Protein AF-0000000084645826 (afdb_homodimer)

Structure (mmCIF, N/CA/C/O backbone):
data_AF-0000000084645826-model_v1
#
loop_
_entity.id
_entity.type
_entity.pdbx_description
1 polymer 'Acyl-CoA dehydrogenase, C-terminal domain protein'
#
loop_
_atom_site.group_PDB
_atom_site.id
_atom_site.type_symbol
_atom_site.label_atom_id
_atom_site.label_alt_id
_atom_site.label_comp_id
_atom_site.label_asym_id
_atom_site.label_entity_id
_atom_site.label_seq_id
_atom_site.pdbx_PDB_ins_code
_atom_site.Cartn_x
_atom_site.Cartn_y
_atom_site.Cartn_z
_atom_site.occupancy
_atom_site.B_iso_or_equiv
_atom_site.auth_seq_id
_atom_site.auth_comp_id
_atom_site.auth_asym_id
_atom_site.auth_atom_id
_atom_site.pdbx_PDB_model_num
ATOM 1 N N . MET A 1 1 ? -0.323 -11.633 -28.141 1 40.31 1 MET A N 1
ATOM 2 C CA . MET A 1 1 ? -0.575 -10.922 -26.891 1 40.31 1 MET A CA 1
ATOM 3 C C . MET A 1 1 ? 0.558 -9.945 -26.578 1 40.31 1 MET A C 1
ATOM 5 O O . MET A 1 1 ? 1.729 -10.328 -26.594 1 40.31 1 MET A O 1
ATOM 9 N N . THR A 1 2 ? 0.313 -8.742 -26.812 1 49.84 2 THR A N 1
ATOM 10 C CA . THR A 1 2 ? 1.408 -7.785 -26.922 1 49.84 2 THR A CA 1
ATOM 11 C C . THR A 1 2 ? 2.02 -7.488 -25.562 1 49.84 2 THR A C 1
ATOM 13 O O . THR A 1 2 ? 1.325 -7.043 -24.641 1 49.84 2 THR A O 1
ATOM 16 N N . LEU A 1 3 ? 3.033 -8.289 -25.312 1 65.44 3 LEU A N 1
ATOM 17 C CA . LEU A 1 3 ? 3.893 -7.973 -24.172 1 65.44 3 LEU A CA 1
ATOM 18 C C . LEU A 1 3 ? 4.305 -6.504 -24.188 1 65.44 3 LEU A C 1
ATOM 20 O O . LEU A 1 3 ? 4.414 -5.898 -25.266 1 65.44 3 LEU A O 1
ATOM 24 N N . ASP A 1 4 ? 4.254 -6.02 -23.031 1 74.62 4 ASP A N 1
ATOM 25 C CA . ASP A 1 4 ? 4.809 -4.672 -22.984 1 74.62 4 ASP A CA 1
ATOM 26 C C . ASP A 1 4 ? 6.297 -4.676 -23.312 1 74.62 4 ASP A C 1
ATOM 28 O O . ASP A 1 4 ? 6.875 -5.73 -23.578 1 74.62 4 ASP A O 1
ATOM 32 N N . ARG A 1 5 ? 6.777 -3.541 -23.578 1 72.12 5 ARG A N 1
ATOM 33 C CA . ARG A 1 5 ? 8.148 -3.367 -24.047 1 72.12 5 ARG A CA 1
ATOM 34 C C . ARG A 1 5 ? 9.133 -4.09 -23.141 1 72.12 5 ARG A C 1
ATOM 36 O O . ARG A 1 5 ? 10.055 -4.762 -23.609 1 72.12 5 ARG A O 1
ATOM 43 N N . SER A 1 6 ? 8.883 -4.004 -21.844 1 80.12 6 SER A N 1
ATOM 44 C CA . SER A 1 6 ? 9.797 -4.629 -20.891 1 80.12 6 SER A CA 1
ATOM 45 C C . SER A 1 6 ? 9.758 -6.148 -21 1 80.12 6 SER A C 1
ATOM 47 O O . SER A 1 6 ? 10.797 -6.805 -20.906 1 80.12 6 SER A O 1
ATOM 49 N N . LEU A 1 7 ? 8.641 -6.695 -21.328 1 85.44 7 LEU A N 1
ATOM 50 C CA . LEU A 1 7 ? 8.516 -8.141 -21.453 1 85.44 7 LEU A CA 1
ATOM 51 C C . LEU A 1 7 ? 9.172 -8.625 -22.75 1 85.44 7 LEU A C 1
ATOM 53 O O . LEU A 1 7 ? 9.75 -9.711 -22.781 1 85.44 7 LEU A O 1
ATOM 57 N N . HIS A 1 8 ? 9.172 -7.734 -23.703 1 86.56 8 HIS A N 1
ATOM 58 C CA . HIS A 1 8 ? 9.859 -8.062 -24.938 1 86.56 8 HIS A CA 1
ATOM 59 C C . HIS A 1 8 ? 11.367 -8.164 -24.734 1 86.56 8 HIS A C 1
ATOM 61 O O . HIS A 1 8 ? 12.023 -9.039 -25.312 1 86.56 8 HIS A O 1
ATOM 67 N N . GLU A 1 9 ? 11.828 -7.266 -23.875 1 89.38 9 GLU A N 1
ATOM 68 C CA . GLU A 1 9 ? 13.258 -7.293 -23.578 1 89.38 9 GLU A CA 1
ATOM 69 C C . GLU A 1 9 ? 13.641 -8.586 -22.859 1 89.38 9 GLU A C 1
ATOM 71 O O . GLU A 1 9 ? 14.703 -9.156 -23.125 1 89.38 9 GLU A O 1
ATOM 76 N N . LEU A 1 10 ? 12.828 -9.078 -22.031 1 91.62 10 LEU A N 1
ATOM 77 C CA . LEU A 1 10 ? 13.07 -10.328 -21.312 1 91.62 10 LEU A CA 1
ATOM 78 C C . LEU A 1 10 ? 13.031 -11.516 -22.266 1 91.62 10 LEU A C 1
ATOM 80 O O . LEU A 1 10 ? 13.852 -12.43 -22.156 1 91.62 10 LEU A O 1
ATOM 84 N N . ALA A 1 11 ? 12.117 -11.453 -23.188 1 91.12 11 ALA A N 1
ATOM 85 C CA . ALA A 1 11 ? 11.984 -12.516 -24.172 1 91.12 11 ALA A CA 1
ATOM 86 C C . ALA A 1 11 ? 13.203 -12.5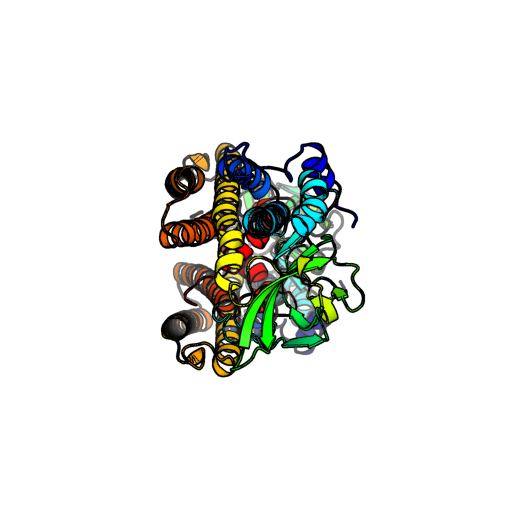7 -25.094 1 91.12 11 ALA A C 1
ATOM 88 O O . ALA A 1 11 ? 13.766 -13.648 -25.328 1 91.12 11 ALA A O 1
ATOM 89 N N . ASP A 1 12 ? 13.625 -11.383 -25.562 1 91.06 12 ASP A N 1
ATOM 90 C CA . ASP A 1 12 ? 14.766 -11.281 -26.469 1 91.06 12 ASP A CA 1
ATOM 91 C C . ASP A 1 12 ? 16.047 -11.781 -25.797 1 91.06 12 ASP A C 1
ATOM 93 O O . ASP A 1 12 ? 16.922 -12.344 -26.453 1 91.06 12 ASP A O 1
ATOM 97 N N . ALA A 1 13 ? 16.062 -11.633 -24.484 1 92.94 13 ALA A N 1
ATOM 98 C CA . ALA A 1 13 ? 17.234 -12.047 -23.734 1 92.94 13 ALA A CA 1
ATOM 99 C C . ALA A 1 13 ? 17.172 -13.531 -23.391 1 92.94 13 ALA A C 1
ATOM 101 O O . ALA A 1 13 ? 18.109 -14.07 -22.797 1 92.94 13 ALA A O 1
ATOM 102 N N . GLY A 1 14 ? 16.094 -14.219 -23.672 1 91.69 14 GLY A N 1
ATOM 103 C CA . GLY A 1 14 ? 15.953 -15.648 -23.469 1 91.69 14 GLY A CA 1
ATOM 104 C C . GLY A 1 14 ? 15.531 -16.016 -22.062 1 91.69 14 GLY A C 1
ATOM 105 O O . GLY A 1 14 ? 15.742 -17.156 -21.625 1 91.69 14 GLY A O 1
ATOM 106 N N . HIS A 1 15 ? 14.953 -15.133 -21.328 1 93.44 15 HIS A N 1
ATOM 107 C CA . HIS A 1 15 ? 14.719 -15.336 -19.906 1 93.44 15 HIS A CA 1
ATOM 108 C C . HIS A 1 15 ? 13.445 -16.125 -19.656 1 93.44 15 HIS A C 1
ATOM 110 O O . HIS A 1 15 ? 13.164 -16.531 -18.531 1 93.44 15 HIS A O 1
ATOM 116 N N . PHE A 1 16 ? 12.789 -16.484 -20.75 1 93.5 16 PHE A N 1
ATOM 117 C CA . PHE A 1 16 ? 11.602 -17.312 -20.594 1 93.5 16 PHE A CA 1
ATOM 118 C C . PHE A 1 16 ? 11.922 -18.766 -20.875 1 93.5 16 PHE A C 1
ATOM 120 O O . PHE A 1 16 ? 11.047 -19.641 -20.766 1 93.5 16 PHE A O 1
ATOM 127 N N . GLY A 1 17 ? 13.133 -19.125 -21.188 1 90.94 17 GLY A N 1
ATOM 128 C CA . GLY A 1 17 ? 13.461 -20.469 -21.641 1 90.94 17 GLY A CA 1
ATOM 129 C C . GLY A 1 17 ? 14.492 -21.156 -20.766 1 90.94 17 GLY A C 1
ATOM 130 O O . GLY A 1 17 ? 15.375 -21.859 -21.281 1 90.94 17 GLY A O 1
ATOM 131 N N . HIS A 1 18 ? 14.422 -20.938 -19.469 1 88.25 18 HIS A N 1
ATOM 132 C CA . HIS A 1 18 ? 15.398 -21.562 -18.578 1 88.25 18 HIS A CA 1
ATOM 133 C C . HIS A 1 18 ? 15.086 -23.031 -18.344 1 88.25 18 HIS A C 1
ATOM 135 O O . HIS A 1 18 ? 14.281 -23.375 -17.469 1 88.25 18 HIS A O 1
ATOM 141 N N . ILE A 1 19 ? 15.719 -23.891 -19.156 1 87.31 19 ILE A N 1
ATOM 142 C CA . ILE A 1 19 ? 15.555 -25.344 -19.078 1 87.31 19 ILE A CA 1
ATOM 143 C C . ILE A 1 19 ? 16.922 -26 -18.922 1 87.31 19 ILE A C 1
ATOM 145 O O . ILE A 1 19 ? 17.891 -25.578 -19.562 1 87.31 19 ILE A O 1
ATOM 149 N N . SER A 1 20 ? 17.109 -26.859 -17.906 1 77.25 20 SER A N 1
ATOM 150 C CA . SER A 1 20 ? 18.359 -27.578 -17.688 1 77.25 20 SER A CA 1
ATOM 151 C C . SER A 1 20 ? 18.547 -28.672 -18.734 1 77.25 20 SER A C 1
ATOM 153 O O . SER A 1 20 ? 17.578 -29.141 -19.328 1 77.25 20 SER A O 1
ATOM 155 N N . ALA A 1 21 ? 19.891 -28.828 -19.25 1 62.94 21 ALA A N 1
ATOM 156 C CA . ALA A 1 21 ? 20.281 -29.922 -20.141 1 62.94 21 ALA A CA 1
ATOM 157 C C . ALA A 1 21 ? 20.469 -31.219 -19.359 1 62.94 21 ALA A C 1
ATOM 159 O O . ALA A 1 21 ? 21.109 -31.234 -18.312 1 62.94 21 ALA A O 1
ATOM 160 N N . GLY A 1 22 ? 19.375 -31.953 -18.844 1 52.56 22 GLY A N 1
ATOM 161 C CA . GLY A 1 22 ? 19.797 -33.188 -18.203 1 52.56 22 GLY A CA 1
ATOM 162 C C . GLY A 1 22 ? 19.5 -34.406 -19.016 1 52.56 22 GLY A C 1
ATOM 163 O O . GLY A 1 22 ? 18.891 -34.344 -20.078 1 52.56 22 GLY A O 1
ATOM 164 N N . ALA A 1 23 ? 20.156 -35.625 -18.484 1 44.69 23 ALA A N 1
ATOM 165 C CA . ALA A 1 23 ? 20.125 -36.938 -19.109 1 44.69 23 ALA A CA 1
ATOM 166 C C . ALA A 1 23 ? 18.703 -37.344 -19.484 1 44.69 23 ALA A C 1
ATOM 168 O O . ALA A 1 23 ? 18.453 -37.875 -20.578 1 44.69 23 ALA A O 1
ATOM 169 N N . ASP A 1 24 ? 17.797 -37.438 -18.422 1 47.62 24 ASP A N 1
ATOM 170 C CA . ASP A 1 24 ? 16.5 -38.094 -18.547 1 47.62 24 ASP A CA 1
ATOM 171 C C . ASP A 1 24 ? 15.391 -37.094 -18.844 1 47.62 24 ASP A C 1
ATOM 173 O O . ASP A 1 24 ? 14.211 -37.375 -18.672 1 47.62 24 ASP A O 1
ATOM 177 N N . GLY A 1 25 ? 15.688 -35.938 -19.328 1 57.97 25 GLY A N 1
ATOM 178 C CA . GLY A 1 25 ? 14.664 -35.031 -19.812 1 57.97 25 GLY A CA 1
ATOM 179 C C . GLY A 1 25 ? 14.789 -33.625 -19.219 1 57.97 25 GLY A C 1
ATOM 180 O O . GLY A 1 25 ? 15.578 -33.406 -18.312 1 57.97 25 GLY A O 1
ATOM 181 N N . SER A 1 26 ? 14.297 -32.594 -19.875 1 77.94 26 SER A N 1
ATOM 182 C CA . SER A 1 26 ? 14.5 -31.172 -19.609 1 77.94 26 SER A CA 1
ATOM 183 C C . SER A 1 26 ? 13.594 -30.672 -18.484 1 77.94 26 SER A C 1
ATOM 185 O O . SER A 1 26 ? 12.523 -31.25 -18.25 1 77.94 26 SER A O 1
ATOM 187 N N . ALA A 1 27 ? 14.078 -30.25 -17.391 1 88.38 27 ALA A N 1
ATOM 188 C CA . ALA A 1 27 ? 13.328 -29.531 -16.375 1 88.38 27 ALA A CA 1
ATOM 189 C C . ALA A 1 27 ? 13.719 -28.047 -16.359 1 88.38 27 ALA A C 1
ATOM 191 O O . ALA A 1 27 ? 14.695 -27.656 -17 1 88.38 27 ALA A O 1
ATOM 192 N N . VAL A 1 28 ? 12.875 -27.375 -15.742 1 93.38 28 VAL A N 1
ATOM 193 C CA . VAL A 1 28 ? 13.203 -25.953 -15.586 1 93.38 28 VAL A CA 1
ATOM 194 C C . VAL A 1 28 ? 14.461 -25.812 -14.734 1 93.38 28 VAL A C 1
ATOM 196 O O . VAL A 1 28 ? 14.641 -26.516 -13.742 1 93.38 28 VAL A O 1
ATOM 199 N N . ASP A 1 29 ? 15.398 -25.047 -15.172 1 92.56 29 ASP A N 1
ATOM 200 C CA . ASP A 1 29 ? 16.578 -24.703 -14.383 1 92.56 29 ASP A CA 1
ATOM 201 C C . ASP A 1 29 ? 16.25 -23.672 -13.312 1 92.56 29 ASP A C 1
ATOM 203 O O . ASP A 1 29 ? 16.312 -22.469 -13.57 1 92.56 29 ASP A O 1
ATOM 207 N N . LEU A 1 30 ? 15.969 -24.156 -12.156 1 93.38 30 LEU A N 1
ATOM 208 C CA . LEU A 1 30 ? 15.461 -23.297 -11.078 1 93.38 30 LEU A CA 1
ATOM 209 C C . LEU A 1 30 ? 16.531 -22.297 -10.633 1 93.38 30 LEU A C 1
ATOM 211 O O . LEU A 1 30 ? 16.219 -21.172 -10.273 1 93.38 30 LEU A O 1
ATOM 215 N N . ALA A 1 31 ? 17.797 -22.703 -10.609 1 93.19 31 ALA A N 1
ATOM 216 C CA . ALA A 1 31 ? 18.875 -21.812 -10.188 1 93.19 31 ALA A CA 1
ATOM 217 C C . ALA A 1 31 ? 18.969 -20.594 -11.109 1 93.19 31 ALA A C 1
ATOM 219 O O . ALA A 1 31 ? 19.016 -19.453 -10.648 1 93.19 31 ALA A O 1
ATOM 220 N N . GLU A 1 32 ? 18.969 -20.859 -12.406 1 93.75 32 GLU A N 1
ATOM 221 C CA . GLU A 1 32 ? 19.047 -19.781 -13.375 1 93.75 32 GLU A CA 1
ATOM 222 C C . GLU A 1 32 ? 17.797 -18.906 -13.328 1 93.75 32 GLU A C 1
ATOM 224 O O . GLU A 1 32 ? 17.875 -17.688 -13.398 1 93.75 32 GLU A O 1
ATOM 229 N N . LEU A 1 33 ? 16.688 -19.578 -13.227 1 96.12 33 LEU A N 1
ATOM 230 C CA . LEU A 1 33 ? 15.43 -18.844 -13.148 1 96.12 33 LEU A CA 1
ATOM 231 C C . LEU A 1 33 ? 15.406 -17.938 -11.922 1 96.12 33 LEU A C 1
ATOM 233 O O . LEU A 1 33 ? 15.023 -16.766 -12.008 1 96.12 33 LEU A O 1
ATOM 237 N N . SER A 1 34 ? 15.805 -18.484 -10.789 1 96.38 34 SER A N 1
ATOM 238 C CA . SER A 1 34 ? 15.773 -17.734 -9.547 1 96.38 34 SER A CA 1
ATOM 239 C C . SER A 1 34 ? 16.641 -16.484 -9.641 1 96.38 34 SER A C 1
ATOM 241 O O . SER A 1 34 ? 16.266 -15.43 -9.109 1 96.38 34 SER A O 1
ATOM 243 N N . ALA A 1 35 ? 17.75 -16.594 -10.297 1 96.56 35 ALA A N 1
ATOM 244 C CA . ALA A 1 35 ? 18.641 -15.438 -10.445 1 96.56 35 ALA A CA 1
ATOM 245 C C . ALA A 1 35 ? 17.969 -14.328 -11.258 1 96.56 35 ALA A C 1
ATOM 247 O O . ALA A 1 35 ? 18.031 -13.156 -10.891 1 96.56 35 ALA A O 1
ATOM 248 N N . ILE A 1 36 ? 17.312 -14.711 -12.32 1 97.06 36 ILE A N 1
ATOM 249 C CA . ILE A 1 36 ? 16.672 -13.719 -13.18 1 97.06 36 ILE A CA 1
ATOM 250 C C . ILE A 1 36 ? 15.445 -13.148 -12.477 1 97.06 36 ILE A C 1
ATOM 252 O O . ILE A 1 36 ? 15.18 -11.945 -12.555 1 97.06 36 ILE A O 1
ATOM 256 N N . VAL A 1 37 ? 14.703 -13.953 -11.781 1 98 37 VAL A N 1
ATOM 257 C CA . VAL A 1 37 ? 13.508 -13.516 -11.07 1 98 37 VAL A CA 1
ATOM 258 C C . VAL A 1 37 ? 13.898 -12.539 -9.961 1 98 37 VAL A C 1
ATOM 260 O O . VAL A 1 37 ? 13.203 -11.547 -9.719 1 98 37 VAL A O 1
ATOM 263 N N . GLU A 1 38 ? 14.992 -12.836 -9.281 1 98.25 38 GLU A N 1
ATOM 264 C CA . GLU A 1 38 ? 15.508 -11.93 -8.258 1 98.25 38 GLU A CA 1
ATOM 265 C C . GLU A 1 38 ? 15.797 -10.547 -8.844 1 98.25 38 GLU A C 1
ATOM 267 O O . GLU A 1 38 ? 15.344 -9.531 -8.305 1 98.25 38 GLU A O 1
ATOM 272 N N . ARG A 1 39 ? 16.469 -10.531 -9.984 1 97.19 39 ARG A N 1
ATOM 273 C CA . ARG A 1 39 ? 16.844 -9.281 -10.633 1 97.19 39 ARG A CA 1
ATOM 274 C C . ARG A 1 39 ? 15.602 -8.523 -11.102 1 97.19 39 ARG A C 1
ATOM 276 O O . ARG A 1 39 ? 15.461 -7.324 -10.844 1 97.19 39 ARG A O 1
ATOM 283 N N . VAL A 1 40 ? 14.711 -9.195 -11.703 1 97.06 40 VAL A N 1
ATOM 284 C CA . VAL A 1 40 ? 13.508 -8.586 -12.273 1 97.06 40 VAL A CA 1
ATOM 285 C C . VAL A 1 40 ? 12.562 -8.156 -11.148 1 97.06 40 VAL A C 1
ATOM 287 O O . VAL A 1 40 ? 11.938 -7.094 -11.234 1 97.06 40 VAL A O 1
ATOM 290 N N . GLY A 1 41 ? 12.484 -8.969 -10.07 1 97.25 41 GLY A N 1
ATOM 291 C CA . GLY A 1 41 ? 11.625 -8.656 -8.945 1 97.25 41 GLY A CA 1
ATOM 292 C C . GLY A 1 41 ? 11.969 -7.34 -8.266 1 97.25 41 GLY A C 1
ATOM 293 O O . GLY A 1 41 ? 11.078 -6.617 -7.816 1 97.25 41 GLY A O 1
ATOM 294 N N . GLY A 1 42 ? 13.266 -7.039 -8.211 1 97.06 42 GLY A N 1
ATOM 295 C CA . GLY A 1 42 ? 13.703 -5.781 -7.629 1 97.06 42 GLY A CA 1
ATOM 296 C C . GLY A 1 42 ? 13.297 -4.57 -8.445 1 97.06 42 GLY A C 1
ATOM 297 O O . GLY A 1 42 ? 13.367 -3.438 -7.965 1 97.06 42 GLY A O 1
ATOM 298 N N . ILE A 1 43 ? 12.828 -4.836 -9.688 1 94.5 43 ILE A N 1
ATOM 299 C CA . ILE A 1 43 ? 12.43 -3.768 -10.602 1 94.5 43 ILE A CA 1
ATOM 300 C C . ILE A 1 43 ? 10.914 -3.785 -10.789 1 94.5 43 ILE A C 1
ATOM 302 O O . ILE A 1 43 ? 10.266 -2.742 -10.711 1 94.5 43 ILE A O 1
ATOM 306 N N . ASP A 1 44 ? 10.352 -4.941 -10.961 1 95.12 44 ASP A N 1
ATOM 307 C CA . ASP A 1 44 ? 8.93 -5.121 -11.234 1 95.12 44 ASP A CA 1
ATOM 308 C C . ASP A 1 44 ? 8.461 -6.508 -10.789 1 95.12 44 ASP A C 1
ATOM 310 O O . ASP A 1 44 ? 8.711 -7.5 -11.484 1 95.12 44 ASP A O 1
ATOM 314 N N . VAL A 1 45 ? 7.672 -6.586 -9.773 1 96.62 45 VAL A N 1
ATOM 315 C CA . VAL A 1 45 ? 7.234 -7.844 -9.18 1 96.62 45 VAL A CA 1
ATOM 316 C C . VAL A 1 45 ? 6.254 -8.547 -10.117 1 96.62 45 VAL A C 1
ATOM 318 O O . VAL A 1 45 ? 6.191 -9.773 -10.156 1 96.62 45 VAL A O 1
ATOM 321 N N . GLY A 1 46 ? 5.488 -7.789 -10.93 1 95.12 46 GLY A N 1
ATOM 322 C CA . GLY A 1 46 ? 4.562 -8.359 -11.891 1 95.12 46 GLY A CA 1
ATOM 323 C C . GLY A 1 46 ? 5.254 -9.156 -12.984 1 95.12 46 GLY A C 1
ATOM 324 O O . GLY A 1 46 ? 4.852 -10.281 -13.281 1 95.12 46 GLY A O 1
ATOM 325 N N . HIS A 1 47 ? 6.312 -8.578 -13.539 1 95.69 47 HIS A N 1
ATOM 326 C CA . HIS A 1 47 ? 7.082 -9.281 -14.555 1 95.69 47 HIS A CA 1
ATOM 327 C C . HIS A 1 47 ? 7.738 -10.539 -13.984 1 95.69 47 HIS A C 1
ATOM 329 O O . HIS A 1 47 ? 7.801 -11.57 -14.656 1 95.69 47 HIS A O 1
ATOM 335 N N . ALA A 1 48 ? 8.219 -10.438 -12.758 1 96.94 48 ALA A N 1
ATOM 336 C CA . ALA A 1 48 ? 8.781 -11.609 -12.094 1 96.94 48 ALA A CA 1
ATOM 337 C C . ALA A 1 48 ? 7.727 -12.695 -11.906 1 96.94 48 ALA A C 1
ATOM 339 O O . ALA A 1 48 ? 8.016 -13.883 -12.078 1 96.94 48 ALA A O 1
ATOM 340 N N . ALA A 1 49 ? 6.516 -12.289 -11.578 1 96.44 49 ALA A N 1
ATOM 341 C CA . ALA A 1 49 ? 5.422 -13.242 -11.406 1 96.44 49 ALA A CA 1
ATOM 342 C C . ALA A 1 49 ? 5.098 -13.953 -12.719 1 96.44 49 ALA A C 1
ATOM 344 O O . ALA A 1 49 ? 4.816 -15.148 -12.727 1 96.44 49 ALA A O 1
ATOM 345 N N . LEU A 1 50 ? 5.18 -13.227 -13.789 1 96.56 50 LEU A N 1
ATOM 346 C CA . LEU A 1 50 ? 4.91 -13.82 -15.094 1 96.56 50 LEU A CA 1
ATOM 347 C C . LEU A 1 50 ? 5.973 -14.859 -15.445 1 96.56 50 LEU A C 1
ATOM 349 O O . LEU A 1 50 ? 5.652 -15.938 -15.961 1 96.56 50 LEU A O 1
ATOM 353 N N . LEU A 1 51 ? 7.219 -14.516 -15.156 1 97.12 51 LEU A N 1
ATOM 354 C CA . LEU A 1 51 ? 8.289 -15.484 -15.352 1 97.12 51 LEU A CA 1
ATOM 355 C C . LEU A 1 51 ? 8.023 -16.766 -14.555 1 97.12 51 LEU A C 1
ATOM 357 O O . LEU A 1 51 ? 8.219 -17.875 -15.07 1 97.12 51 LEU A O 1
ATOM 361 N N . ALA A 1 52 ? 7.574 -16.562 -13.367 1 96.75 52 ALA A N 1
ATOM 362 C CA . ALA A 1 52 ? 7.344 -17.688 -12.469 1 96.75 52 ALA A CA 1
ATOM 363 C C . ALA A 1 52 ? 6.215 -18.578 -12.977 1 96.75 52 ALA A C 1
ATOM 365 O O . ALA A 1 52 ? 6.375 -19.797 -13.086 1 96.75 52 ALA A O 1
ATOM 366 N N . VAL A 1 53 ? 5.094 -18.016 -13.352 1 96.75 53 VAL A N 1
ATOM 367 C CA . VAL A 1 53 ? 3.939 -18.812 -13.742 1 96.75 53 VAL A CA 1
ATOM 368 C C . VAL A 1 53 ? 4.203 -19.469 -15.086 1 96.75 53 VAL A C 1
ATOM 370 O O . VAL A 1 53 ? 3.785 -20.609 -15.32 1 96.75 53 VAL A O 1
ATOM 373 N N . HIS A 1 54 ? 4.891 -18.797 -15.945 1 97.44 54 HIS A N 1
ATOM 374 C CA . HIS A 1 54 ? 5.277 -19.375 -17.234 1 97.44 54 HIS A CA 1
ATOM 375 C C . HIS A 1 54 ? 6.145 -20.609 -17.031 1 97.44 54 HIS A C 1
ATOM 377 O O . HIS A 1 54 ? 5.855 -21.672 -17.609 1 97.44 54 HIS A O 1
ATOM 383 N N . HIS A 1 55 ? 7.133 -20.453 -16.25 1 97.31 55 HIS A N 1
ATOM 384 C CA . HIS A 1 55 ? 8.039 -21.578 -16.047 1 97.31 55 HIS A CA 1
ATOM 385 C C . HIS A 1 55 ? 7.363 -22.688 -15.242 1 97.31 55 HIS A C 1
ATOM 387 O O . HIS A 1 55 ? 7.703 -23.875 -15.398 1 97.31 55 HIS A O 1
ATOM 393 N N . GLY A 1 56 ? 6.422 -22.297 -14.359 1 96.62 56 GLY A N 1
ATOM 394 C CA . GLY A 1 56 ? 5.613 -23.297 -13.703 1 96.62 56 GLY A CA 1
ATOM 395 C C . GLY A 1 56 ? 4.805 -24.141 -14.672 1 96.62 56 GLY A C 1
ATOM 396 O O . GLY A 1 56 ? 4.809 -25.375 -14.586 1 96.62 56 GLY A O 1
ATOM 397 N N . ALA A 1 57 ? 4.191 -23.484 -15.57 1 97.81 57 ALA A N 1
ATOM 398 C CA . ALA A 1 57 ? 3.434 -24.188 -16.594 1 97.81 57 ALA A CA 1
ATOM 399 C C . ALA A 1 57 ? 4.352 -25.047 -17.469 1 97.81 57 ALA A C 1
ATOM 401 O O . ALA A 1 57 ? 4.043 -26.203 -17.734 1 97.81 57 ALA A O 1
ATOM 402 N N . MET A 1 58 ? 5.457 -24.5 -17.828 1 96.88 58 MET A N 1
ATOM 403 C CA . MET A 1 58 ? 6.422 -25.203 -18.656 1 96.88 58 MET A CA 1
ATOM 404 C C . MET A 1 58 ? 6.918 -26.469 -17.953 1 96.88 58 MET A C 1
ATOM 406 O O . MET A 1 58 ? 7.043 -27.516 -18.578 1 96.88 58 MET A O 1
ATOM 410 N N . GLN A 1 59 ? 7.172 -26.359 -16.672 1 95.88 59 GLN A N 1
ATOM 411 C CA . GLN A 1 59 ? 7.641 -27.484 -15.875 1 95.88 59 GLN A CA 1
ATOM 412 C C . GLN A 1 59 ? 6.645 -28.641 -15.914 1 95.88 59 GLN A C 1
ATOM 414 O O . GLN A 1 59 ? 7.039 -29.812 -16.047 1 95.88 59 GLN A O 1
ATOM 419 N N . THR A 1 60 ? 5.371 -28.375 -15.828 1 96.81 60 THR A N 1
ATOM 420 C CA . THR A 1 60 ? 4.352 -29.422 -15.812 1 96.81 60 THR A CA 1
ATOM 421 C C . THR A 1 60 ? 4.293 -30.141 -17.156 1 96.81 60 THR A C 1
ATOM 423 O O . THR A 1 60 ? 4.148 -31.359 -17.203 1 96.81 60 THR A O 1
ATOM 426 N N . VAL A 1 61 ? 4.453 -29.422 -18.219 1 96.56 61 VAL A N 1
ATOM 427 C CA . VAL A 1 61 ? 4.422 -30.016 -19.562 1 96.56 61 VAL A CA 1
ATOM 428 C C . VAL A 1 61 ? 5.688 -30.828 -19.797 1 96.56 61 VAL A C 1
ATOM 430 O O . VAL A 1 61 ? 5.629 -31.938 -20.344 1 96.56 61 VAL A O 1
ATOM 433 N N . LEU A 1 62 ? 6.809 -30.281 -19.359 1 95.19 62 LEU A N 1
ATOM 434 C CA . LEU A 1 62 ? 8.086 -30.969 -19.531 1 95.19 62 LEU A CA 1
ATOM 435 C C . LEU A 1 62 ? 8.062 -32.344 -18.844 1 95.19 62 LEU A C 1
ATOM 437 O O . LEU A 1 62 ? 8.484 -33.344 -19.438 1 95.19 62 LEU A O 1
ATOM 441 N N . LEU A 1 63 ? 7.48 -32.406 -17.688 1 93.88 63 LEU A N 1
ATOM 442 C CA . LEU A 1 63 ? 7.617 -33.594 -16.859 1 93.88 63 LEU A CA 1
ATOM 443 C C . LEU A 1 63 ? 6.461 -34.562 -17.109 1 93.88 63 LEU A C 1
ATOM 445 O O . LEU A 1 63 ? 6.629 -35.781 -16.984 1 93.88 63 LEU A O 1
ATOM 449 N N . HIS A 1 64 ? 5.32 -34 -17.484 1 96.69 64 HIS A N 1
ATOM 450 C CA . HIS A 1 64 ? 4.145 -34.875 -17.469 1 96.69 64 HIS A CA 1
ATOM 451 C C . HIS A 1 64 ? 3.404 -34.812 -18.812 1 96.69 64 HIS A C 1
ATOM 453 O O . HIS A 1 64 ? 2.391 -35.5 -18.984 1 96.69 64 HIS A O 1
ATOM 459 N N . GLY A 1 65 ? 3.879 -34.062 -19.719 1 96.69 65 GLY A N 1
ATOM 460 C CA . GLY A 1 65 ? 3.232 -33.969 -21.031 1 96.69 65 GLY A CA 1
ATOM 461 C C . GLY A 1 65 ? 3.482 -35.188 -21.906 1 96.69 65 GLY A C 1
ATOM 462 O O . GLY A 1 65 ? 4.551 -35.781 -21.828 1 96.69 65 GLY A O 1
ATOM 463 N N . SER A 1 66 ? 2.51 -35.5 -22.688 1 95.88 66 SER A N 1
ATOM 464 C CA . SER A 1 66 ? 2.721 -36.469 -23.75 1 95.88 66 SER A CA 1
ATOM 465 C C . SER A 1 66 ? 3.732 -35.969 -24.781 1 95.88 66 SER A C 1
ATOM 467 O O . SER A 1 66 ? 4.105 -34.812 -24.766 1 95.88 66 SER A O 1
ATOM 469 N N . SER A 1 67 ? 4.164 -36.938 -25.625 1 95.19 67 SER A N 1
ATOM 470 C CA . SER A 1 67 ? 5.066 -36.562 -26.703 1 95.19 67 SER A CA 1
ATOM 471 C C . SER A 1 67 ? 4.449 -35.469 -27.578 1 95.19 67 SER A C 1
ATOM 473 O O . SER A 1 67 ? 5.129 -34.5 -27.969 1 95.19 67 SER A O 1
ATOM 475 N N . GLN A 1 68 ? 3.209 -35.562 -27.797 1 96.38 68 GLN A N 1
ATOM 476 C CA . GLN A 1 68 ? 2.51 -34.594 -28.609 1 96.38 68 GLN A CA 1
ATOM 477 C C . GLN A 1 68 ? 2.416 -33.25 -27.906 1 96.38 68 GLN A C 1
ATOM 479 O O . GLN A 1 68 ? 2.641 -32.188 -28.516 1 96.38 68 GLN A O 1
ATOM 484 N N . ALA A 1 69 ? 2.072 -33.25 -26.672 1 96.94 69 ALA A N 1
ATOM 485 C CA . ALA A 1 69 ? 1.982 -32 -25.891 1 96.94 69 ALA A CA 1
ATOM 486 C C . ALA A 1 69 ? 3.332 -31.281 -25.844 1 96.94 69 ALA A C 1
ATOM 488 O O . ALA A 1 69 ? 3.406 -30.078 -26.031 1 96.94 69 ALA A O 1
ATOM 489 N N . ARG A 1 70 ? 4.387 -32 -25.609 1 95.19 70 ARG A N 1
ATOM 490 C CA . ARG A 1 70 ? 5.723 -31.438 -25.531 1 95.19 70 ARG A CA 1
ATOM 491 C C . ARG A 1 70 ? 6.121 -30.812 -26.859 1 95.19 70 ARG A C 1
ATOM 493 O O . ARG A 1 70 ? 6.676 -29.703 -26.891 1 95.19 70 ARG A O 1
ATOM 500 N N . GLN A 1 71 ? 5.867 -31.516 -27.906 1 93.44 71 GLN A N 1
ATOM 501 C CA . GLN A 1 71 ? 6.195 -31.016 -29.234 1 93.44 71 GLN A CA 1
ATOM 502 C C . GLN A 1 71 ? 5.438 -29.734 -29.547 1 93.44 71 GLN A C 1
ATOM 504 O O . GLN A 1 71 ? 5.988 -28.812 -30.141 1 93.44 71 GLN A O 1
ATOM 509 N N . ARG A 1 72 ? 4.281 -29.656 -29.094 1 95 72 ARG A N 1
ATOM 510 C CA . ARG A 1 72 ? 3.418 -28.516 -29.406 1 95 72 ARG A CA 1
ATOM 511 C C . ARG A 1 72 ? 3.773 -27.312 -28.562 1 95 72 ARG A C 1
ATOM 513 O O . ARG A 1 72 ? 3.723 -26.172 -29.031 1 95 72 ARG A O 1
ATOM 520 N N . PHE A 1 73 ? 4.105 -27.5 -27.312 1 96.31 73 PHE A N 1
ATOM 521 C CA . PHE A 1 73 ? 4.117 -26.375 -26.391 1 96.31 73 PHE A CA 1
ATOM 522 C C . PHE A 1 73 ? 5.547 -25.984 -26.047 1 96.31 73 PHE A C 1
ATOM 524 O O . PHE A 1 73 ? 5.852 -24.797 -25.891 1 96.31 73 PHE A O 1
ATOM 531 N N . ILE A 1 74 ? 6.484 -26.891 -25.906 1 94.94 74 ILE A N 1
ATOM 532 C CA . ILE A 1 74 ? 7.766 -26.594 -25.266 1 94.94 74 ILE A CA 1
ATOM 533 C C . ILE A 1 74 ? 8.578 -25.656 -26.156 1 94.94 74 ILE A C 1
ATOM 535 O O . ILE A 1 74 ? 9.156 -24.688 -25.672 1 94.94 74 ILE A O 1
ATOM 539 N N . GLY A 1 75 ? 8.695 -25.984 -27.438 1 92.12 75 GLY A N 1
ATOM 540 C CA . GLY A 1 75 ? 9.422 -25.125 -28.344 1 92.12 75 GLY A CA 1
ATOM 541 C C . GLY A 1 75 ? 8.977 -23.672 -28.281 1 92.12 75 GLY A C 1
ATOM 542 O O . GLY A 1 75 ? 9.758 -22.797 -27.922 1 92.12 75 GLY A O 1
ATOM 543 N N . PRO A 1 76 ? 7.73 -23.438 -28.547 1 94.5 76 PRO A N 1
ATOM 544 C CA . PRO A 1 76 ? 7.207 -22.078 -28.484 1 94.5 76 PRO A CA 1
ATOM 545 C C . PRO A 1 76 ? 7.359 -21.438 -27.109 1 94.5 76 PRO A C 1
ATOM 547 O O . PRO A 1 76 ? 7.621 -20.25 -27 1 94.5 76 PRO A O 1
ATOM 550 N N . MET A 1 77 ? 7.223 -22.188 -26.016 1 95.38 77 MET A N 1
ATOM 551 C CA . MET A 1 77 ? 7.355 -21.656 -24.656 1 95.38 77 MET A CA 1
ATOM 552 C C . MET A 1 77 ? 8.797 -21.234 -24.375 1 95.38 77 MET A C 1
ATOM 554 O O . MET A 1 77 ? 9.039 -20.203 -23.766 1 95.38 77 MET A O 1
ATOM 558 N N . ARG A 1 78 ? 9.719 -21.984 -24.875 1 92.31 78 ARG A N 1
ATOM 559 C CA . ARG A 1 78 ? 11.133 -21.719 -24.625 1 92.31 78 ARG A CA 1
ATOM 560 C C . ARG A 1 78 ? 11.562 -20.406 -25.266 1 92.31 78 ARG A C 1
ATOM 562 O O . ARG A 1 78 ? 12.43 -19.703 -24.734 1 92.31 78 ARG A O 1
ATOM 569 N N . THR A 1 79 ? 10.922 -20.078 -26.344 1 91.5 79 THR A N 1
ATOM 570 C CA . THR A 1 79 ? 11.32 -18.891 -27.078 1 91.5 79 THR A CA 1
ATOM 571 C C . THR A 1 79 ? 10.344 -17.734 -26.812 1 91.5 79 THR A C 1
ATOM 573 O O . THR A 1 79 ? 10.367 -16.719 -27.516 1 91.5 79 THR A O 1
ATOM 576 N N . ALA A 1 80 ? 9.477 -17.906 -25.906 1 93.25 80 ALA A N 1
ATOM 577 C CA . ALA A 1 80 ? 8.516 -16.891 -25.469 1 93.25 80 ALA A CA 1
ATOM 578 C C . ALA A 1 80 ? 7.516 -16.562 -26.562 1 93.25 80 ALA A C 1
ATOM 580 O O . ALA A 1 80 ? 6.828 -15.547 -26.516 1 93.25 80 ALA A O 1
ATOM 581 N N . ARG A 1 81 ? 7.418 -17.391 -27.641 1 92.81 81 ARG A N 1
ATOM 582 C CA . ARG A 1 81 ? 6.367 -17.234 -28.641 1 92.81 81 ARG A CA 1
ATOM 583 C C . ARG A 1 81 ? 5.008 -17.625 -28.062 1 92.81 81 ARG A C 1
ATOM 585 O O . ARG A 1 81 ? 3.971 -17.203 -28.578 1 92.81 81 ARG A O 1
ATOM 592 N N . LEU A 1 82 ? 5.105 -18.422 -27.078 1 94.75 82 LEU A N 1
ATOM 593 C CA . LEU A 1 82 ? 3.945 -18.844 -26.297 1 94.75 82 LEU A CA 1
ATOM 594 C C . LEU A 1 82 ? 4.254 -18.797 -24.797 1 94.75 82 LEU A C 1
ATOM 596 O O . LEU A 1 82 ? 5.258 -19.359 -24.359 1 94.75 82 LEU A O 1
ATOM 600 N N . LEU A 1 83 ? 3.43 -18.078 -24.109 1 96.75 83 LEU A N 1
ATOM 601 C CA . LEU A 1 83 ? 3.578 -18.062 -22.656 1 96.75 83 LEU A CA 1
ATOM 602 C C . LEU A 1 83 ? 2.471 -18.875 -22 1 96.75 83 LEU A C 1
ATOM 604 O O . LEU A 1 83 ? 1.405 -19.078 -22.578 1 96.75 83 LEU A O 1
ATOM 608 N N . GLY A 1 84 ? 2.799 -19.359 -20.781 1 97.81 84 GLY A N 1
ATOM 609 C CA . GLY A 1 84 ? 1.83 -20.188 -20.078 1 97.81 84 GLY A CA 1
ATOM 610 C C . GLY A 1 84 ? 1.441 -19.625 -18.734 1 97.81 84 GLY A C 1
ATOM 611 O O . GLY A 1 84 ? 2.207 -18.875 -18.109 1 97.81 84 GLY A O 1
ATOM 612 N N . SER A 1 85 ? 0.24 -19.969 -18.312 1 97.62 85 SER A N 1
ATOM 613 C CA . SER A 1 85 ? -0.266 -19.641 -16.969 1 97.62 85 SER A CA 1
ATOM 614 C C . SER A 1 85 ? -0.751 -20.906 -16.25 1 97.62 85 SER A C 1
ATOM 616 O O . SER A 1 85 ? -1.081 -21.906 -16.891 1 97.62 85 SER A O 1
ATOM 618 N N . LEU A 1 86 ? -0.688 -20.875 -14.961 1 96.81 86 LEU A N 1
ATOM 619 C CA . LEU A 1 86 ? -1.354 -21.859 -14.125 1 96.81 86 LEU A CA 1
ATOM 620 C C . LEU A 1 86 ? -2.746 -21.391 -13.719 1 96.81 86 LEU A C 1
ATOM 622 O O . LEU A 1 86 ? -2.883 -20.422 -12.969 1 96.81 86 LEU A O 1
ATOM 626 N N . ALA A 1 87 ? -3.762 -22.016 -14.211 1 96.25 87 ALA A N 1
ATOM 627 C CA . ALA A 1 87 ? -5.145 -21.609 -13.977 1 96.25 87 ALA A CA 1
ATOM 628 C C . ALA A 1 87 ? -5.875 -22.609 -13.086 1 96.25 87 ALA A C 1
ATOM 630 O O . ALA A 1 87 ? -6.699 -23.391 -13.57 1 96.25 87 ALA A O 1
ATOM 631 N N . ILE A 1 88 ? -5.691 -22.453 -11.805 1 92.88 88 ILE A N 1
ATOM 632 C CA . ILE A 1 88 ? -6.125 -23.5 -10.891 1 92.88 88 ILE A CA 1
ATOM 633 C C . ILE A 1 88 ? -7.309 -23.016 -10.062 1 92.88 88 ILE A C 1
ATOM 635 O O . ILE A 1 88 ? -8.344 -23.688 -9.992 1 92.88 88 ILE A O 1
ATOM 639 N N . ILE A 1 89 ? -7.227 -21.828 -9.555 1 88.94 89 ILE A N 1
ATOM 640 C CA . ILE A 1 89 ? -8.141 -21.328 -8.523 1 88.94 89 ILE A CA 1
ATOM 641 C C . ILE A 1 89 ? -9.492 -21 -9.148 1 88.94 89 ILE A C 1
ATOM 643 O O . ILE A 1 89 ? -9.562 -20.484 -10.266 1 88.94 89 ILE A O 1
ATOM 647 N N . GLU A 1 90 ? -10.484 -21.406 -8.43 1 91.12 90 GLU A N 1
ATOM 648 C CA . GLU A 1 90 ? -11.852 -21.062 -8.836 1 91.12 90 GLU A CA 1
ATOM 649 C C . GLU A 1 90 ? -12.477 -20.047 -7.875 1 91.12 90 GLU A C 1
ATOM 651 O O . GLU A 1 90 ? -12.047 -19.938 -6.727 1 91.12 90 GLU A O 1
ATOM 656 N N . PRO A 1 91 ? -13.422 -19.234 -8.336 1 83.31 91 PRO A N 1
ATOM 657 C CA . PRO A 1 91 ? -13.992 -18.172 -7.52 1 83.31 91 PRO A CA 1
ATOM 658 C C . PRO A 1 91 ? -14.523 -18.656 -6.18 1 83.31 91 PRO A C 1
ATOM 660 O O . PRO A 1 91 ? -14.383 -17.984 -5.164 1 83.31 91 PRO A O 1
ATOM 663 N N . SER A 1 92 ? -15.141 -19.781 -6.113 1 75.25 92 SER A N 1
ATOM 664 C CA . SER A 1 92 ? -15.836 -20.25 -4.918 1 75.25 92 SER A CA 1
ATOM 665 C C . SER A 1 92 ? -14.93 -21.125 -4.059 1 75.25 92 SER A C 1
ATOM 667 O O . SER A 1 92 ? -15.336 -21.578 -2.992 1 75.25 92 SER A O 1
ATOM 669 N N . VAL A 1 93 ? -13.742 -21.375 -4.508 1 67.94 93 VAL A N 1
ATOM 670 C CA . VAL A 1 93 ? -12.898 -22.344 -3.811 1 67.94 93 VAL A CA 1
ATOM 671 C C . VAL A 1 93 ? -11.578 -21.688 -3.416 1 67.94 93 VAL A C 1
ATOM 673 O O . VAL A 1 93 ? -10.953 -21 -4.23 1 67.94 93 VAL A O 1
ATOM 676 N N . SER A 1 94 ? -11.406 -21.875 -2.199 1 61.81 94 SER A N 1
ATOM 677 C CA . SER A 1 94 ? -10.133 -21.359 -1.723 1 61.81 94 SER A CA 1
ATOM 678 C C . SER A 1 94 ? -8.961 -22.156 -2.285 1 61.81 94 SER A C 1
ATOM 680 O O . SER A 1 94 ? -9.094 -23.344 -2.594 1 61.81 94 SER A O 1
ATOM 682 N N . GLY A 1 95 ? -7.855 -21.562 -2.551 1 57.41 95 GLY A N 1
ATOM 683 C CA . GLY A 1 95 ? -6.645 -22.188 -3.061 1 57.41 95 GLY A CA 1
ATOM 684 C C . GLY A 1 95 ? -6.137 -23.312 -2.178 1 57.41 95 GLY A C 1
ATOM 685 O O . GLY A 1 95 ? -5.363 -24.156 -2.627 1 57.41 95 GLY A O 1
ATOM 686 N N . SER A 1 96 ? -6.668 -23.297 -1.036 1 58.47 96 SER A N 1
ATOM 687 C CA . SER A 1 96 ? -6.156 -24.297 -0.099 1 58.47 96 SER A CA 1
ATOM 688 C C . SER A 1 96 ? -7 -25.562 -0.123 1 58.47 96 SER A C 1
ATOM 690 O O . SER A 1 96 ? -6.641 -26.562 0.504 1 58.47 96 SER A O 1
ATOM 692 N N . ASN A 1 97 ? -8.031 -25.531 -0.827 1 69.5 97 ASN A N 1
ATOM 693 C CA . ASN A 1 97 ? -8.891 -26.703 -0.871 1 69.5 97 ASN A CA 1
ATOM 694 C C . ASN A 1 97 ? -9.195 -27.125 -2.307 1 69.5 97 ASN A C 1
ATOM 696 O O . ASN A 1 97 ? -10.352 -27.125 -2.732 1 69.5 97 ASN A O 1
ATOM 700 N N . LEU A 1 98 ? -8.219 -27.656 -2.947 1 71.75 98 LEU A N 1
ATOM 701 C CA . LEU A 1 98 ? -8.344 -27.984 -4.363 1 71.75 98 LEU A CA 1
ATOM 702 C C . LEU A 1 98 ? -9.32 -29.141 -4.57 1 71.75 98 LEU A C 1
ATOM 704 O O . LEU A 1 98 ? -9.859 -29.312 -5.664 1 71.75 98 LEU A O 1
ATOM 708 N N . ARG A 1 99 ? -9.594 -29.828 -3.51 1 75.38 99 ARG A N 1
ATOM 709 C CA . ARG A 1 99 ? -10.508 -30.969 -3.623 1 75.38 99 ARG A CA 1
ATOM 710 C C . ARG A 1 99 ? -11.953 -30.5 -3.738 1 75.38 99 ARG A C 1
ATOM 712 O O . ARG A 1 99 ? -12.836 -31.281 -4.086 1 75.38 99 ARG A O 1
ATOM 719 N N . GLU A 1 100 ? -12.094 -29.188 -3.574 1 80.69 100 GLU A N 1
ATOM 720 C CA . GLU A 1 100 ? -13.461 -28.672 -3.59 1 80.69 100 GLU A CA 1
ATOM 721 C C . GLU A 1 100 ? -13.75 -27.922 -4.887 1 80.69 100 GLU A C 1
ATOM 723 O O . GLU A 1 100 ? -14.727 -27.172 -4.969 1 80.69 100 GLU A O 1
ATOM 728 N N . LEU A 1 101 ? -12.883 -28.188 -5.871 1 87.94 101 LEU A N 1
ATOM 729 C CA . LEU A 1 101 ? -13.133 -27.562 -7.168 1 87.94 101 LEU A CA 1
ATOM 730 C C . LEU A 1 101 ? -14.477 -28 -7.73 1 87.94 101 LEU A C 1
ATOM 732 O O . LEU A 1 101 ? -14.859 -29.172 -7.602 1 87.94 101 LEU A O 1
ATOM 736 N N . VAL A 1 102 ? -15.203 -27.094 -8.383 1 89.94 102 VAL A N 1
ATOM 737 C CA . VAL A 1 102 ? -16.578 -27.375 -8.789 1 89.94 102 VAL A CA 1
ATOM 738 C C . VAL A 1 102 ? -16.641 -27.516 -10.312 1 89.94 102 VAL A C 1
ATOM 740 O O . VAL A 1 102 ? -17.672 -27.906 -10.859 1 89.94 102 VAL A O 1
ATOM 743 N N . SER A 1 103 ? -15.57 -27.281 -11.039 1 95.56 103 SER A N 1
ATOM 744 C CA . SER A 1 103 ? -15.516 -27.484 -12.484 1 95.56 103 SER A CA 1
ATOM 745 C C . SER A 1 103 ? -15.781 -28.953 -12.836 1 95.56 103 SER A C 1
ATOM 747 O O . SER A 1 103 ? -15.789 -29.812 -11.961 1 95.56 103 SER A O 1
ATOM 749 N N . THR A 1 104 ? -16.125 -29.125 -14.148 1 96.62 104 THR A N 1
ATOM 750 C CA . THR A 1 104 ? -16.484 -30.469 -14.562 1 96.62 104 THR A CA 1
ATOM 751 C C . THR A 1 104 ? -15.812 -30.828 -15.883 1 96.62 104 THR A C 1
ATOM 753 O O . THR A 1 104 ? -15.586 -29.953 -16.734 1 96.62 104 THR A O 1
ATOM 756 N N . ALA A 1 105 ? -15.453 -32.062 -16 1 98.38 105 ALA A N 1
ATOM 757 C CA . ALA A 1 105 ? -15.047 -32.688 -17.266 1 98.38 105 ALA A CA 1
ATOM 758 C C . ALA A 1 105 ? -15.805 -34 -17.5 1 98.38 105 ALA A C 1
ATOM 760 O O . ALA A 1 105 ? -15.688 -34.938 -16.719 1 98.38 105 ALA A O 1
ATOM 761 N N . ILE A 1 106 ? -16.594 -34.062 -18.562 1 98 106 ILE A N 1
ATOM 762 C CA . ILE A 1 106 ? -17.406 -35.219 -18.891 1 98 106 ILE A CA 1
ATOM 763 C C . ILE A 1 106 ? -16.859 -35.906 -20.125 1 98 106 ILE A C 1
ATOM 765 O O . ILE A 1 106 ? -16.422 -35.25 -21.078 1 98 106 ILE A O 1
ATOM 769 N N . PRO A 1 107 ? -16.875 -37.219 -20.125 1 97.06 107 PRO A N 1
ATOM 770 C CA . PRO A 1 107 ? -16.344 -37.938 -21.297 1 97.06 107 PRO A CA 1
ATOM 771 C C . PRO A 1 107 ? -17.219 -37.75 -22.547 1 97.06 107 PRO A C 1
ATOM 773 O O . PRO A 1 107 ? -18.438 -37.688 -22.438 1 97.06 107 PRO A O 1
ATOM 776 N N . ASP A 1 108 ? -16.609 -37.594 -23.609 1 97.31 108 ASP A N 1
ATOM 777 C CA . ASP A 1 108 ? -17.234 -37.531 -24.938 1 97.31 108 ASP A CA 1
ATOM 778 C C . ASP A 1 108 ? -16.391 -38.281 -25.969 1 97.31 108 ASP A C 1
ATOM 780 O O . ASP A 1 108 ? -15.633 -37.656 -26.719 1 97.31 108 ASP A O 1
ATOM 784 N N . GLY A 1 109 ? -16.688 -39.594 -26.094 1 96.38 109 GLY A N 1
ATOM 785 C CA . GLY A 1 109 ? -15.805 -40.438 -26.875 1 96.38 109 GLY A CA 1
ATOM 786 C C . GLY A 1 109 ? -14.43 -40.625 -26.25 1 96.38 109 GLY A C 1
ATOM 787 O O . GLY A 1 109 ? -14.32 -41 -25.078 1 96.38 109 GLY A O 1
ATOM 788 N N . SER A 1 110 ? -13.477 -40.25 -27.047 1 95.94 110 SER A N 1
ATOM 789 C CA . SER A 1 110 ? -12.117 -40.312 -26.516 1 95.94 110 SER A CA 1
ATOM 790 C C . SER A 1 110 ? -11.719 -39 -25.859 1 95.94 110 SER A C 1
ATOM 792 O O . SER A 1 110 ? -10.695 -38.938 -25.172 1 95.94 110 SER A O 1
ATOM 794 N N . ASP A 1 111 ? -12.555 -38.031 -26.094 1 98.12 111 ASP A N 1
ATOM 795 C CA . ASP A 1 111 ? -12.25 -36.688 -25.594 1 98.12 111 ASP A CA 1
ATOM 796 C C . ASP A 1 111 ? -13.039 -36.406 -24.328 1 98.12 111 ASP A C 1
ATOM 798 O O . ASP A 1 111 ? -13.734 -37.281 -23.797 1 98.12 111 ASP A O 1
ATOM 802 N N . TRP A 1 112 ? -12.812 -35.25 -23.797 1 98.5 112 TRP A N 1
ATOM 803 C CA . TRP A 1 112 ? -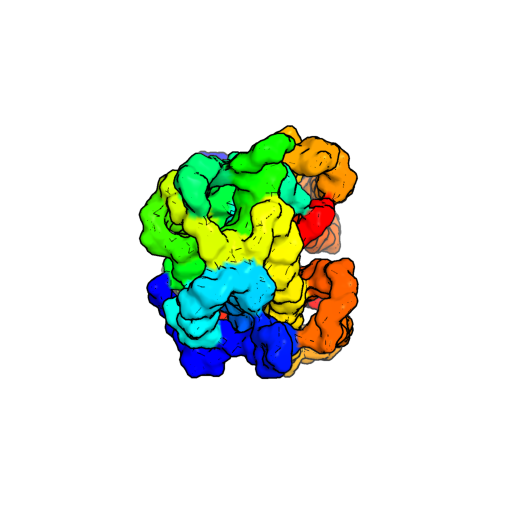13.531 -34.719 -22.641 1 98.5 112 TRP A CA 1
ATOM 804 C C . TRP A 1 112 ? -14.055 -33.312 -22.938 1 98.5 112 TRP A C 1
ATOM 806 O O . TRP A 1 112 ? -13.484 -32.594 -23.75 1 98.5 112 TRP A O 1
ATOM 816 N N . VAL A 1 113 ? -15.117 -32.969 -22.297 1 98.81 113 VAL A N 1
ATOM 817 C CA . VAL A 1 113 ? -15.68 -31.641 -22.391 1 98.81 113 VAL A CA 1
ATOM 818 C C . VAL A 1 113 ? -15.633 -30.953 -21.031 1 98.81 113 VAL A C 1
ATOM 820 O O . VAL A 1 113 ? -16.219 -31.438 -20.062 1 98.81 113 VAL A O 1
ATOM 823 N N . ILE A 1 114 ? -14.984 -29.797 -21.016 1 98.62 114 ILE A N 1
ATOM 824 C CA . ILE A 1 114 ? -14.703 -29.141 -19.75 1 98.62 114 ILE A CA 1
ATOM 825 C C . ILE A 1 114 ? -15.555 -27.875 -19.609 1 98.62 114 ILE A C 1
ATOM 827 O O . ILE A 1 114 ? -15.664 -27.094 -20.562 1 98.62 114 ILE A O 1
ATOM 831 N N . SER A 1 115 ? -16.188 -27.734 -18.469 1 98.5 115 SER A N 1
ATOM 832 C CA . SER A 1 115 ? -16.828 -26.5 -18 1 98.5 115 SER A CA 1
ATOM 833 C C . SER A 1 115 ? -16.219 -26.031 -16.688 1 98.5 115 SER A C 1
ATOM 835 O O . SER A 1 115 ? -16.312 -26.719 -15.672 1 98.5 115 SER A O 1
ATOM 837 N N . ALA A 1 116 ? -15.633 -24.844 -16.766 1 97.44 116 ALA A N 1
ATOM 838 C CA . ALA A 1 116 ? -14.922 -24.359 -15.586 1 97.44 116 ALA A CA 1
ATOM 839 C C . ALA A 1 116 ? -14.852 -22.844 -15.57 1 97.44 116 ALA A C 1
ATOM 841 O O . ALA A 1 116 ? -14.906 -22.203 -16.625 1 97.44 116 ALA A O 1
ATOM 842 N N . ALA A 1 117 ? -14.844 -22.25 -14.391 1 96.75 117 ALA A N 1
ATOM 843 C CA . ALA A 1 117 ? -14.508 -20.844 -14.164 1 96.75 117 ALA A CA 1
ATOM 844 C C . ALA A 1 117 ? -13.297 -20.719 -13.234 1 96.75 117 ALA A C 1
ATOM 846 O O . ALA A 1 117 ? -13.305 -21.234 -12.117 1 96.75 117 ALA A O 1
ATOM 847 N N . LYS A 1 118 ? -12.273 -20.188 -13.812 1 95.38 118 LYS A N 1
ATOM 848 C CA . LYS A 1 118 ? -11.07 -19.938 -13.023 1 95.38 118 LYS A CA 1
ATOM 849 C C . LYS A 1 118 ? -10.938 -18.453 -12.688 1 95.38 118 LYS A C 1
ATOM 851 O O . LYS A 1 118 ? -11.492 -17.594 -13.391 1 95.38 118 LYS A O 1
ATOM 856 N N . SER A 1 119 ? -10.242 -18.172 -11.562 1 93.12 119 SER A N 1
ATOM 857 C CA . SER A 1 119 ? -10.18 -16.797 -11.078 1 93.12 119 SER A CA 1
ATOM 858 C C . SER A 1 119 ? -8.758 -16.422 -10.664 1 93.12 119 SER A C 1
ATOM 860 O O . SER A 1 119 ? -8 -17.266 -10.188 1 93.12 119 SER A O 1
ATOM 862 N N . CYS A 1 120 ? -8.398 -15.164 -10.883 1 91.94 120 CYS A N 1
ATOM 863 C CA . CYS A 1 120 ? -7.137 -14.586 -10.422 1 91.94 120 CYS A CA 1
ATOM 864 C C . CYS A 1 120 ? -5.949 -15.273 -11.086 1 91.94 120 CYS A C 1
ATOM 866 O O . CYS A 1 120 ? -5.027 -15.719 -10.398 1 91.94 120 CYS A O 1
ATOM 868 N N . ILE A 1 121 ? -6.039 -15.336 -12.328 1 95.31 121 ILE A N 1
ATOM 869 C CA . ILE A 1 121 ? -4.973 -16.031 -13.047 1 95.31 121 ILE A CA 1
ATOM 870 C C . ILE A 1 121 ? -3.973 -15.008 -13.594 1 95.31 121 ILE A C 1
ATOM 872 O O . ILE A 1 121 ? -4.309 -14.195 -14.461 1 95.31 121 ILE A O 1
ATOM 876 N N . THR A 1 122 ? -2.775 -15.078 -13.078 1 94.56 122 THR A N 1
ATOM 877 C CA . THR A 1 122 ? -1.696 -14.203 -13.523 1 94.56 122 THR A CA 1
ATOM 878 C C . THR A 1 122 ? -1.338 -14.484 -14.977 1 94.56 122 THR A C 1
ATOM 880 O O . THR A 1 122 ? -1.132 -15.641 -15.359 1 94.56 122 THR A O 1
ATOM 883 N N . GLY A 1 123 ? -1.331 -13.492 -15.82 1 95.31 123 GLY A N 1
ATOM 884 C CA . GLY A 1 123 ? -0.903 -13.617 -17.203 1 95.31 123 GLY A CA 1
ATOM 885 C C . GLY A 1 123 ? -2.053 -13.867 -18.156 1 95.31 123 GLY A C 1
ATOM 886 O O . GLY A 1 123 ? -1.893 -13.734 -19.375 1 95.31 123 GLY A O 1
ATOM 887 N N . ALA A 1 124 ? -3.217 -14.281 -17.531 1 95.88 124 ALA A N 1
ATOM 888 C CA . ALA A 1 124 ? -4.367 -14.484 -18.422 1 95.88 124 ALA A CA 1
ATOM 889 C C . ALA A 1 124 ? -4.691 -13.219 -19.203 1 95.88 124 ALA A C 1
ATOM 891 O O . ALA A 1 124 ? -4.941 -12.164 -18.609 1 95.88 124 ALA A O 1
ATOM 892 N N . GLY A 1 125 ? -4.641 -13.266 -20.453 1 92.81 125 GLY A N 1
ATOM 893 C CA . GLY A 1 125 ? -4.773 -12.125 -21.359 1 92.81 125 GLY A CA 1
ATOM 894 C C . GLY A 1 125 ? -3.566 -11.93 -22.25 1 92.81 125 GLY A C 1
ATOM 895 O O . GLY A 1 125 ? -3.666 -11.289 -23.297 1 92.81 125 GLY A O 1
ATOM 896 N N . CYS A 1 126 ? -2.416 -12.484 -21.75 1 93.06 126 CYS A N 1
ATOM 897 C CA . CYS A 1 126 ? -1.229 -12.375 -22.594 1 93.06 126 CYS A CA 1
ATOM 898 C C . CYS A 1 126 ? -0.537 -13.727 -22.734 1 93.06 126 CYS A C 1
ATOM 900 O O . CYS A 1 126 ? 0.514 -13.82 -23.375 1 93.06 126 CYS A O 1
ATOM 902 N N . THR A 1 127 ? -1.106 -14.805 -22.125 1 96.19 127 THR A N 1
ATOM 903 C CA . THR A 1 127 ? -0.556 -16.141 -22.266 1 96.19 127 THR A CA 1
ATOM 904 C C . THR A 1 127 ? -1.386 -16.969 -23.25 1 96.19 127 THR A C 1
ATOM 906 O O . THR A 1 127 ? -2.576 -16.703 -23.438 1 96.19 127 THR A O 1
ATOM 909 N N . GLY A 1 128 ? -0.747 -17.938 -23.844 1 97 128 GLY A N 1
ATOM 910 C CA . GLY A 1 128 ? -1.389 -18.656 -24.938 1 97 128 GLY A CA 1
ATOM 911 C C . GLY A 1 128 ? -1.752 -20.078 -24.547 1 97 128 GLY A C 1
ATOM 912 O O . GLY A 1 128 ? -2.375 -20.797 -25.344 1 97 128 GLY A O 1
ATOM 913 N N . VAL A 1 129 ? -1.336 -20.562 -23.344 1 98.38 129 VAL A N 1
ATOM 914 C CA . VAL A 1 129 ? -1.703 -21.891 -22.875 1 98.38 129 VAL A CA 1
ATOM 915 C C . VAL A 1 129 ? -1.975 -21.859 -21.375 1 98.38 129 VAL A C 1
ATOM 917 O O . VAL A 1 129 ? -1.272 -21.172 -20.625 1 98.38 129 VAL A O 1
ATOM 920 N N . PHE A 1 130 ? -3.037 -22.531 -20.953 1 98.69 130 PHE A N 1
ATOM 921 C CA . PHE A 1 130 ? -3.426 -22.625 -19.547 1 98.69 130 PHE A CA 1
ATOM 922 C C . PHE A 1 130 ? -3.26 -24.062 -19.062 1 98.69 130 PHE A C 1
ATOM 924 O O . PHE A 1 130 ? -3.863 -24.984 -19.594 1 98.69 130 PHE A O 1
ATOM 931 N N . VAL A 1 131 ? -2.406 -24.234 -18.062 1 98.56 131 VAL A N 1
ATOM 932 C CA . VAL A 1 131 ? -2.418 -25.484 -17.328 1 98.56 131 VAL A CA 1
ATOM 933 C C . VAL A 1 131 ? -3.438 -25.406 -16.188 1 98.56 131 VAL A C 1
ATOM 935 O O . VAL A 1 131 ? -3.344 -24.531 -15.32 1 98.56 131 VAL A O 1
ATOM 938 N N . THR A 1 132 ? -4.398 -26.281 -16.219 1 97.69 132 THR A N 1
ATOM 939 C CA . THR A 1 132 ? -5.484 -26.172 -15.258 1 97.69 132 THR A CA 1
ATOM 940 C C . THR A 1 132 ? -5.766 -27.531 -14.617 1 97.69 132 THR A C 1
ATOM 942 O O . THR A 1 132 ? -5.23 -28.547 -15.055 1 97.69 132 THR A O 1
ATOM 945 N N . LEU A 1 133 ? -6.453 -27.5 -13.508 1 96.75 133 LEU A N 1
ATOM 946 C CA . LEU A 1 133 ? -6.883 -28.656 -12.734 1 96.75 133 LEU A CA 1
ATOM 947 C C . LEU A 1 133 ? -8.406 -28.766 -12.727 1 96.75 133 LEU A C 1
ATOM 949 O O . LEU A 1 133 ? -9.102 -27.812 -12.367 1 96.75 133 LEU A O 1
ATOM 953 N N . VAL A 1 134 ? -8.898 -29.922 -13.148 1 97 134 VAL A N 1
ATOM 954 C CA . VAL A 1 134 ? -10.344 -30.094 -13.266 1 97 134 VAL A CA 1
ATOM 955 C C . VAL A 1 134 ? -10.734 -31.484 -12.758 1 97 134 VAL A C 1
ATOM 957 O O . VAL A 1 134 ? -10.023 -32.469 -12.992 1 97 134 VAL A O 1
ATOM 960 N N . PRO A 1 135 ? -11.844 -31.578 -12.023 1 96.62 135 PRO A N 1
ATOM 961 C CA . PRO A 1 135 ? -12.398 -32.906 -11.688 1 96.62 135 PRO A CA 1
ATOM 962 C C . PRO A 1 135 ? -13.016 -33.594 -12.891 1 96.62 135 PRO A C 1
ATOM 964 O O . PRO A 1 135 ? -14.016 -33.125 -13.438 1 96.62 135 PRO A O 1
ATOM 967 N N . PHE A 1 136 ? -12.414 -34.719 -13.273 1 97.69 136 PHE A N 1
ATOM 968 C CA . PHE A 1 136 ? -12.93 -35.562 -14.352 1 97.69 136 PHE A CA 1
ATOM 969 C C . PHE A 1 136 ? -13.945 -36.562 -13.828 1 97.69 136 PHE A C 1
ATOM 971 O O . PHE A 1 136 ? -13.695 -37.25 -12.82 1 97.69 136 PHE A O 1
ATOM 978 N N . ALA A 1 137 ? -15.094 -36.625 -14.477 1 96.75 137 ALA A N 1
ATOM 979 C CA . ALA A 1 137 ? -16.078 -37.656 -14.125 1 96.75 137 ALA A CA 1
ATOM 980 C C . ALA A 1 137 ? -15.633 -39.031 -14.617 1 96.75 137 ALA A C 1
ATOM 982 O O . ALA A 1 137 ? -15.555 -39.281 -15.828 1 96.75 137 ALA A O 1
ATOM 983 N N . VAL A 1 138 ? -15.234 -39.844 -13.695 1 95.81 138 VAL A N 1
ATOM 984 C CA . VAL A 1 138 ? -14.828 -41.188 -14.047 1 95.81 138 VAL A CA 1
ATOM 985 C C . VAL A 1 138 ? -15.719 -42.219 -13.328 1 95.81 138 VAL A C 1
ATOM 987 O O . VAL A 1 138 ? -16.594 -41.812 -12.547 1 95.81 138 VAL A O 1
ATOM 990 N N . ASP A 1 139 ? -15.547 -43.469 -13.719 1 90.44 139 ASP A N 1
ATOM 991 C CA . ASP A 1 139 ? -16.328 -44.531 -13.047 1 90.44 139 ASP A CA 1
ATOM 992 C C . ASP A 1 139 ? -16.031 -44.562 -11.547 1 90.44 139 ASP A C 1
ATOM 994 O O . ASP A 1 139 ? -14.883 -44.719 -11.141 1 90.44 139 ASP A O 1
ATOM 998 N N . GLY A 1 140 ? -16.938 -44.312 -10.727 1 89.56 140 GLY A N 1
ATOM 999 C CA . GLY A 1 140 ? -16.766 -44.406 -9.281 1 89.56 140 GLY A CA 1
ATOM 1000 C C . GLY A 1 140 ? -16.562 -43.062 -8.617 1 89.56 140 GLY A C 1
ATOM 1001 O O . GLY A 1 140 ? -16.266 -43 -7.426 1 89.56 140 GLY A O 1
ATOM 1002 N N . GLY A 1 141 ? -16.609 -42 -9.492 1 93.31 141 GLY A N 1
ATOM 1003 C CA . GLY A 1 141 ? -16.531 -40.688 -8.844 1 93.31 141 GLY A CA 1
ATOM 1004 C C . GLY A 1 141 ? -15.812 -39.656 -9.68 1 93.31 141 GLY A C 1
ATOM 1005 O O . GLY A 1 141 ? -16.094 -39.5 -10.867 1 93.31 141 GLY A O 1
ATOM 1006 N N . ILE A 1 142 ? -14.93 -38.875 -8.961 1 93.88 142 ILE A N 1
ATOM 1007 C CA . ILE A 1 142 ? -14.211 -37.781 -9.633 1 93.88 142 ILE A CA 1
ATOM 1008 C C . ILE A 1 142 ? -12.703 -38.031 -9.523 1 93.88 142 ILE A C 1
ATOM 1010 O O . ILE A 1 142 ? -12.227 -38.594 -8.531 1 93.88 142 ILE A O 1
ATOM 1014 N N . ALA A 1 143 ? -11.984 -37.688 -10.531 1 96.38 143 ALA A N 1
ATOM 1015 C CA . ALA A 1 143 ? -10.523 -37.719 -10.57 1 96.38 143 ALA A CA 1
ATOM 1016 C C . ALA A 1 143 ? -9.938 -36.375 -10.945 1 96.38 143 ALA A C 1
ATOM 1018 O O . ALA A 1 143 ? -10.102 -35.906 -12.07 1 96.38 143 ALA A O 1
ATOM 1019 N N . LEU A 1 144 ? -9.258 -35.75 -9.977 1 96.5 144 LEU A N 1
ATOM 1020 C CA . LEU A 1 144 ? -8.617 -34.469 -10.289 1 96.5 144 LEU A CA 1
ATOM 1021 C C . LEU A 1 144 ? -7.52 -34.656 -11.328 1 96.5 144 LEU A C 1
ATOM 1023 O O . LEU A 1 144 ? -6.594 -35.438 -11.133 1 96.5 144 LEU A O 1
ATOM 1027 N N . THR A 1 145 ? -7.617 -33.969 -12.422 1 98.12 145 THR A N 1
ATOM 1028 C CA . THR A 1 145 ? -6.754 -34.188 -13.578 1 98.12 145 THR A CA 1
ATOM 1029 C C . THR A 1 145 ? -6.238 -32.844 -14.133 1 98.12 145 THR A C 1
ATOM 1031 O O . THR A 1 145 ? -6.988 -31.875 -14.211 1 98.12 145 THR A O 1
ATOM 1034 N N . ALA A 1 146 ? -4.977 -32.812 -14.445 1 98.5 146 ALA A N 1
ATOM 1035 C CA . ALA A 1 146 ? -4.363 -31.609 -15.016 1 98.5 146 ALA A CA 1
ATOM 1036 C C . ALA A 1 146 ? -4.383 -31.656 -16.547 1 98.5 146 ALA A C 1
ATOM 1038 O O . ALA A 1 146 ? -4.148 -32.719 -17.141 1 98.5 146 ALA A O 1
ATOM 1039 N N . VAL A 1 147 ? -4.711 -30.531 -17.172 1 98.69 147 VAL A N 1
ATOM 1040 C CA . VAL A 1 147 ? -4.809 -30.453 -18.625 1 98.69 147 VAL A CA 1
ATOM 1041 C C . VAL A 1 147 ? -4.16 -29.156 -19.109 1 98.69 147 VAL A C 1
ATOM 1043 O O . VAL A 1 147 ? -4.188 -28.141 -18.406 1 98.69 147 VAL A O 1
ATOM 1046 N N . ALA A 1 148 ? -3.508 -29.188 -20.234 1 98.75 148 ALA A N 1
ATOM 1047 C CA . ALA A 1 148 ? -3.025 -28 -20.938 1 98.75 148 ALA A CA 1
ATOM 1048 C C . ALA A 1 148 ? -3.988 -27.594 -22.047 1 98.75 148 ALA A C 1
ATOM 1050 O O . ALA A 1 148 ? -4.242 -28.359 -22.969 1 98.75 148 ALA A O 1
ATOM 1051 N N . ILE A 1 149 ? -4.523 -26.406 -21.969 1 98.69 149 ILE A N 1
ATOM 1052 C CA . ILE A 1 149 ? -5.535 -25.938 -22.906 1 98.69 149 ILE A CA 1
ATOM 1053 C C . ILE A 1 149 ? -5.035 -24.688 -23.625 1 98.69 149 ILE A C 1
ATOM 1055 O O . ILE A 1 149 ? -4.758 -23.672 -22.984 1 98.69 149 ILE A O 1
ATOM 1059 N N . PRO A 1 150 ? -4.922 -24.719 -24.953 1 98.44 150 PRO A N 1
ATOM 1060 C CA . PRO A 1 150 ? -4.602 -23.484 -25.672 1 98.44 150 PRO A CA 1
ATOM 1061 C C . PRO A 1 150 ? -5.633 -22.375 -25.438 1 98.44 150 PRO A C 1
ATOM 1063 O O . PRO A 1 150 ? -6.832 -22.656 -25.375 1 98.44 150 PRO A O 1
ATOM 1066 N N . ALA A 1 151 ? -5.164 -21.172 -25.328 1 97.69 151 ALA A N 1
ATOM 1067 C CA . ALA A 1 151 ? -6.02 -20.031 -24.984 1 97.69 151 ALA A CA 1
ATOM 1068 C C . ALA A 1 151 ? -7.008 -19.734 -26.109 1 97.69 151 ALA A C 1
ATOM 1070 O O . ALA A 1 151 ? -8.055 -19.141 -25.875 1 97.69 151 ALA A O 1
ATOM 1071 N N . ASP A 1 152 ? -6.711 -20.156 -27.328 1 97 152 ASP A N 1
ATOM 1072 C CA . ASP A 1 152 ? -7.566 -19.859 -28.469 1 97 152 ASP A CA 1
ATOM 1073 C C . ASP A 1 152 ? -8.516 -21.016 -28.766 1 97 152 ASP A C 1
ATOM 1075 O O . ASP A 1 152 ? -9.203 -21.016 -29.797 1 97 152 ASP A O 1
ATOM 1079 N N . SER A 1 153 ? -8.555 -22.016 -27.906 1 98.06 153 SER A N 1
ATOM 1080 C CA . SER A 1 153 ? -9.484 -23.125 -28.078 1 98.06 153 SER A CA 1
ATOM 1081 C C . SER A 1 153 ? -10.93 -22.641 -28.062 1 98.06 153 SER A C 1
ATOM 1083 O O . SER A 1 153 ? -11.281 -21.75 -27.297 1 98.06 153 SER A O 1
ATOM 1085 N N . PRO A 1 154 ? -11.789 -23.234 -28.922 1 98.38 154 PRO A N 1
ATOM 1086 C CA . PRO A 1 154 ? -13.211 -22.891 -28.844 1 98.38 154 PRO A CA 1
ATOM 1087 C C . PRO A 1 154 ? -13.789 -23.094 -27.438 1 98.38 154 PRO A C 1
ATOM 1089 O O . PRO A 1 154 ? -13.531 -24.125 -26.812 1 98.38 154 PRO A O 1
ATOM 1092 N N . GLY A 1 155 ? -14.477 -22.047 -26.953 1 98.62 155 GLY A N 1
ATOM 1093 C CA . GLY A 1 155 ? -15.117 -22.141 -25.656 1 98.62 155 GLY A CA 1
ATOM 1094 C C . GLY A 1 155 ? -14.312 -21.469 -24.547 1 98.62 155 GLY A C 1
ATOM 1095 O O . GLY A 1 155 ? -14.805 -21.312 -23.438 1 98.62 155 GLY A O 1
ATOM 1096 N N . VAL A 1 156 ? -13.07 -21.078 -24.906 1 98.69 156 VAL A N 1
ATOM 1097 C CA . VAL A 1 156 ? -12.242 -20.406 -23.922 1 98.69 156 VAL A CA 1
ATOM 1098 C C . VAL A 1 156 ? -12.445 -18.891 -24.031 1 98.69 156 VAL A C 1
ATOM 1100 O O . VAL A 1 156 ? -12.422 -18.328 -25.125 1 98.69 156 VAL A O 1
ATOM 1103 N N . SER A 1 157 ? -12.695 -18.25 -22.922 1 98.38 157 SER A N 1
ATOM 1104 C CA . SER A 1 157 ? -12.758 -16.797 -22.859 1 98.38 157 SER A CA 1
ATOM 1105 C C . SER A 1 157 ? -12.016 -16.25 -21.656 1 98.38 157 SER A C 1
ATOM 1107 O O . SER A 1 157 ? -12.133 -16.797 -20.547 1 98.38 157 SER A O 1
ATOM 1109 N N . VAL A 1 158 ? -11.227 -15.234 -21.859 1 97.94 158 VAL A N 1
ATOM 1110 C CA . VAL A 1 158 ? -10.523 -14.539 -20.797 1 97.94 158 VAL A CA 1
ATOM 1111 C C . VAL A 1 158 ? -11.312 -13.289 -20.391 1 97.94 158 VAL A C 1
ATOM 1113 O O . VAL A 1 158 ? -11.688 -12.484 -21.234 1 97.94 158 VAL A O 1
ATOM 1116 N N . LEU A 1 159 ? -11.586 -13.172 -19.141 1 96.88 159 LEU A N 1
ATOM 1117 C CA . LEU A 1 159 ? -12.328 -12.023 -18.609 1 96.88 159 LEU A CA 1
ATOM 1118 C C . LEU A 1 159 ? -11.445 -10.773 -18.594 1 96.88 159 LEU A C 1
ATOM 1120 O O . LEU A 1 159 ? -10.227 -10.875 -18.719 1 96.88 159 LEU A O 1
ATOM 1124 N N . PRO A 1 160 ? -12.07 -9.594 -18.562 1 94.94 160 PRO A N 1
ATOM 1125 C CA . PRO A 1 160 ? -11.266 -8.375 -18.438 1 94.94 160 PRO A CA 1
ATOM 1126 C C . PRO A 1 160 ? -10.336 -8.406 -17.219 1 94.94 160 PRO A C 1
ATOM 1128 O O . PRO A 1 160 ? -10.688 -8.969 -16.188 1 94.94 160 PRO A O 1
ATOM 1131 N N . PRO A 1 161 ? -9.172 -7.879 -17.359 1 94.31 161 PRO A N 1
ATOM 1132 C CA . PRO A 1 161 ? -8.234 -7.859 -16.234 1 94.31 161 PRO A CA 1
ATOM 1133 C C . PRO A 1 161 ? -8.82 -7.176 -15 1 94.31 161 PRO A C 1
ATOM 1135 O O . PRO A 1 161 ? -9.531 -6.172 -15.125 1 94.31 161 PRO A O 1
ATOM 1138 N N . GLU A 1 162 ? -8.531 -7.754 -13.898 1 91.94 162 GLU A N 1
ATOM 1139 C CA . GLU A 1 162 ? -8.969 -7.168 -12.633 1 91.94 162 GLU A CA 1
ATOM 1140 C C . GLU A 1 162 ? -8.125 -5.949 -12.266 1 91.94 162 GLU A C 1
ATOM 1142 O O . GLU A 1 162 ? -6.93 -5.906 -12.562 1 91.94 162 GLU A O 1
ATOM 1147 N N . ARG A 1 163 ? -8.711 -4.938 -11.633 1 92.06 163 ARG A N 1
ATOM 1148 C CA . ARG A 1 163 ? -7.977 -3.795 -11.094 1 92.06 163 ARG A CA 1
ATOM 1149 C C . ARG A 1 163 ? -7.41 -4.109 -9.711 1 92.06 163 ARG A C 1
ATOM 1151 O O . ARG A 1 163 ? -8.133 -4.074 -8.719 1 92.06 163 ARG A O 1
ATOM 1158 N N . THR A 1 164 ? -6.156 -4.336 -9.688 1 92.56 164 THR A N 1
ATOM 1159 C CA . THR A 1 164 ? -5.539 -4.828 -8.461 1 92.56 164 THR A CA 1
ATOM 1160 C C . THR A 1 164 ? -4.852 -3.693 -7.707 1 92.56 164 THR A C 1
ATOM 1162 O O . THR A 1 164 ? -4.625 -2.619 -8.266 1 92.56 164 THR A O 1
ATOM 1165 N N . PHE A 1 165 ? -4.555 -3.896 -6.387 1 92.5 165 PHE A N 1
ATOM 1166 C CA . PHE A 1 165 ? -3.766 -3.02 -5.527 1 92.5 165 PHE A CA 1
ATOM 1167 C C . PHE A 1 165 ? -2.393 -2.76 -6.133 1 92.5 165 PHE A C 1
ATOM 1169 O O . PHE A 1 165 ? -1.941 -1.614 -6.195 1 92.5 165 PHE A O 1
ATOM 1176 N N . GLY A 1 166 ? -1.803 -3.738 -6.59 1 92.56 166 GLY A N 1
ATOM 1177 C CA . GLY A 1 166 ? -0.509 -3.779 -7.254 1 92.56 166 GLY A CA 1
ATOM 1178 C C . GLY A 1 166 ? -0.46 -4.766 -8.406 1 92.56 166 GLY A C 1
ATOM 1179 O O . GLY A 1 166 ? -1.498 -5.129 -8.961 1 92.56 166 GLY A O 1
ATOM 1180 N N . LEU A 1 167 ? 0.793 -5.035 -8.867 1 92.19 167 LEU A N 1
ATOM 1181 C CA . LEU A 1 167 ? 0.985 -5.977 -9.961 1 92.19 167 LEU A CA 1
ATOM 1182 C C . LEU A 1 167 ? 0.29 -5.488 -11.227 1 92.19 167 LEU A C 1
ATOM 1184 O O . LEU A 1 167 ? -0.444 -6.242 -11.867 1 92.19 167 LEU A O 1
ATOM 1188 N N . ARG A 1 168 ? 0.492 -4.34 -11.531 1 89.88 168 ARG A N 1
ATOM 1189 C CA . ARG A 1 168 ? -0.266 -3.719 -12.617 1 89.88 168 ARG A CA 1
ATOM 1190 C C . ARG A 1 168 ? 0.446 -3.889 -13.953 1 89.88 168 ARG A C 1
ATOM 1192 O O . ARG A 1 168 ? -0.107 -3.555 -15 1 89.88 168 ARG A O 1
ATOM 1199 N N . SER A 1 169 ? 1.614 -4.43 -13.906 1 92.25 169 SER A N 1
ATOM 1200 C CA . SER A 1 169 ? 2.408 -4.582 -15.125 1 92.25 169 SER A CA 1
ATOM 1201 C C . SER A 1 169 ? 2.006 -5.832 -15.891 1 92.25 169 SER A C 1
ATOM 1203 O O . SER A 1 169 ? 2.426 -6.023 -17.031 1 92.25 169 SER A O 1
ATOM 1205 N N . VAL A 1 170 ? 1.221 -6.699 -15.273 1 93.12 170 VAL A N 1
ATOM 1206 C CA . VAL A 1 170 ? 0.751 -7.926 -15.914 1 93.12 170 VAL A CA 1
ATOM 1207 C C . VAL A 1 170 ? -0.749 -8.094 -15.672 1 93.12 170 VAL A C 1
ATOM 1209 O O . VAL A 1 170 ? -1.252 -7.766 -14.594 1 93.12 170 VAL A O 1
ATOM 1212 N N . PRO A 1 171 ? -1.427 -8.578 -16.703 1 94.75 171 PRO A N 1
ATOM 1213 C CA . PRO A 1 171 ? -2.859 -8.789 -16.484 1 94.75 171 PRO A CA 1
ATOM 1214 C C . PRO A 1 171 ? -3.143 -9.969 -15.547 1 94.75 171 PRO A C 1
ATOM 1216 O O . PRO A 1 171 ? -2.441 -10.984 -15.594 1 94.75 171 PRO A O 1
ATOM 1219 N N . VAL A 1 172 ? -4.012 -9.82 -14.688 1 94.44 172 VAL A N 1
ATOM 1220 C CA . VAL A 1 172 ? -4.605 -10.883 -13.883 1 94.44 172 VAL A CA 1
ATOM 1221 C C . VAL A 1 172 ? -6.109 -10.961 -14.156 1 94.44 172 VAL A C 1
ATOM 1223 O O . VAL A 1 172 ? -6.832 -9.977 -13.961 1 94.44 172 VAL A O 1
ATOM 1226 N N . SER A 1 173 ? -6.531 -12.102 -14.656 1 96.25 173 SER A N 1
ATOM 1227 C CA . SER A 1 173 ? -7.906 -12.203 -15.133 1 96.25 173 SER A CA 1
ATOM 1228 C C . SER A 1 173 ? -8.508 -13.562 -14.805 1 96.25 173 SER A C 1
ATOM 1230 O O . SER A 1 173 ? -7.781 -14.508 -14.492 1 96.25 173 SER A O 1
ATOM 1232 N N . GLY A 1 174 ? -9.844 -13.602 -14.805 1 96 174 GLY A N 1
ATOM 1233 C CA . GLY A 1 174 ? -10.539 -14.883 -14.812 1 96 174 GLY A CA 1
ATOM 1234 C C . GLY A 1 174 ? -10.586 -15.523 -16.188 1 96 174 GLY A C 1
ATOM 1235 O O . GLY A 1 174 ? -10.344 -14.859 -17.203 1 96 174 GLY A O 1
ATOM 1236 N N . ILE A 1 175 ? -10.797 -16.844 -16.156 1 98 175 ILE A N 1
ATOM 1237 C CA . ILE A 1 175 ? -10.945 -17.609 -17.391 1 98 175 ILE A CA 1
ATOM 1238 C C . ILE A 1 175 ? -12.219 -18.438 -17.328 1 98 175 ILE A C 1
ATOM 1240 O O . ILE A 1 175 ? -12.523 -19.062 -16.297 1 98 175 ILE A O 1
ATOM 1244 N N . ARG A 1 176 ? -12.914 -18.453 -18.391 1 98.44 176 ARG A N 1
ATOM 1245 C CA . ARG A 1 176 ? -14.086 -19.312 -18.516 1 98.44 176 ARG A CA 1
ATOM 1246 C C . ARG A 1 176 ? -13.867 -20.375 -19.578 1 98.44 176 ARG A C 1
ATOM 1248 O O . ARG A 1 176 ? -13.469 -20.062 -20.703 1 98.44 176 ARG A O 1
ATOM 1255 N N . PHE A 1 177 ? -14.023 -21.594 -19.172 1 98.62 177 PHE A N 1
ATOM 1256 C CA . PHE A 1 177 ? -14.109 -22.719 -20.094 1 98.62 177 PHE A CA 1
ATOM 1257 C C . PHE A 1 177 ? -15.555 -23.156 -20.266 1 98.62 177 PHE A C 1
ATOM 1259 O O . PHE A 1 177 ? -16.172 -23.703 -19.359 1 98.62 177 PHE A O 1
ATOM 1266 N N . ASP A 1 178 ? -16.047 -22.922 -21.422 1 98.62 178 ASP A N 1
ATOM 1267 C CA . ASP A 1 178 ? -17.438 -23.234 -21.719 1 98.62 178 ASP A CA 1
ATOM 1268 C C . ASP A 1 178 ? -17.531 -24.375 -22.734 1 98.62 178 ASP A C 1
ATOM 1270 O O . ASP A 1 178 ? -17.641 -24.125 -23.938 1 98.62 178 ASP A O 1
ATOM 1274 N N . GLY A 1 179 ? -17.609 -25.578 -22.25 1 98.5 179 GLY A N 1
ATOM 1275 C CA . GLY A 1 179 ? -17.688 -26.734 -23.109 1 98.5 179 GLY A CA 1
ATOM 1276 C C . GLY A 1 179 ? -16.469 -26.922 -23.984 1 98.5 179 GLY A C 1
ATOM 1277 O O . GLY A 1 179 ? -16.578 -27.109 -25.188 1 98.5 179 GLY A O 1
ATOM 1278 N N . VAL A 1 180 ? -15.312 -26.844 -23.391 1 98.81 180 VAL A N 1
ATOM 1279 C CA . VAL A 1 180 ? -14.055 -26.938 -24.125 1 98.81 180 VAL A CA 1
ATOM 1280 C C . VAL A 1 180 ? -13.695 -28.422 -24.328 1 98.81 180 VAL A C 1
ATOM 1282 O O . VAL A 1 180 ? -13.625 -29.188 -23.359 1 98.81 180 VAL A O 1
ATOM 1285 N N . ARG A 1 181 ? -13.492 -28.75 -25.531 1 98.62 181 ARG A N 1
ATOM 1286 C CA . ARG A 1 181 ? -13.117 -30.125 -25.844 1 98.62 181 ARG A CA 1
ATOM 1287 C C . ARG A 1 181 ? -11.625 -30.344 -25.656 1 98.62 181 ARG A C 1
ATOM 1289 O O . ARG A 1 181 ? -10.805 -29.547 -26.141 1 98.62 181 ARG A O 1
ATOM 1296 N N . VAL A 1 182 ? -11.328 -31.344 -24.953 1 98.19 182 VAL A N 1
ATOM 1297 C CA . VAL A 1 182 ? -9.938 -31.688 -24.641 1 98.19 182 VAL A CA 1
ATOM 1298 C C . VAL A 1 182 ? -9.641 -33.094 -25.125 1 98.19 182 VAL A C 1
ATOM 1300 O O . VAL A 1 182 ? -10.336 -34.062 -24.75 1 98.19 182 VAL A O 1
ATOM 1303 N N . ALA A 1 183 ? -8.625 -33.25 -25.891 1 98.25 183 ALA A N 1
ATOM 1304 C CA . ALA A 1 183 ? -8.172 -34.562 -26.375 1 98.25 183 ALA A CA 1
ATOM 1305 C C . ALA A 1 183 ? -7.215 -35.188 -25.375 1 98.25 183 ALA A C 1
ATOM 1307 O O . ALA A 1 183 ? -6.684 -34.531 -24.484 1 98.25 183 ALA A O 1
ATOM 1308 N N . PRO A 1 184 ? -6.965 -36.469 -25.484 1 97.88 184 PRO A N 1
ATOM 1309 C CA . PRO A 1 184 ? -6.098 -37.188 -24.547 1 97.88 184 PRO A CA 1
ATOM 1310 C C . PRO A 1 184 ? -4.688 -36.625 -24.484 1 97.88 184 PRO A C 1
ATOM 1312 O O . PRO A 1 184 ? -4.07 -36.594 -23.406 1 97.88 184 PRO A O 1
ATOM 1315 N N . TRP A 1 185 ? -4.191 -36.062 -25.547 1 97.75 185 TRP A N 1
ATOM 1316 C CA . TRP A 1 185 ? -2.816 -35.594 -25.578 1 97.75 185 TRP A CA 1
ATOM 1317 C C . TRP A 1 185 ? -2.664 -34.344 -24.719 1 97.75 185 TRP A C 1
ATOM 1319 O O . TRP A 1 185 ? -1.546 -33.938 -24.375 1 97.75 185 TRP A O 1
ATOM 1329 N N . GLN A 1 186 ? -3.754 -33.688 -24.344 1 98.56 186 GLN A N 1
ATOM 1330 C CA . GLN A 1 186 ? -3.725 -32.469 -23.547 1 98.56 186 GLN A CA 1
ATOM 1331 C C . GLN A 1 186 ? -3.676 -32.781 -22.047 1 98.56 186 GLN A C 1
ATOM 1333 O O . GLN A 1 186 ? -3.412 -31.891 -21.234 1 98.56 186 GLN A O 1
ATOM 1338 N N . ILE A 1 187 ? -3.982 -34 -21.719 1 98.62 187 ILE A N 1
ATOM 1339 C CA . ILE A 1 187 ? -3.93 -34.438 -20.328 1 98.62 187 ILE A CA 1
ATOM 1340 C C . ILE A 1 187 ? -2.475 -34.562 -19.875 1 98.62 187 ILE A C 1
ATOM 1342 O O . ILE A 1 187 ? -1.659 -35.188 -20.562 1 98.62 187 ILE A O 1
ATOM 1346 N N . LEU A 1 188 ? -2.125 -33.938 -18.875 1 98.56 188 LEU A N 1
ATOM 1347 C CA . LEU A 1 188 ? -0.789 -34 -18.281 1 98.56 188 LEU A CA 1
ATOM 1348 C C . LEU A 1 188 ? -0.721 -35.094 -17.219 1 98.56 188 LEU A C 1
ATOM 1350 O O . LEU A 1 188 ? -1.409 -35 -16.188 1 98.56 188 LEU A O 1
ATOM 1354 N N . GLY A 1 189 ? 0.169 -36.031 -17.422 1 97.56 189 GLY A N 1
ATOM 1355 C CA . GLY A 1 189 ? 0.114 -37.219 -16.594 1 97.56 189 GLY A CA 1
ATOM 1356 C C . GLY A 1 189 ? -1.055 -38.125 -16.922 1 97.56 189 GLY A C 1
ATOM 1357 O O . GLY A 1 189 ? -1.395 -38.312 -18.094 1 97.56 189 GLY A O 1
ATOM 1358 N N . GLY A 1 190 ? -1.542 -38.812 -15.891 1 97.44 190 GLY A N 1
ATOM 1359 C CA . GLY A 1 190 ? -2.729 -39.625 -16.062 1 97.44 190 GLY A CA 1
ATOM 1360 C C . GLY A 1 190 ? -3.969 -39.031 -15.422 1 97.44 190 GLY A C 1
ATOM 1361 O O . GLY A 1 190 ? -3.879 -38.031 -14.695 1 97.44 190 GLY A O 1
ATOM 1362 N N . ILE A 1 191 ? -5.109 -39.562 -15.859 1 97.62 191 ILE A N 1
ATOM 1363 C CA . ILE A 1 191 ? -6.352 -39.188 -15.188 1 97.62 191 ILE A CA 1
ATOM 1364 C C . ILE A 1 191 ? -6.242 -39.469 -13.695 1 97.62 191 ILE A C 1
ATOM 1366 O O . ILE A 1 191 ? -5.891 -40.594 -13.297 1 97.62 191 ILE A O 1
ATOM 1370 N N . GLY A 1 192 ? -6.41 -38.438 -12.859 1 96.69 192 GLY A N 1
ATOM 1371 C CA . GLY A 1 192 ? -6.316 -38.594 -11.414 1 96.69 192 GLY A CA 1
ATOM 1372 C C . GLY A 1 192 ? -4.98 -38.156 -10.852 1 96.69 192 GLY A C 1
ATOM 1373 O O . GLY A 1 192 ? -4.828 -38.031 -9.633 1 96.69 192 GLY A O 1
ATOM 1374 N N . ASP A 1 193 ? -4.027 -37.781 -11.742 1 97.25 193 ASP A N 1
ATOM 1375 C CA . ASP A 1 193 ? -2.691 -37.406 -11.312 1 97.25 193 ASP A CA 1
ATOM 1376 C C . ASP A 1 193 ? -2.607 -35.875 -11.117 1 97.25 193 ASP A C 1
ATOM 1378 O O . ASP A 1 193 ? -1.515 -35.344 -10.984 1 97.25 193 ASP A O 1
ATOM 1382 N N . GLY A 1 194 ? -3.697 -35.25 -11.109 1 96.62 194 GLY A N 1
ATOM 1383 C CA . GLY A 1 194 ? -3.754 -33.812 -11.195 1 96.62 194 GLY A CA 1
ATOM 1384 C C . GLY A 1 194 ? -2.961 -33.125 -10.109 1 96.62 194 GLY A C 1
ATOM 1385 O O . GLY A 1 194 ? -2.211 -32.188 -10.383 1 96.62 194 GLY A O 1
ATOM 1386 N N . LEU A 1 195 ? -3.094 -33.531 -8.867 1 93.5 195 LEU A N 1
ATOM 1387 C CA . LEU A 1 195 ? -2.439 -32.875 -7.738 1 93.5 195 LEU A CA 1
ATOM 1388 C C . LEU A 1 195 ? -0.923 -33 -7.832 1 93.5 195 LEU A C 1
ATOM 1390 O O . LEU A 1 195 ? -0.187 -32.062 -7.555 1 93.5 195 LEU A O 1
ATOM 1394 N N . GLU A 1 196 ? -0.458 -34.125 -8.219 1 94 196 GLU A N 1
ATOM 1395 C CA . GLU A 1 196 ? 0.974 -34.344 -8.398 1 94 196 GLU A CA 1
ATOM 1396 C C . GLU A 1 196 ? 1.538 -33.469 -9.508 1 94 196 GLU A C 1
ATOM 1398 O O . GLU A 1 196 ? 2.625 -32.906 -9.367 1 94 196 GLU A O 1
ATOM 1403 N N . VAL A 1 197 ? 0.806 -33.344 -10.562 1 95.88 197 VAL A N 1
ATOM 1404 C CA . VAL A 1 197 ? 1.232 -32.562 -11.711 1 95.88 197 VAL A CA 1
ATOM 1405 C C . VAL A 1 197 ? 1.329 -31.094 -11.312 1 95.88 197 VAL A C 1
ATOM 1407 O O . VAL A 1 197 ? 2.348 -30.438 -11.562 1 95.88 197 VAL A O 1
ATOM 1410 N N . ILE A 1 198 ? 0.305 -30.578 -10.672 1 93.56 198 ILE A N 1
ATOM 1411 C CA . ILE A 1 198 ? 0.252 -29.172 -10.312 1 93.56 198 ILE A CA 1
ATOM 1412 C C . ILE A 1 198 ? 1.342 -28.859 -9.289 1 93.56 198 ILE A C 1
ATOM 1414 O O . ILE A 1 198 ? 1.926 -27.766 -9.312 1 93.56 198 ILE A O 1
ATOM 1418 N N . ASP A 1 199 ? 1.645 -29.797 -8.461 1 90.56 199 ASP A N 1
ATOM 1419 C CA . ASP A 1 199 ? 2.703 -29.594 -7.473 1 90.56 199 ASP A CA 1
ATOM 1420 C C . ASP A 1 199 ? 4.035 -29.281 -8.148 1 90.56 199 ASP A C 1
ATOM 1422 O O . ASP A 1 199 ? 4.848 -28.531 -7.609 1 90.56 199 ASP A O 1
ATOM 1426 N N . GLN A 1 200 ? 4.262 -29.859 -9.328 1 91.81 200 GLN A N 1
ATOM 1427 C CA . GLN A 1 200 ? 5.496 -29.578 -10.055 1 91.81 200 GLN A CA 1
ATOM 1428 C C . GLN A 1 200 ? 5.566 -28.109 -10.469 1 91.81 200 GLN A C 1
ATOM 1430 O O . GLN A 1 200 ? 6.645 -27.516 -10.484 1 91.81 200 GLN A O 1
ATOM 1435 N N . GLY A 1 201 ? 4.461 -27.562 -10.867 1 92.81 201 GLY A N 1
ATOM 1436 C CA . GLY A 1 201 ? 4.41 -26.141 -11.164 1 92.81 201 GLY A CA 1
ATOM 1437 C C . GLY A 1 201 ? 4.648 -25.266 -9.945 1 92.81 201 GLY A C 1
ATOM 1438 O O . GLY A 1 201 ? 5.367 -24.266 -10.023 1 92.81 201 GLY A O 1
ATOM 1439 N N . LEU A 1 202 ? 4.07 -25.672 -8.828 1 89.69 202 LEU A N 1
ATOM 1440 C CA . LEU A 1 202 ? 4.191 -24.891 -7.598 1 89.69 202 LEU A CA 1
ATOM 1441 C C . LEU A 1 202 ? 5.617 -24.938 -7.062 1 89.69 202 LEU A C 1
ATOM 1443 O O . LEU A 1 202 ? 6.07 -24 -6.406 1 89.69 202 LEU A O 1
ATOM 1447 N N . ARG A 1 203 ? 6.301 -26.016 -7.402 1 90.62 203 ARG A N 1
ATOM 1448 C CA . ARG A 1 203 ? 7.699 -26.141 -7.012 1 90.62 203 ARG A CA 1
ATOM 1449 C C . ARG A 1 203 ? 8.57 -25.141 -7.754 1 90.62 203 ARG A C 1
ATOM 1451 O O . ARG A 1 203 ? 9.719 -24.891 -7.359 1 90.62 203 ARG A O 1
ATOM 1458 N N . ILE A 1 204 ? 8.07 -24.625 -8.789 1 93.5 204 ILE A N 1
ATOM 1459 C CA . ILE A 1 204 ? 8.742 -23.531 -9.492 1 93.5 204 ILE A CA 1
ATOM 1460 C C . ILE A 1 204 ? 8.266 -22.188 -8.961 1 93.5 204 ILE A C 1
ATOM 1462 O O . ILE A 1 204 ? 9.07 -21.297 -8.68 1 93.5 204 ILE A O 1
ATOM 1466 N N . GLY A 1 205 ? 6.996 -22.062 -8.797 1 93.88 205 GLY A N 1
ATOM 1467 C CA . GLY A 1 205 ? 6.379 -20.797 -8.414 1 93.88 205 GLY A CA 1
ATOM 1468 C C . GLY A 1 205 ? 6.801 -20.312 -7.039 1 93.88 205 GLY A C 1
ATOM 1469 O O . GLY A 1 205 ? 7.109 -19.141 -6.859 1 93.88 205 GLY A O 1
ATOM 1470 N N . ARG A 1 206 ? 6.836 -21.203 -6.074 1 92.62 206 ARG A N 1
ATOM 1471 C CA . ARG A 1 206 ? 7.074 -20.828 -4.684 1 92.62 206 ARG A CA 1
ATOM 1472 C C . ARG A 1 206 ? 8.492 -20.312 -4.488 1 92.62 206 ARG A C 1
ATOM 1474 O O . ARG A 1 206 ? 8.695 -19.219 -3.961 1 92.62 206 ARG A O 1
ATOM 1481 N N . PRO A 1 207 ? 9.5 -21.031 -5 1 94.75 207 PRO A N 1
ATOM 1482 C CA . PRO A 1 207 ? 10.844 -20.469 -4.887 1 94.75 207 PRO A CA 1
ATOM 1483 C C . PRO A 1 207 ? 11.008 -19.172 -5.691 1 94.75 207 PRO A C 1
ATOM 1485 O O . PRO A 1 207 ? 11.773 -18.297 -5.297 1 94.75 207 PRO A O 1
ATOM 1488 N N . SER A 1 208 ? 10.328 -19.094 -6.789 1 96.44 208 SER A N 1
ATOM 1489 C CA . SER A 1 208 ? 10.398 -17.875 -7.586 1 96.44 208 SER A CA 1
ATOM 1490 C C . SER A 1 208 ? 9.805 -16.688 -6.828 1 96.44 208 SER A C 1
ATOM 1492 O O . SER A 1 208 ? 10.312 -15.57 -6.93 1 96.44 208 SER A O 1
ATOM 1494 N N . ALA A 1 209 ? 8.742 -16.938 -6.102 1 96.19 209 ALA A N 1
ATOM 1495 C CA . ALA A 1 209 ? 8.195 -15.891 -5.238 1 96.19 209 ALA A CA 1
ATOM 1496 C C . ALA A 1 209 ? 9.227 -15.445 -4.203 1 96.19 209 ALA A C 1
ATOM 1498 O O . ALA A 1 209 ? 9.367 -14.25 -3.934 1 96.19 209 ALA A O 1
ATOM 1499 N N . GLY A 1 210 ? 9.922 -16.438 -3.666 1 96.94 210 GLY A N 1
ATOM 1500 C CA . GLY A 1 210 ? 11 -16.125 -2.734 1 96.94 210 GLY A CA 1
ATOM 1501 C C . GLY A 1 210 ? 12.102 -15.281 -3.357 1 96.94 210 GLY A C 1
ATOM 1502 O O . GLY A 1 210 ? 12.562 -14.312 -2.756 1 96.94 210 GLY A O 1
ATOM 1503 N N . ALA A 1 211 ? 12.477 -15.656 -4.539 1 98.06 211 ALA A N 1
ATOM 1504 C CA . ALA A 1 211 ? 13.516 -14.93 -5.266 1 98.06 211 ALA A CA 1
ATOM 1505 C C . ALA A 1 211 ? 13.078 -13.5 -5.566 1 98.06 211 ALA A C 1
ATOM 1507 O O . ALA A 1 211 ? 13.875 -12.562 -5.445 1 98.06 211 ALA A O 1
ATOM 1508 N N . SER A 1 212 ? 11.852 -13.367 -5.969 1 98.25 212 SER A N 1
ATOM 1509 C CA . SER A 1 212 ? 11.297 -12.039 -6.215 1 98.25 212 SER A CA 1
ATOM 1510 C C . SER A 1 212 ? 11.367 -11.172 -4.965 1 98.25 212 SER A C 1
ATOM 1512 O O . SER A 1 212 ? 11.781 -10.008 -5.031 1 98.25 212 SER A O 1
ATOM 1514 N N . GLY A 1 213 ? 10.961 -11.75 -3.84 1 98.31 213 GLY A N 1
ATOM 1515 C CA . GLY A 1 213 ? 11.062 -11.031 -2.576 1 98.31 213 GLY A CA 1
ATOM 1516 C C . GLY A 1 213 ? 12.484 -10.602 -2.246 1 98.31 213 GLY A C 1
ATOM 1517 O O . GLY A 1 213 ? 12.703 -9.484 -1.786 1 98.31 213 GLY A O 1
ATOM 1518 N N . LEU A 1 214 ? 13.422 -11.523 -2.498 1 98.56 214 LEU A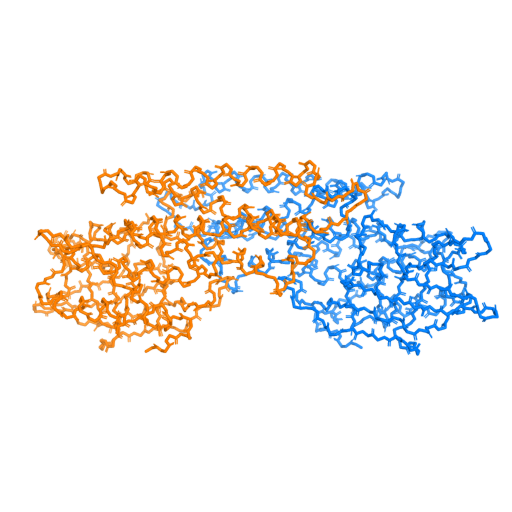 N 1
ATOM 1519 C CA . LEU A 1 214 ? 14.828 -11.219 -2.271 1 98.56 214 LEU A CA 1
ATOM 1520 C C . LEU A 1 214 ? 15.258 -10.016 -3.096 1 98.56 214 LEU A C 1
ATOM 1522 O O . LEU A 1 214 ? 15.961 -9.133 -2.59 1 98.56 214 LEU A O 1
ATOM 1526 N N . GLY A 1 215 ? 14.867 -10 -4.352 1 98.62 215 GLY A N 1
ATOM 1527 C CA . GLY A 1 215 ? 15.164 -8.859 -5.203 1 98.62 215 GLY A CA 1
ATOM 1528 C C . GLY A 1 215 ? 14.625 -7.551 -4.664 1 98.62 215 GLY A C 1
ATOM 1529 O O . GLY A 1 215 ? 15.32 -6.531 -4.68 1 98.62 215 GLY A O 1
ATOM 1530 N N . VAL A 1 216 ? 13.414 -7.57 -4.176 1 98.56 216 VAL A N 1
ATOM 1531 C CA . VAL A 1 216 ? 12.773 -6.387 -3.613 1 98.56 216 VAL A CA 1
ATOM 1532 C C . VAL A 1 216 ? 13.555 -5.914 -2.387 1 98.56 216 VAL A C 1
ATOM 1534 O O . VAL A 1 216 ? 13.805 -4.719 -2.227 1 98.56 216 VAL A O 1
ATOM 1537 N N . MET A 1 217 ? 13.922 -6.887 -1.497 1 98.62 217 MET A N 1
ATOM 1538 C CA . MET A 1 217 ? 14.656 -6.543 -0.283 1 98.62 217 MET A CA 1
ATOM 1539 C C . MET A 1 217 ? 15.977 -5.852 -0.623 1 98.62 217 MET A C 1
ATOM 1541 O O . MET A 1 217 ? 16.312 -4.836 -0.018 1 98.62 217 MET A O 1
ATOM 1545 N N . LYS A 1 218 ? 16.672 -6.391 -1.562 1 98.56 218 LYS A N 1
ATOM 1546 C CA . LYS A 1 218 ? 17.953 -5.809 -1.964 1 98.56 218 LYS A CA 1
ATOM 1547 C C . LYS A 1 218 ? 17.766 -4.406 -2.541 1 98.56 218 LYS A C 1
ATOM 1549 O O . LYS A 1 218 ? 18.547 -3.5 -2.246 1 98.56 218 LYS A O 1
ATOM 1554 N N . ARG A 1 219 ? 16.734 -4.277 -3.373 1 98.06 219 ARG A N 1
ATOM 1555 C CA . ARG A 1 219 ? 16.453 -2.959 -3.932 1 98.06 219 ARG A CA 1
ATOM 1556 C C . ARG A 1 219 ? 16.125 -1.955 -2.83 1 98.06 219 ARG A C 1
ATOM 1558 O O . ARG A 1 219 ? 16.609 -0.818 -2.863 1 98.06 219 ARG A O 1
ATOM 1565 N N . CYS A 1 220 ? 15.336 -2.322 -1.882 1 97.81 220 CYS A N 1
ATOM 1566 C CA . CYS A 1 220 ? 14.977 -1.447 -0.771 1 97.81 220 CYS A CA 1
ATOM 1567 C C . CYS A 1 220 ? 16.203 -1.05 0.031 1 97.81 220 CYS A C 1
ATOM 1569 O O . CYS A 1 220 ? 16.359 0.115 0.405 1 97.81 220 CYS A O 1
ATOM 1571 N N . ALA A 1 221 ? 17.078 -2.055 0.304 1 97.62 221 ALA A N 1
ATOM 1572 C CA . ALA A 1 221 ? 18.312 -1.763 1.018 1 97.62 221 ALA A CA 1
ATOM 1573 C C . ALA A 1 221 ? 19.141 -0.723 0.271 1 97.62 221 ALA A C 1
ATOM 1575 O O . ALA A 1 221 ? 19.703 0.196 0.882 1 97.62 221 ALA A O 1
ATOM 1576 N N . GLN A 1 222 ? 19.234 -0.85 -1.021 1 96.81 222 GLN A N 1
ATOM 1577 C CA . GLN A 1 222 ? 19.969 0.087 -1.857 1 96.81 222 GLN A CA 1
ATOM 1578 C C . GLN A 1 222 ? 19.375 1.488 -1.781 1 96.81 222 GLN A C 1
ATOM 1580 O O . GLN A 1 222 ? 20.109 2.475 -1.656 1 96.81 222 GLN A O 1
ATOM 1585 N N . LEU A 1 223 ? 18.078 1.593 -1.86 1 95.5 223 LEU A N 1
ATOM 1586 C CA . LEU A 1 223 ? 17.391 2.877 -1.833 1 95.5 223 LEU A CA 1
ATOM 1587 C C . LEU A 1 223 ? 17.578 3.564 -0.484 1 95.5 223 LEU A C 1
ATOM 1589 O O . LEU A 1 223 ? 17.828 4.77 -0.425 1 95.5 223 LEU A O 1
ATOM 1593 N N . ILE A 1 224 ? 17.438 2.785 0.617 1 96 224 ILE A N 1
ATOM 1594 C CA . ILE A 1 224 ? 17.641 3.328 1.957 1 96 224 ILE A CA 1
ATOM 1595 C C . ILE A 1 224 ? 19.062 3.863 2.09 1 96 224 ILE A C 1
ATOM 1597 O O . ILE A 1 224 ? 19.266 4.984 2.555 1 96 224 ILE A O 1
ATOM 1601 N N . TYR A 1 225 ? 20 3.055 1.64 1 95.06 225 TYR A N 1
ATOM 1602 C CA . TYR A 1 225 ? 21.406 3.422 1.757 1 95.06 225 TYR A CA 1
ATOM 1603 C C . TYR A 1 225 ? 21.703 4.699 0.979 1 95.06 225 TYR A C 1
ATOM 1605 O O . TYR A 1 225 ? 22.328 5.625 1.508 1 95.06 225 TYR A O 1
ATOM 1613 N N . ARG A 1 226 ? 21.281 4.758 -0.279 1 94.31 226 ARG A N 1
ATOM 1614 C CA . ARG A 1 226 ? 21.547 5.914 -1.131 1 94.31 226 ARG A CA 1
ATOM 1615 C C . ARG A 1 226 ? 20.938 7.18 -0.53 1 94.31 226 ARG A C 1
ATOM 1617 O O . ARG A 1 226 ? 21.594 8.227 -0.481 1 94.31 226 ARG A O 1
ATOM 1624 N N . PHE A 1 227 ? 19.766 7.117 -0.037 1 92.56 227 PHE A N 1
ATOM 1625 C CA . PHE A 1 227 ? 19.078 8.273 0.528 1 92.56 227 PHE A CA 1
ATOM 1626 C C . PHE A 1 227 ? 19.719 8.695 1.845 1 92.56 227 PHE A C 1
ATOM 1628 O O . PHE A 1 227 ? 20.031 9.867 2.045 1 92.56 227 PHE A O 1
ATOM 1635 N N . ALA A 1 228 ? 19.938 7.75 2.713 1 91.88 228 ALA A N 1
ATOM 1636 C CA . ALA A 1 228 ? 20.438 8.031 4.055 1 91.88 228 ALA A CA 1
ATOM 1637 C C . ALA A 1 228 ? 21.875 8.555 4.004 1 91.88 228 ALA A C 1
ATOM 1639 O O . ALA A 1 228 ? 22.297 9.289 4.895 1 91.88 228 ALA A O 1
ATOM 1640 N N . SER A 1 229 ? 22.625 8.164 2.969 1 92.56 229 SER A N 1
ATOM 1641 C CA . SER A 1 229 ? 24.016 8.586 2.832 1 92.56 229 SER A CA 1
ATOM 1642 C C . SER A 1 229 ? 24.109 10.039 2.385 1 92.56 229 SER A C 1
ATOM 1644 O O . SER A 1 229 ? 25.172 10.656 2.475 1 92.56 229 SER A O 1
ATOM 1646 N N . GLN A 1 230 ? 22.984 10.625 1.935 1 88.81 230 GLN A N 1
ATOM 1647 C CA . GLN A 1 230 ? 23 11.977 1.39 1 88.81 230 GLN A CA 1
ATOM 1648 C C . GLN A 1 230 ? 22.188 12.93 2.254 1 88.81 230 GLN A C 1
ATOM 1650 O O . GLN A 1 230 ? 22.484 14.125 2.324 1 88.81 230 GLN A O 1
ATOM 1655 N N . ARG A 1 231 ? 21.266 12.406 2.963 1 82.69 231 ARG A N 1
ATOM 1656 C CA . ARG A 1 231 ? 20.328 13.25 3.707 1 82.69 231 ARG A CA 1
ATOM 1657 C C . ARG A 1 231 ? 20.922 13.648 5.059 1 82.69 231 ARG A C 1
ATOM 1659 O O . ARG A 1 231 ? 21.422 12.805 5.801 1 82.69 231 ARG A O 1
ATOM 1666 N N . GLU A 1 232 ? 20.797 14.953 5.32 1 79.19 232 GLU A N 1
ATOM 1667 C CA . GLU A 1 232 ? 21.219 15.477 6.617 1 79.19 232 GLU A CA 1
ATOM 1668 C C . GLU A 1 232 ? 20.016 15.828 7.484 1 79.19 232 GLU A C 1
ATOM 1670 O O . GLU A 1 232 ? 19.031 16.391 6.996 1 79.19 232 GLU A O 1
ATOM 1675 N N . VAL A 1 233 ? 20.109 15.367 8.734 1 74.5 233 VAL A N 1
ATOM 1676 C CA . VAL A 1 233 ? 19.109 15.742 9.727 1 74.5 233 VAL A CA 1
ATOM 1677 C C . VAL A 1 233 ? 19.781 16.422 10.914 1 74.5 233 VAL A C 1
ATOM 1679 O O . VAL A 1 233 ? 20.969 16.719 10.867 1 74.5 233 VAL A O 1
ATOM 1682 N N . SER A 1 234 ? 18.969 16.828 11.906 1 69.75 234 SER A N 1
ATOM 1683 C CA . SER A 1 234 ? 19.469 17.609 13.031 1 69.75 234 SER A CA 1
ATOM 1684 C C . SER A 1 234 ? 20.641 16.906 13.711 1 69.75 234 SER A C 1
ATOM 1686 O O . SER A 1 234 ? 21.562 17.578 14.219 1 69.75 234 SER A O 1
ATOM 1688 N N . THR A 1 235 ? 20.703 15.602 13.594 1 73.62 235 THR A N 1
ATOM 1689 C CA . THR A 1 235 ? 21.703 14.828 14.312 1 73.62 235 THR A CA 1
ATOM 1690 C C . THR A 1 235 ? 22.859 14.453 13.383 1 73.62 235 THR A C 1
ATOM 1692 O O . THR A 1 235 ? 23.828 13.805 13.812 1 73.62 235 THR A O 1
ATOM 1695 N N . GLY A 1 236 ? 22.844 14.891 12.164 1 78.56 236 GLY A N 1
ATOM 1696 C CA . GLY A 1 236 ? 23.859 14.523 11.195 1 78.56 236 GLY A CA 1
ATOM 1697 C C . GLY A 1 236 ? 23.312 13.773 9.992 1 78.56 236 GLY A C 1
ATOM 1698 O O . GLY A 1 236 ? 22.141 13.93 9.648 1 78.56 236 GLY A O 1
ATOM 1699 N N . LEU A 1 237 ? 24.25 13.055 9.43 1 86.19 237 LEU A N 1
ATOM 1700 C CA . LEU A 1 237 ? 23.812 12.266 8.281 1 86.19 237 LEU A CA 1
ATOM 1701 C C . LEU A 1 237 ? 22.828 11.18 8.719 1 86.19 237 LEU A C 1
ATOM 1703 O O . LEU A 1 237 ? 23.062 10.508 9.734 1 86.19 237 LEU A O 1
ATOM 1707 N N . LEU A 1 238 ? 21.859 11.008 7.977 1 87.19 238 LEU A N 1
ATOM 1708 C CA . LEU A 1 238 ? 20.812 10.039 8.305 1 87.19 238 LEU A CA 1
ATOM 1709 C C . LEU A 1 238 ? 21.391 8.633 8.414 1 87.19 238 LEU A C 1
ATOM 1711 O O . LEU A 1 238 ? 20.906 7.824 9.211 1 87.19 238 LEU A O 1
ATOM 1715 N N . ILE A 1 239 ? 22.5 8.359 7.695 1 91.75 239 ILE A N 1
ATOM 1716 C CA . ILE A 1 239 ? 23.094 7.027 7.66 1 91.75 239 ILE A CA 1
ATOM 1717 C C . ILE A 1 239 ? 23.703 6.703 9.016 1 91.75 239 ILE A C 1
ATOM 1719 O O . ILE A 1 239 ? 23.953 5.535 9.328 1 91.75 239 ILE A O 1
ATOM 1723 N N . THR A 1 240 ? 23.953 7.781 9.852 1 91.38 240 THR A N 1
ATOM 1724 C CA . THR A 1 240 ? 24.562 7.566 11.164 1 91.38 240 THR A CA 1
ATOM 1725 C C . THR A 1 240 ? 23.484 7.484 12.25 1 91.38 240 THR A C 1
ATOM 1727 O O . THR A 1 240 ? 23.797 7.207 13.406 1 91.38 240 THR A O 1
ATOM 1730 N N . ASP A 1 241 ? 22.25 7.699 11.898 1 90.25 241 ASP A N 1
ATOM 1731 C CA . ASP A 1 241 ? 21.141 7.594 12.836 1 90.25 241 ASP A CA 1
ATOM 1732 C C . ASP A 1 241 ? 20.953 6.148 13.297 1 90.25 241 ASP A C 1
ATOM 1734 O O . ASP A 1 241 ? 20.828 5.242 12.469 1 90.25 241 ASP A O 1
ATOM 1738 N N . PRO A 1 242 ? 20.859 5.93 14.617 1 90.75 242 PRO A N 1
ATOM 1739 C CA . PRO A 1 242 ? 20.766 4.562 15.133 1 90.75 242 PRO A CA 1
ATOM 1740 C C . PRO A 1 242 ? 19.516 3.832 14.641 1 90.75 242 PRO A C 1
ATOM 1742 O O . PRO A 1 242 ? 19.531 2.615 14.453 1 90.75 242 PRO A O 1
ATOM 1745 N N . VAL A 1 243 ? 18.422 4.484 14.461 1 89.69 243 VAL A N 1
ATOM 1746 C CA . VAL A 1 243 ? 17.172 3.869 13.992 1 89.69 243 VAL A CA 1
ATOM 1747 C C . VAL A 1 243 ? 17.359 3.363 12.562 1 89.69 243 VAL A C 1
ATOM 1749 O O . VAL A 1 243 ? 16.969 2.236 12.242 1 89.69 243 VAL A O 1
ATOM 1752 N N . VAL A 1 244 ? 17.969 4.203 11.742 1 92.81 244 VAL A N 1
ATOM 1753 C CA . VAL A 1 244 ? 18.203 3.836 10.352 1 92.81 244 VAL A CA 1
ATOM 1754 C C . VAL A 1 244 ? 19.219 2.689 10.281 1 92.81 244 VAL A C 1
ATOM 1756 O O . VAL A 1 244 ? 19.047 1.754 9.5 1 92.81 244 VAL A O 1
ATOM 1759 N N . GLN A 1 245 ? 20.219 2.746 11.141 1 93.38 245 GLN A N 1
ATOM 1760 C CA . GLN A 1 245 ? 21.219 1.68 11.195 1 93.38 245 GLN A CA 1
ATOM 1761 C C . GLN A 1 245 ? 20.578 0.35 11.586 1 93.38 245 GLN A C 1
ATOM 1763 O O . GLN A 1 245 ? 20.875 -0.688 10.992 1 93.38 245 GLN A O 1
ATOM 1768 N N . ARG A 1 246 ? 19.703 0.347 12.523 1 93.94 246 ARG A N 1
ATOM 1769 C CA . ARG A 1 246 ? 19.016 -0.868 12.961 1 93.94 246 ARG A CA 1
ATOM 1770 C C . ARG A 1 246 ? 18.125 -1.425 11.852 1 93.94 246 ARG A C 1
ATOM 1772 O O . ARG A 1 246 ? 18.094 -2.637 11.633 1 93.94 246 ARG A O 1
ATOM 1779 N N . ARG A 1 247 ? 17.406 -0.532 11.18 1 93.69 247 ARG A N 1
ATOM 1780 C CA . ARG A 1 247 ? 16.547 -0.947 10.07 1 93.69 247 ARG A CA 1
ATOM 1781 C C . ARG A 1 247 ? 17.359 -1.607 8.969 1 93.69 247 ARG A C 1
ATOM 1783 O O . ARG A 1 247 ? 17 -2.682 8.477 1 93.69 247 ARG A O 1
ATOM 1790 N N . THR A 1 248 ? 18.469 -1.004 8.617 1 94.94 248 THR A N 1
ATOM 1791 C CA . THR A 1 248 ? 19.312 -1.502 7.527 1 94.94 248 THR A CA 1
ATOM 1792 C C . THR A 1 248 ? 19.969 -2.822 7.91 1 94.94 248 THR A C 1
ATOM 1794 O O . THR A 1 248 ? 20.047 -3.742 7.094 1 94.94 248 THR A O 1
ATOM 1797 N N . ALA A 1 249 ? 20.391 -2.91 9.156 1 95.94 249 ALA A N 1
ATOM 1798 C CA . ALA A 1 249 ? 21.016 -4.145 9.641 1 95.94 249 ALA A CA 1
ATOM 1799 C C . ALA A 1 249 ? 20.031 -5.301 9.609 1 95.94 249 ALA A C 1
ATOM 1801 O O . ALA A 1 249 ? 20.375 -6.422 9.234 1 95.94 249 ALA A O 1
ATOM 1802 N N . ARG A 1 250 ? 18.844 -5.047 10.016 1 96 250 ARG A N 1
ATOM 1803 C CA . ARG A 1 250 ? 17.812 -6.074 10 1 96 250 ARG A CA 1
ATOM 1804 C C . ARG A 1 250 ? 17.531 -6.555 8.578 1 96 250 ARG A C 1
ATOM 1806 O O . ARG A 1 250 ? 17.469 -7.762 8.32 1 96 250 ARG A O 1
ATOM 1813 N N . ILE A 1 251 ? 17.391 -5.629 7.648 1 97.94 251 ILE A N 1
ATOM 1814 C CA . ILE A 1 251 ? 17.125 -5.98 6.258 1 97.94 251 ILE A CA 1
ATOM 1815 C C . ILE A 1 251 ? 18.281 -6.801 5.703 1 97.94 251 ILE A C 1
ATOM 1817 O O . ILE A 1 251 ? 18.078 -7.797 5.008 1 97.94 251 ILE A O 1
ATOM 1821 N N . ALA A 1 252 ? 19.5 -6.43 6.066 1 97.38 252 ALA A N 1
ATOM 1822 C CA . ALA A 1 252 ? 20.688 -7.156 5.613 1 97.38 252 ALA A CA 1
ATOM 1823 C C . ALA A 1 252 ? 20.672 -8.594 6.129 1 97.38 252 ALA A C 1
ATOM 1825 O O . ALA A 1 252 ? 20.984 -9.523 5.383 1 97.38 252 ALA A O 1
ATOM 1826 N N . ALA A 1 253 ? 20.312 -8.727 7.418 1 97.81 253 ALA A N 1
ATOM 1827 C CA . ALA A 1 253 ? 20.234 -10.07 8 1 97.81 253 ALA A CA 1
ATOM 1828 C C . ALA A 1 253 ? 19.156 -10.906 7.32 1 97.81 253 ALA A C 1
ATOM 1830 O O . ALA A 1 253 ? 19.359 -12.094 7.059 1 97.81 253 ALA A O 1
ATOM 1831 N N . GLU A 1 254 ? 18.047 -10.312 7.055 1 98.19 254 GLU A N 1
ATOM 1832 C CA . GLU A 1 254 ? 16.938 -11 6.375 1 98.19 254 GLU A CA 1
ATOM 1833 C C . GLU A 1 254 ? 17.328 -11.391 4.957 1 98.19 254 GLU A C 1
ATOM 1835 O O . GLU A 1 254 ? 17.016 -12.5 4.504 1 98.19 254 GLU A O 1
ATOM 1840 N N . ILE A 1 255 ? 18.062 -10.516 4.242 1 98.5 255 ILE A N 1
ATOM 1841 C CA . ILE A 1 255 ? 18.562 -10.805 2.902 1 98.5 255 ILE A CA 1
ATOM 1842 C C . ILE A 1 255 ? 19.469 -12.031 2.943 1 98.5 255 ILE A C 1
ATOM 1844 O O . ILE A 1 255 ? 19.297 -12.961 2.156 1 98.5 255 ILE A O 1
ATOM 1848 N N . GLU A 1 256 ? 20.359 -12.086 3.881 1 98 256 GLU A N 1
ATOM 1849 C CA . GLU A 1 256 ? 21.297 -13.203 3.996 1 98 256 GLU A CA 1
ATOM 1850 C C . GLU A 1 256 ? 20.562 -14.516 4.27 1 98 256 GLU A C 1
ATOM 1852 O O . GLU A 1 256 ? 20.906 -15.555 3.707 1 98 256 GLU A O 1
ATOM 1857 N N . SER A 1 257 ? 19.578 -14.453 5.141 1 97.88 257 SER A N 1
ATOM 1858 C CA . SER A 1 257 ? 18.812 -15.641 5.484 1 97.88 257 SER A CA 1
ATOM 1859 C C . SER A 1 257 ? 18.078 -16.188 4.266 1 97.88 257 SER A C 1
ATOM 1861 O O . SER A 1 257 ? 18.094 -17.406 4.02 1 97.88 257 SER A O 1
ATOM 1863 N N . ILE A 1 258 ? 17.438 -15.352 3.49 1 98 258 ILE A N 1
ATOM 1864 C CA . ILE A 1 258 ? 16.656 -15.773 2.332 1 98 258 ILE A CA 1
ATOM 1865 C C . ILE A 1 258 ? 17.594 -16.266 1.232 1 98 258 ILE A C 1
ATOM 1867 O O . ILE A 1 258 ? 17.312 -17.25 0.546 1 98 258 ILE A O 1
ATOM 1871 N N . GLU A 1 259 ? 18.734 -15.562 1.042 1 97.31 259 GLU A N 1
ATOM 1872 C CA . GLU A 1 259 ? 19.719 -16 0.061 1 97.31 259 GLU A CA 1
ATOM 1873 C C . GLU A 1 259 ? 20.219 -17.422 0.363 1 97.31 259 GLU A C 1
ATOM 1875 O O . GLU A 1 259 ? 20.344 -18.234 -0.545 1 97.31 259 GLU A O 1
ATOM 1880 N N . ALA A 1 260 ? 20.484 -17.656 1.593 1 96.38 260 ALA A N 1
ATOM 1881 C CA . ALA A 1 260 ? 20.953 -18.984 2 1 96.38 260 ALA A CA 1
ATOM 1882 C C . ALA A 1 260 ? 19.891 -20.047 1.721 1 96.38 260 ALA A C 1
ATOM 1884 O O . ALA A 1 260 ? 20.188 -21.094 1.156 1 96.38 260 ALA A O 1
ATOM 1885 N N . LEU A 1 261 ? 18.656 -19.75 2.078 1 95.62 261 LEU A N 1
ATOM 1886 C CA . LEU A 1 261 ? 17.578 -20.703 1.883 1 95.62 261 LEU A CA 1
ATOM 1887 C C . LEU A 1 261 ? 17.312 -20.938 0.398 1 95.62 261 LEU A C 1
ATOM 1889 O O . LEU A 1 261 ? 17.094 -22.062 -0.033 1 95.62 261 LEU A O 1
ATOM 1893 N N . LEU A 1 262 ? 17.297 -19.891 -0.38 1 96.5 262 LEU A N 1
ATOM 1894 C CA . LEU A 1 262 ? 17.078 -19.984 -1.82 1 96.5 262 LEU A CA 1
ATOM 1895 C C . LEU A 1 262 ? 18.188 -20.797 -2.484 1 96.5 262 LEU A C 1
ATOM 1897 O O . LEU A 1 262 ? 17.906 -21.578 -3.404 1 96.5 262 LEU A O 1
ATOM 1901 N N . GLY A 1 263 ? 19.422 -20.594 -2.029 1 94.56 263 GLY A N 1
ATOM 1902 C CA . GLY A 1 263 ? 20.531 -21.391 -2.541 1 94.56 263 GLY A CA 1
ATOM 1903 C C . GLY A 1 263 ? 20.328 -22.891 -2.379 1 94.56 263 GLY A C 1
ATOM 1904 O O . GLY A 1 263 ? 20.594 -23.656 -3.305 1 94.56 263 GLY A O 1
ATOM 1905 N N . VAL A 1 264 ? 19.781 -23.281 -1.281 1 91.94 264 VAL A N 1
ATOM 1906 C CA . VAL A 1 264 ? 19.531 -24.688 -0.997 1 91.94 264 VAL A CA 1
ATOM 1907 C C . VAL A 1 264 ? 18.391 -25.203 -1.889 1 91.94 264 VAL A C 1
ATOM 1909 O O . VAL A 1 264 ? 18.531 -26.234 -2.531 1 91.94 264 VAL A O 1
ATOM 1912 N N . VAL A 1 265 ? 17.328 -24.453 -1.996 1 92.12 265 VAL A N 1
ATOM 1913 C CA . VAL A 1 265 ? 16.125 -24.844 -2.727 1 92.12 265 VAL A CA 1
ATOM 1914 C C . VAL A 1 265 ? 16.422 -24.922 -4.219 1 92.12 265 VAL A C 1
ATOM 1916 O O . VAL A 1 265 ? 15.93 -25.812 -4.914 1 92.12 265 VAL A O 1
ATOM 1919 N N . ALA A 1 266 ? 17.25 -24.047 -4.68 1 89.56 266 ALA A N 1
ATOM 1920 C CA . ALA A 1 266 ? 17.531 -23.938 -6.109 1 89.56 266 ALA A CA 1
ATOM 1921 C C . ALA A 1 266 ? 18.5 -25.016 -6.562 1 89.56 266 ALA A C 1
ATOM 1923 O O . ALA A 1 266 ? 18.578 -25.344 -7.75 1 89.56 266 ALA A O 1
ATOM 1924 N N . THR A 1 267 ? 19.297 -25.641 -5.652 1 86.19 267 THR A N 1
ATOM 1925 C CA . THR A 1 267 ? 20.344 -26.547 -6.062 1 86.19 267 THR A CA 1
ATOM 1926 C C . THR A 1 267 ? 20.031 -27.984 -5.625 1 86.19 267 THR A C 1
ATOM 1928 O O . THR A 1 267 ? 20.656 -28.938 -6.098 1 86.19 267 THR A O 1
ATOM 1931 N N . GLU A 1 268 ? 19.016 -28.094 -4.73 1 84.56 268 GLU A N 1
ATOM 1932 C CA . GLU A 1 268 ? 18.672 -29.406 -4.219 1 84.56 268 GLU A CA 1
ATOM 1933 C C . GLU A 1 268 ? 17.25 -29.797 -4.57 1 84.56 268 GLU A C 1
ATOM 1935 O O . GLU A 1 268 ? 16.312 -29.531 -3.799 1 84.56 268 GLU A O 1
ATOM 1940 N N . PRO A 1 269 ? 17.078 -30.516 -5.605 1 71.31 269 PRO A N 1
ATOM 1941 C CA . PRO A 1 269 ? 15.734 -30.844 -6.074 1 71.31 269 PRO A CA 1
ATOM 1942 C C . PRO A 1 269 ? 14.945 -31.656 -5.051 1 71.31 269 PRO A C 1
ATOM 1944 O O . PRO A 1 269 ? 13.711 -31.625 -5.062 1 71.31 269 PRO A O 1
ATOM 1947 N N . ASP A 1 270 ? 15.57 -32.312 -4.141 1 80.25 270 ASP A N 1
ATOM 1948 C CA . ASP A 1 270 ? 14.891 -33.219 -3.193 1 80.25 270 ASP A CA 1
ATOM 1949 C C . ASP A 1 270 ? 14.555 -32.469 -1.9 1 80.25 270 ASP A C 1
ATOM 1951 O O . ASP A 1 270 ? 14.156 -33.094 -0.911 1 80.25 270 ASP A O 1
ATOM 1955 N N . THR A 1 271 ? 14.734 -31.172 -1.946 1 87.31 271 THR A N 1
ATOM 1956 C CA . THR A 1 271 ? 14.375 -30.375 -0.775 1 87.31 271 THR A CA 1
ATOM 1957 C C . THR A 1 271 ? 12.891 -30.562 -0.441 1 87.31 271 THR A C 1
ATOM 1959 O O . THR A 1 271 ? 12.039 -30.531 -1.333 1 87.31 271 THR A O 1
ATOM 1962 N N . PRO A 1 272 ? 12.633 -30.766 0.858 1 86.56 272 PRO A N 1
ATOM 1963 C CA . PRO A 1 272 ? 11.242 -30.938 1.276 1 86.56 272 PRO A CA 1
ATOM 1964 C C . PRO A 1 272 ? 10.367 -29.734 0.947 1 86.56 272 PRO A C 1
ATOM 1966 O O . PRO A 1 272 ? 10.844 -28.594 0.978 1 86.56 272 PRO A O 1
ATOM 1969 N N . GLN A 1 273 ? 9.102 -30.047 0.694 1 81.75 273 GLN A N 1
ATOM 1970 C CA . GLN A 1 273 ? 8.133 -29.031 0.299 1 81.75 273 GLN A CA 1
ATOM 1971 C C . GLN A 1 273 ? 7.98 -27.969 1.386 1 81.75 273 GLN A C 1
ATOM 1973 O O . GLN A 1 273 ? 7.758 -26.797 1.087 1 81.75 273 GLN A O 1
ATOM 1978 N N . GLU A 1 274 ? 8.203 -28.344 2.594 1 85.44 274 GLU A N 1
ATOM 1979 C CA . GLU A 1 274 ? 8.062 -27.438 3.721 1 85.44 274 GLU A CA 1
ATOM 1980 C C . GLU A 1 274 ? 9.086 -26.297 3.646 1 85.44 274 GLU A C 1
ATOM 1982 O O . GLU A 1 274 ? 8.805 -25.172 4.066 1 85.44 274 GLU A O 1
ATOM 1987 N N . ILE A 1 275 ? 10.203 -26.656 3.09 1 89.75 275 ILE A N 1
ATOM 1988 C CA . ILE A 1 275 ? 11.266 -25.656 2.982 1 89.75 275 ILE A CA 1
ATOM 1989 C C . ILE A 1 275 ? 10.922 -24.672 1.876 1 89.75 275 ILE A C 1
ATOM 1991 O O . ILE A 1 275 ? 11.195 -23.469 2 1 89.75 275 ILE A O 1
ATOM 1995 N N . PHE A 1 276 ? 10.242 -25.156 0.793 1 88.69 276 PHE A N 1
ATOM 1996 C CA . PHE A 1 276 ? 9.758 -24.266 -0.262 1 88.69 276 PHE A CA 1
ATOM 1997 C C . PHE A 1 276 ? 8.742 -23.266 0.288 1 88.69 276 PHE A C 1
ATOM 1999 O O . PHE A 1 276 ? 8.812 -22.078 -0.013 1 88.69 276 PHE A O 1
ATOM 2006 N N . LEU A 1 277 ? 7.926 -23.797 1.115 1 87.81 277 LEU A N 1
ATOM 2007 C CA . LEU A 1 277 ? 6.883 -22.969 1.705 1 87.81 277 LEU A CA 1
ATOM 2008 C C . LEU A 1 277 ? 7.477 -21.953 2.674 1 87.81 277 LEU A C 1
ATOM 2010 O O . LEU A 1 277 ? 7.051 -20.797 2.711 1 87.81 277 LEU A O 1
ATOM 2014 N N . THR A 1 278 ? 8.438 -22.422 3.459 1 92.19 278 THR A N 1
ATOM 2015 C CA . THR A 1 278 ? 9.109 -21.516 4.398 1 92.19 278 THR A CA 1
ATOM 2016 C C . THR A 1 278 ? 9.789 -20.375 3.658 1 92.19 278 THR A C 1
ATOM 2018 O O . THR A 1 278 ? 9.688 -19.219 4.07 1 92.19 278 THR A O 1
ATOM 2021 N N . LEU A 1 279 ? 10.453 -20.719 2.566 1 94.69 279 LEU A N 1
ATOM 2022 C CA . LEU A 1 279 ? 11.117 -19.703 1.751 1 94.69 279 LEU A CA 1
ATOM 2023 C C . LEU A 1 279 ? 10.109 -18.688 1.239 1 94.69 279 LEU A C 1
ATOM 2025 O O . LEU A 1 279 ? 10.32 -17.469 1.383 1 94.69 279 LEU A O 1
ATOM 2029 N N . LYS A 1 280 ? 9.055 -19.156 0.693 1 93.44 280 LYS A N 1
ATOM 2030 C CA . LYS A 1 280 ? 8.031 -18.297 0.127 1 93.44 280 LYS A CA 1
ATOM 2031 C C . LYS A 1 280 ? 7.434 -17.375 1.194 1 93.44 280 LYS A C 1
ATOM 2033 O O . LYS A 1 280 ? 7.336 -16.172 1 1 93.44 280 LYS A O 1
ATOM 2038 N N . VAL A 1 281 ? 7.102 -17.906 2.35 1 93.81 281 VAL A N 1
ATOM 2039 C CA . VAL A 1 281 ? 6.43 -17.156 3.406 1 93.81 281 VAL A CA 1
ATOM 2040 C C . VAL A 1 281 ? 7.395 -16.141 4.016 1 93.81 281 VAL A C 1
ATOM 2042 O O . VAL A 1 281 ? 7.066 -14.961 4.141 1 93.81 281 VAL A O 1
ATOM 2045 N N . ALA A 1 282 ? 8.586 -16.609 4.332 1 95.81 282 ALA A N 1
ATOM 2046 C CA . ALA A 1 282 ? 9.578 -15.727 4.949 1 95.81 282 ALA A CA 1
ATOM 2047 C C . ALA A 1 282 ? 9.961 -14.594 4.008 1 95.81 282 ALA A C 1
ATOM 2049 O O . ALA A 1 282 ? 9.984 -13.422 4.406 1 95.81 282 ALA A O 1
ATOM 2050 N N . ALA A 1 283 ? 10.25 -14.938 2.783 1 97.56 283 ALA A N 1
ATOM 2051 C CA . ALA A 1 283 ? 10.664 -13.93 1.813 1 97.56 283 ALA A CA 1
ATOM 2052 C C . ALA A 1 283 ? 9.562 -12.898 1.594 1 97.56 283 ALA A C 1
ATOM 2054 O O . ALA A 1 283 ? 9.844 -11.703 1.479 1 97.56 283 ALA A O 1
ATOM 2055 N N . SER A 1 284 ? 8.344 -13.383 1.497 1 96.62 284 SER A N 1
ATOM 2056 C CA . SER A 1 284 ? 7.227 -12.469 1.276 1 96.62 284 SER A CA 1
ATOM 2057 C C . SER A 1 284 ? 7.062 -11.508 2.445 1 96.62 284 SER A C 1
ATOM 2059 O O . SER A 1 284 ? 6.871 -10.305 2.244 1 96.62 284 SER A O 1
ATOM 2061 N N . GLU A 1 285 ? 7.199 -11.992 3.672 1 96.12 285 GLU A N 1
ATOM 2062 C CA . GLU A 1 285 ? 7.074 -11.164 4.867 1 96.12 285 GLU A CA 1
ATOM 2063 C C . GLU A 1 285 ? 8.219 -10.164 4.969 1 96.12 285 GLU A C 1
ATOM 2065 O O . GLU A 1 285 ? 7.996 -8.977 5.211 1 96.12 285 GLU A O 1
ATOM 2070 N N . PHE A 1 286 ? 9.422 -10.672 4.785 1 98 286 PHE A N 1
ATOM 2071 C CA . PHE A 1 286 ? 10.602 -9.828 4.906 1 98 286 PHE A CA 1
ATOM 2072 C C . PHE A 1 286 ? 10.617 -8.766 3.814 1 98 286 PHE A C 1
ATOM 2074 O O . PHE A 1 286 ? 11 -7.621 4.062 1 98 286 PHE A O 1
ATOM 2081 N N . ALA A 1 287 ? 10.211 -9.148 2.607 1 98.44 287 ALA A N 1
ATOM 2082 C CA . ALA A 1 287 ? 10.18 -8.195 1.506 1 98.44 287 ALA A CA 1
ATOM 2083 C C . ALA A 1 287 ? 9.188 -7.062 1.789 1 98.44 287 ALA A C 1
ATOM 2085 O O . ALA A 1 287 ? 9.492 -5.895 1.549 1 98.44 287 ALA A O 1
ATOM 2086 N N . TYR A 1 288 ? 8.047 -7.434 2.281 1 97.38 288 TYR A N 1
ATOM 2087 C CA . TYR A 1 288 ? 7.055 -6.414 2.619 1 97.38 288 TYR A CA 1
ATOM 2088 C C . TYR A 1 288 ? 7.578 -5.488 3.711 1 97.38 288 TYR A C 1
ATOM 2090 O O . TYR A 1 288 ? 7.43 -4.27 3.623 1 97.38 288 TYR A O 1
ATOM 2098 N N . HIS A 1 289 ? 8.172 -6.047 4.691 1 96.75 289 HIS A N 1
ATOM 2099 C CA . HIS A 1 289 ? 8.789 -5.273 5.766 1 96.75 289 HIS A CA 1
ATOM 2100 C C . HIS A 1 289 ? 9.859 -4.332 5.227 1 96.75 289 HIS A C 1
ATOM 2102 O O . HIS A 1 289 ? 9.961 -3.184 5.664 1 96.75 289 HIS A O 1
ATOM 2108 N N . ALA A 1 290 ? 10.672 -4.82 4.332 1 98.06 290 ALA A N 1
ATOM 2109 C CA . ALA A 1 290 ? 11.727 -4.004 3.74 1 98.06 290 ALA A CA 1
ATOM 2110 C C . ALA A 1 290 ? 11.148 -2.791 3.018 1 98.06 290 ALA A C 1
ATOM 2112 O O . ALA A 1 290 ? 11.672 -1.683 3.133 1 98.06 290 ALA A O 1
ATOM 2113 N N . THR A 1 291 ? 10.07 -3.021 2.268 1 97.56 291 THR A N 1
ATOM 2114 C CA . THR A 1 291 ? 9.461 -1.909 1.551 1 97.56 291 THR A CA 1
ATOM 2115 C C . THR A 1 291 ? 8.859 -0.898 2.527 1 97.56 291 THR A C 1
ATOM 2117 O O . THR A 1 291 ? 8.945 0.311 2.303 1 97.56 291 THR A O 1
ATOM 2120 N N . ASP A 1 292 ? 8.273 -1.378 3.576 1 96.38 292 ASP A N 1
ATOM 2121 C CA . ASP A 1 292 ? 7.727 -0.498 4.602 1 96.38 292 ASP A CA 1
ATOM 2122 C C . ASP A 1 292 ? 8.82 0.358 5.234 1 96.38 292 ASP A C 1
ATOM 2124 O O . ASP A 1 292 ? 8.648 1.564 5.418 1 96.38 292 ASP A O 1
ATOM 2128 N N . ASN A 1 293 ? 9.914 -0.257 5.555 1 96.12 293 ASN A N 1
ATOM 2129 C CA . ASN A 1 293 ? 11.031 0.458 6.156 1 96.12 293 ASN A CA 1
ATOM 2130 C C . ASN A 1 293 ? 11.648 1.457 5.18 1 96.12 293 ASN A C 1
ATOM 2132 O O . ASN A 1 293 ? 12.07 2.545 5.578 1 96.12 293 ASN A O 1
ATOM 2136 N N . ALA A 1 294 ? 11.758 1.059 3.918 1 96.38 294 ALA A N 1
ATOM 2137 C CA . ALA A 1 294 ? 12.266 1.985 2.91 1 96.38 294 ALA A CA 1
ATOM 2138 C C . ALA A 1 294 ? 11.391 3.229 2.812 1 96.38 294 ALA A C 1
ATOM 2140 O O . ALA A 1 294 ? 11.891 4.355 2.826 1 96.38 294 ALA A O 1
ATOM 2141 N N . MET A 1 295 ? 10.094 3.006 2.787 1 94.5 295 MET A N 1
ATOM 2142 C CA . MET A 1 295 ? 9.164 4.133 2.711 1 94.5 295 MET A CA 1
ATOM 2143 C C . MET A 1 295 ? 9.273 5.012 3.953 1 94.5 295 MET A C 1
ATOM 2145 O O . MET A 1 295 ? 9.289 6.238 3.852 1 94.5 295 MET A O 1
ATOM 2149 N N . GLN A 1 296 ? 9.383 4.348 5.066 1 92.94 296 GLN A N 1
ATOM 2150 C CA . GLN A 1 296 ? 9.492 5.094 6.312 1 92.94 296 GLN A CA 1
ATOM 2151 C C . GLN A 1 296 ? 10.758 5.945 6.34 1 92.94 296 GLN A C 1
ATOM 2153 O O . GLN A 1 296 ? 10.734 7.094 6.789 1 92.94 296 GLN A O 1
ATOM 2158 N N . THR A 1 297 ? 11.805 5.387 5.887 1 92 297 THR A N 1
ATOM 2159 C CA . THR A 1 297 ? 13.094 6.066 5.902 1 92 297 THR A CA 1
ATOM 2160 C C . THR A 1 297 ? 13.086 7.25 4.938 1 92 297 THR A C 1
ATOM 2162 O O . THR A 1 297 ? 13.594 8.32 5.262 1 92 297 THR A O 1
ATOM 2165 N N . LEU A 1 298 ? 12.469 7.074 3.777 1 91 298 LEU A N 1
ATOM 2166 C CA . LEU A 1 298 ? 12.469 8.117 2.754 1 91 298 LEU A CA 1
ATOM 2167 C C . LEU A 1 298 ? 11.414 9.172 3.059 1 91 298 LEU A C 1
ATOM 2169 O O . LEU A 1 298 ? 11.469 10.281 2.516 1 91 298 LEU A O 1
ATOM 2173 N N . GLY A 1 299 ? 10.445 8.805 3.936 1 88.5 299 GLY A N 1
ATOM 2174 C CA . GLY A 1 299 ? 9.398 9.75 4.277 1 88.5 299 GLY A CA 1
ATOM 2175 C C . GLY A 1 299 ? 8.477 10.07 3.111 1 88.5 299 GLY A C 1
ATOM 2176 O O . GLY A 1 299 ? 7.992 9.164 2.43 1 88.5 299 GLY A O 1
ATOM 2177 N N . TRP A 1 300 ? 8.219 11.336 2.879 1 88.19 300 TRP A N 1
ATOM 2178 C CA . TRP A 1 300 ? 7.328 11.773 1.808 1 88.19 300 TRP A CA 1
ATOM 2179 C C . TRP A 1 300 ? 7.863 11.352 0.445 1 88.19 300 TRP A C 1
ATOM 2181 O O . TRP A 1 300 ? 7.098 10.977 -0.445 1 88.19 300 TRP A O 1
ATOM 2191 N N . ARG A 1 301 ? 9.172 11.445 0.309 1 88 301 ARG A N 1
ATOM 2192 C CA . ARG A 1 301 ? 9.789 11.047 -0.954 1 88 301 ARG A CA 1
ATOM 2193 C C . ARG A 1 301 ? 9.43 9.602 -1.307 1 88 301 ARG A C 1
ATOM 2195 O O . ARG A 1 301 ? 9.273 9.266 -2.482 1 88 301 ARG A O 1
ATOM 2202 N N . GLY A 1 302 ? 9.328 8.797 -0.298 1 91.69 302 GLY A N 1
ATOM 2203 C CA . GLY A 1 302 ? 8.945 7.414 -0.516 1 91.69 302 GLY A CA 1
ATOM 2204 C C . GLY A 1 302 ? 7.465 7.242 -0.798 1 91.69 302 GLY A C 1
ATOM 2205 O O . GLY A 1 302 ? 7.043 6.219 -1.341 1 91.69 302 GLY A O 1
ATOM 2206 N N . TYR A 1 303 ? 6.672 8.203 -0.383 1 92.38 303 TYR A N 1
ATOM 2207 C CA . TYR A 1 303 ? 5.219 8.141 -0.505 1 92.38 303 TYR A CA 1
ATOM 2208 C C . TYR A 1 303 ? 4.762 8.695 -1.85 1 92.38 303 TYR A C 1
ATOM 2210 O O . TYR A 1 303 ? 3.598 8.539 -2.225 1 92.38 303 TYR A O 1
ATOM 2218 N N . VAL A 1 304 ? 5.641 9.383 -2.59 1 89.5 304 VAL A N 1
ATOM 2219 C CA . VAL A 1 304 ? 5.289 9.922 -3.898 1 89.5 304 VAL A CA 1
ATOM 2220 C C . VAL A 1 304 ? 5.691 8.938 -4.992 1 89.5 304 VAL A C 1
ATOM 2222 O O . VAL A 1 304 ? 6.699 8.234 -4.863 1 89.5 304 VAL A O 1
ATOM 2225 N N . LYS A 1 305 ? 4.945 8.875 -6.062 1 73.81 305 LYS A N 1
ATOM 2226 C CA . LYS A 1 305 ? 5 7.832 -7.082 1 73.81 305 LYS A CA 1
ATOM 2227 C C . LYS A 1 305 ? 6.281 7.93 -7.902 1 73.81 305 LYS A C 1
ATOM 2229 O O . LYS A 1 305 ? 6.672 6.969 -8.57 1 73.81 305 LYS A O 1
ATOM 2234 N N . ARG A 1 306 ? 6.879 8.969 -7.809 1 74.5 306 ARG A N 1
ATOM 2235 C CA . ARG A 1 306 ? 8.109 9.094 -8.586 1 74.5 306 ARG A CA 1
ATOM 2236 C C . ARG A 1 306 ? 9.195 8.172 -8.047 1 74.5 306 ARG A C 1
ATOM 2238 O O . ARG A 1 306 ? 10.109 7.789 -8.773 1 74.5 306 ARG A O 1
ATOM 2245 N N . ASN A 1 307 ? 9 7.801 -6.84 1 78.56 307 ASN A N 1
ATOM 2246 C CA . ASN A 1 307 ? 9.945 6.859 -6.25 1 78.56 307 ASN A CA 1
ATOM 2247 C C . ASN A 1 307 ? 9.453 5.422 -6.367 1 78.56 307 ASN A C 1
ATOM 2249 O O . ASN A 1 307 ? 8.258 5.152 -6.199 1 78.56 307 ASN A O 1
ATOM 2253 N N . ARG A 1 308 ? 10.359 4.52 -6.586 1 89.44 308 ARG A N 1
ATOM 2254 C CA . ARG A 1 308 ? 10.07 3.119 -6.871 1 89.44 308 ARG A CA 1
ATOM 2255 C C . ARG A 1 308 ? 9.531 2.41 -5.633 1 89.44 308 ARG A C 1
ATOM 2257 O O . ARG A 1 308 ? 8.867 1.377 -5.742 1 89.44 308 ARG A O 1
ATOM 2264 N N . VAL A 1 309 ? 9.742 2.975 -4.492 1 93.5 309 VAL A N 1
ATOM 2265 C CA . VAL A 1 309 ? 9.391 2.318 -3.236 1 93.5 309 VAL A CA 1
ATOM 2266 C C . VAL A 1 309 ? 7.879 2.102 -3.17 1 93.5 309 VAL A C 1
ATOM 2268 O O . VAL A 1 309 ? 7.414 1.038 -2.754 1 93.5 309 VAL A O 1
ATOM 2271 N N . ALA A 1 310 ? 7.125 3.092 -3.6 1 93.38 310 ALA A N 1
ATOM 2272 C CA . ALA A 1 310 ? 5.668 3.008 -3.572 1 93.38 310 ALA A CA 1
ATOM 2273 C C . ALA A 1 310 ? 5.168 1.853 -4.438 1 93.38 310 ALA A C 1
ATOM 2275 O O . ALA A 1 310 ? 4.32 1.068 -4.008 1 93.38 310 ALA A O 1
ATOM 2276 N N . ALA A 1 311 ? 5.742 1.744 -5.598 1 93.31 311 ALA A N 1
ATOM 2277 C CA . ALA A 1 311 ? 5.344 0.675 -6.508 1 93.31 311 ALA A CA 1
ATOM 2278 C C . ALA A 1 311 ? 5.746 -0.691 -5.961 1 93.31 311 ALA A C 1
ATOM 2280 O O . ALA A 1 311 ? 4.965 -1.646 -6.02 1 93.31 311 ALA A O 1
ATOM 2281 N N . LEU A 1 312 ? 6.941 -0.761 -5.426 1 96.44 312 LEU A N 1
ATOM 2282 C CA . LEU A 1 312 ? 7.418 -2.021 -4.863 1 96.44 312 LEU A CA 1
ATOM 2283 C C . LEU A 1 312 ? 6.547 -2.455 -3.691 1 96.44 312 LEU A C 1
ATOM 2285 O O . LEU A 1 312 ? 6.25 -3.643 -3.539 1 96.44 312 LEU A O 1
ATOM 2289 N N . MET A 1 313 ? 6.141 -1.544 -2.885 1 95.88 313 MET A N 1
ATOM 2290 C CA . MET A 1 313 ? 5.309 -1.866 -1.728 1 95.88 313 MET A CA 1
ATOM 2291 C C . MET A 1 313 ? 3.957 -2.42 -2.164 1 95.88 313 MET A C 1
ATOM 2293 O O . MET A 1 313 ? 3.49 -3.424 -1.625 1 95.88 313 MET A O 1
ATOM 2297 N N . ARG A 1 314 ? 3.344 -1.789 -3.145 1 93.88 314 ARG A N 1
ATOM 2298 C CA . ARG A 1 314 ? 2.061 -2.277 -3.639 1 93.88 314 ARG A CA 1
ATOM 2299 C C . ARG A 1 314 ? 2.201 -3.664 -4.254 1 93.88 314 ARG A C 1
ATOM 2301 O O . ARG A 1 314 ? 1.381 -4.551 -4 1 93.88 314 ARG A O 1
ATOM 2308 N N . ASP A 1 315 ? 3.227 -3.834 -4.996 1 95.44 315 ASP A N 1
ATOM 2309 C CA . ASP A 1 315 ? 3.389 -5.059 -5.773 1 95.44 315 ASP A CA 1
ATOM 2310 C C . ASP A 1 315 ? 3.768 -6.234 -4.871 1 95.44 315 ASP A C 1
ATOM 2312 O O . ASP A 1 315 ? 3.232 -7.332 -5.02 1 95.44 315 ASP A O 1
ATOM 2316 N N . VAL A 1 316 ? 4.668 -5.973 -3.934 1 96.44 316 VAL A N 1
ATOM 2317 C CA . VAL A 1 316 ? 5.23 -7.066 -3.146 1 96.44 316 VAL A CA 1
ATOM 2318 C C . VAL A 1 316 ? 4.172 -7.609 -2.188 1 96.44 316 VAL A C 1
ATOM 2320 O O . VAL A 1 316 ? 4.262 -8.758 -1.741 1 96.44 316 VAL A O 1
ATOM 2323 N N . ARG A 1 317 ? 3.186 -6.742 -1.882 1 94.88 317 ARG A N 1
ATOM 2324 C CA . ARG A 1 317 ? 2.115 -7.191 -0.997 1 94.88 317 ARG A CA 1
ATOM 2325 C C . ARG A 1 317 ? 1.403 -8.414 -1.576 1 94.88 317 ARG A C 1
ATOM 2327 O O . ARG A 1 317 ? 0.884 -9.242 -0.831 1 94.88 317 ARG A O 1
ATOM 2334 N N . PHE A 1 318 ? 1.438 -8.617 -2.822 1 94.5 318 PHE A N 1
ATOM 2335 C CA . PHE A 1 318 ? 0.862 -9.766 -3.52 1 94.5 318 PHE A CA 1
ATOM 2336 C C . PHE A 1 318 ? 1.51 -11.062 -3.057 1 94.5 318 PHE A C 1
ATOM 2338 O O . PHE A 1 318 ? 0.837 -12.086 -2.934 1 94.5 318 PHE A O 1
ATOM 2345 N N . LEU A 1 319 ? 2.801 -10.992 -2.793 1 94.69 319 LEU A N 1
ATOM 2346 C CA . LEU A 1 319 ? 3.547 -12.203 -2.475 1 94.69 319 LEU A CA 1
ATOM 2347 C C . LEU A 1 319 ? 3.045 -12.82 -1.174 1 94.69 319 LEU A C 1
ATOM 2349 O O . LEU A 1 319 ? 3.252 -14.016 -0.93 1 94.69 319 LEU A O 1
ATOM 2353 N N . ARG A 1 320 ? 2.387 -12.023 -0.403 1 93 320 ARG A N 1
ATOM 2354 C CA . ARG A 1 320 ? 1.874 -12.523 0.868 1 93 320 ARG A CA 1
ATOM 2355 C C . ARG A 1 320 ? 0.516 -13.188 0.684 1 93 320 ARG A C 1
ATOM 2357 O O . ARG A 1 320 ? -0.001 -13.82 1.607 1 93 320 ARG A O 1
ATOM 2364 N N . ILE A 1 321 ? -0.076 -13.055 -0.48 1 87.94 321 ILE A N 1
ATOM 2365 C CA . ILE A 1 321 ? -1.402 -13.594 -0.758 1 87.94 321 ILE A CA 1
ATOM 2366 C C . ILE A 1 321 ? -1.301 -14.688 -1.821 1 87.94 321 ILE A C 1
ATOM 2368 O O . ILE A 1 321 ? -1.927 -15.742 -1.697 1 87.94 321 ILE A O 1
ATOM 2372 N N . GLY A 1 322 ? -0.446 -14.391 -2.793 1 79.62 322 GLY A N 1
ATOM 2373 C CA . GLY A 1 322 ? -0.359 -15.25 -3.959 1 79.62 322 GLY A CA 1
ATOM 2374 C C . GLY A 1 322 ? 0.417 -16.531 -3.697 1 79.62 322 GLY A C 1
ATOM 2375 O O . GLY A 1 322 ? 1.168 -16.625 -2.723 1 79.62 322 GLY A O 1
ATOM 2376 N N . GLU A 1 323 ? 0.157 -17.547 -4.586 1 67.69 323 GLU A N 1
ATOM 2377 C CA . GLU A 1 323 ? 0.844 -18.828 -4.641 1 67.69 323 GLU A CA 1
ATOM 2378 C C . GLU A 1 323 ? 0.561 -19.672 -3.395 1 67.69 323 GLU A C 1
ATOM 2380 O O . GLU A 1 323 ? 1.342 -20.547 -3.043 1 67.69 323 GLU A O 1
ATOM 2385 N N . GLY A 1 324 ? -0.646 -19.531 -2.803 1 58.19 324 GLY A N 1
ATOM 2386 C CA . GLY A 1 324 ? -1.311 -20.406 -1.854 1 58.19 324 GLY A CA 1
ATOM 2387 C C . GLY A 1 324 ? -0.546 -20.578 -0.555 1 58.19 324 GLY A C 1
ATOM 2388 O O . GLY A 1 324 ? 0.687 -20.547 -0.546 1 58.19 324 GLY A O 1
ATOM 2389 N N . LEU A 1 325 ? -0.814 -19.734 0.522 1 53.62 325 LEU A N 1
ATOM 2390 C CA . LEU A 1 325 ? -0.289 -20.203 1.801 1 53.62 325 LEU A CA 1
ATOM 2391 C C . LEU A 1 325 ? -1 -21.469 2.25 1 53.62 325 LEU A C 1
ATOM 2393 O O . LEU A 1 325 ? -2.174 -21.672 1.933 1 53.62 325 LEU A O 1
ATOM 2397 N N . ARG A 1 326 ? -0.332 -22.781 2.127 1 47.84 326 ARG A N 1
ATOM 2398 C CA . ARG A 1 326 ? -1.068 -23.922 2.67 1 47.84 326 ARG A CA 1
ATOM 2399 C C . ARG A 1 326 ? -2.066 -23.469 3.732 1 47.84 326 ARG A C 1
ATOM 2401 O O . ARG A 1 326 ? -3.207 -23.938 3.758 1 47.84 326 ARG A O 1
ATOM 2408 N N . LYS A 1 327 ? -1.682 -23.156 5.074 1 40.97 327 LYS A N 1
ATOM 2409 C CA . LYS A 1 327 ? -2.65 -22.938 6.145 1 40.97 327 LYS A CA 1
ATOM 2410 C C . LYS A 1 327 ? -3.115 -21.484 6.172 1 40.97 327 LYS A C 1
ATOM 2412 O O . LYS A 1 327 ? -2.295 -20.562 6.199 1 40.97 327 LYS A O 1
ATOM 2417 N N . PRO A 1 328 ? -4.281 -21.156 5.73 1 34.81 328 PRO A N 1
ATOM 2418 C CA . PRO A 1 328 ? -4.785 -19.812 6.031 1 34.81 328 PRO A CA 1
ATOM 2419 C C . PRO A 1 328 ? -4.266 -19.266 7.359 1 34.81 328 PRO A C 1
ATOM 2421 O O . PRO A 1 328 ? -4.406 -19.922 8.398 1 34.81 328 PRO A O 1
ATOM 2424 N N . CYS A 1 329 ? -3.141 -18.719 7.422 1 25.56 329 CYS A N 1
ATOM 2425 C CA . CYS A 1 329 ? -2.998 -18.172 8.766 1 25.56 329 CYS A CA 1
ATOM 2426 C C . CYS A 1 329 ? -4.25 -17.406 9.18 1 25.56 329 CYS A C 1
ATOM 2428 O O . CYS A 1 329 ? -4.883 -16.75 8.352 1 25.56 329 CYS A O 1
ATOM 2430 N N . MET B 1 1 ? -12.367 26.734 -5.816 1 40.09 1 MET B N 1
ATOM 2431 C CA . MET B 1 1 ? -11.648 25.469 -5.879 1 40.09 1 MET B CA 1
ATOM 2432 C C . MET B 1 1 ? -12.609 24.297 -5.73 1 40.09 1 MET B C 1
ATOM 2434 O O . MET B 1 1 ? -13.414 24.25 -4.801 1 40.09 1 MET B O 1
ATOM 2438 N N . THR B 1 2 ? -12.867 23.672 -6.793 1 49.84 2 THR B N 1
ATOM 2439 C CA . THR B 1 2 ? -14.039 22.797 -6.859 1 49.84 2 THR B CA 1
ATOM 2440 C C . THR B 1 2 ? -13.797 21.516 -6.082 1 49.84 2 THR B C 1
ATOM 2442 O O . THR B 1 2 ? -12.852 20.781 -6.359 1 49.84 2 THR B O 1
ATOM 2445 N N . LEU B 1 3 ? -14.227 21.609 -4.836 1 65.19 3 LEU B N 1
ATOM 2446 C CA . LEU B 1 3 ? -14.312 20.391 -4.031 1 65.19 3 LEU B CA 1
ATOM 2447 C C . LEU B 1 3 ? -15.031 19.281 -4.793 1 65.19 3 LEU B C 1
ATOM 2449 O O . LEU B 1 3 ? -15.898 19.562 -5.629 1 65.19 3 LEU B O 1
ATOM 2453 N N . ASP B 1 4 ? -14.445 18.188 -4.625 1 74 4 ASP B N 1
ATOM 2454 C CA . ASP B 1 4 ? -15.211 17.078 -5.188 1 74 4 ASP B CA 1
ATOM 2455 C C . ASP B 1 4 ? -16.547 16.906 -4.48 1 74 4 ASP B C 1
ATOM 2457 O O . ASP B 1 4 ? -16.875 17.672 -3.564 1 74 4 ASP B O 1
ATOM 2461 N N . ARG B 1 5 ? -17.375 16.188 -5.098 1 71.38 5 ARG B N 1
ATOM 2462 C CA . ARG B 1 5 ? -18.766 16.031 -4.648 1 71.38 5 ARG B CA 1
ATOM 2463 C C . ARG B 1 5 ? -18.812 15.648 -3.172 1 71.38 5 ARG B C 1
ATOM 2465 O O . ARG B 1 5 ? -19.625 16.188 -2.414 1 71.38 5 ARG B O 1
ATOM 2472 N N . SER B 1 6 ? -17.906 14.773 -2.785 1 79.5 6 SER B N 1
ATOM 2473 C CA . SER B 1 6 ? -17.906 14.32 -1.4 1 79.5 6 SER B CA 1
ATOM 2474 C C . SER B 1 6 ? -17.547 15.445 -0.443 1 79.5 6 SER B C 1
ATOM 2476 O O . SER B 1 6 ? -18.109 15.555 0.645 1 79.5 6 SER B O 1
ATOM 2478 N N . LEU B 1 7 ? -16.719 16.344 -0.863 1 85.19 7 LEU B N 1
ATOM 2479 C CA . LEU B 1 7 ? -16.312 17.453 -0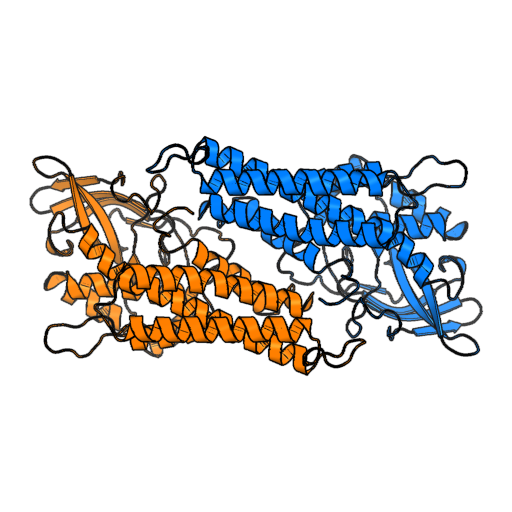.019 1 85.19 7 LEU B CA 1
ATOM 2480 C C . LEU B 1 7 ? -17.438 18.484 0.088 1 85.19 7 LEU B C 1
ATOM 2482 O O . LEU B 1 7 ? -17.609 19.109 1.138 1 85.19 7 LEU B O 1
ATOM 2486 N N . HIS B 1 8 ? -18.219 18.516 -0.949 1 86.38 8 HIS B N 1
ATOM 2487 C CA . HIS B 1 8 ? -19.375 19.406 -0.913 1 86.38 8 HIS B CA 1
ATOM 2488 C C . HIS B 1 8 ? -20.391 18.922 0.115 1 86.38 8 HIS B C 1
ATOM 2490 O O . HIS B 1 8 ? -21 19.75 0.809 1 86.38 8 HIS B O 1
ATOM 2496 N N . GLU B 1 9 ? -20.5 17.625 0.174 1 89.31 9 GLU B N 1
ATOM 2497 C CA . GLU B 1 9 ? -21.422 17.062 1.152 1 89.31 9 GLU B CA 1
ATOM 2498 C C . GLU B 1 9 ? -20.969 17.359 2.578 1 89.31 9 GLU B C 1
ATOM 2500 O O . GLU B 1 9 ? -21.797 17.656 3.445 1 89.31 9 GLU B O 1
ATOM 2505 N N . LEU B 1 10 ? -19.734 17.359 2.828 1 91.44 10 LEU B N 1
ATOM 2506 C CA . LEU B 1 10 ? -19.188 17.672 4.141 1 91.44 10 LEU B CA 1
ATOM 2507 C C . LEU B 1 10 ? -19.391 19.141 4.477 1 91.44 10 LEU B C 1
ATOM 2509 O O . LEU B 1 10 ? -19.719 19.484 5.613 1 91.44 10 LEU B O 1
ATOM 2513 N N . ALA B 1 11 ? -19.219 19.969 3.48 1 90.88 11 ALA B N 1
ATOM 2514 C CA . ALA B 1 11 ? -19.406 21.406 3.658 1 90.88 11 ALA B CA 1
ATOM 2515 C C . ALA B 1 11 ? -20.859 21.734 3.969 1 90.88 11 ALA B C 1
ATOM 2517 O O . ALA B 1 11 ? -21.156 22.484 4.898 1 90.88 11 ALA B O 1
ATOM 2518 N N . ASP B 1 12 ? -21.766 21.109 3.195 1 90.94 12 ASP B N 1
ATOM 2519 C CA . ASP B 1 12 ? -23.203 21.344 3.361 1 90.94 12 ASP B CA 1
ATOM 2520 C C . ASP B 1 12 ? -23.672 20.906 4.742 1 90.94 12 ASP B C 1
ATOM 2522 O O . ASP B 1 12 ? -24.594 21.5 5.316 1 90.94 12 ASP B O 1
ATOM 2526 N N . ALA B 1 13 ? -22.984 19.922 5.258 1 92.94 13 ALA B N 1
ATOM 2527 C CA . ALA B 1 13 ? -23.359 19.391 6.562 1 92.94 13 ALA B CA 1
ATOM 2528 C C . ALA B 1 13 ? -22.719 20.188 7.691 1 92.94 13 ALA B C 1
ATOM 2530 O O . ALA B 1 13 ? -22.969 19.922 8.867 1 92.94 13 ALA B O 1
ATOM 2531 N N . GLY B 1 14 ? -21.844 21.141 7.398 1 91.56 14 GLY B N 1
ATOM 2532 C CA . GLY B 1 14 ? -21.25 22.031 8.383 1 91.56 14 GLY B CA 1
ATOM 2533 C C . GLY B 1 14 ? -20.016 21.438 9.055 1 91.56 14 GLY B C 1
ATOM 2534 O O . GLY B 1 14 ? -19.641 21.875 10.148 1 91.56 14 GLY B O 1
ATOM 2535 N N . HIS B 1 15 ? -19.391 20.5 8.453 1 93.44 15 HIS B N 1
ATOM 2536 C CA . HIS B 1 15 ? -18.344 19.734 9.125 1 93.44 15 HIS B CA 1
ATOM 2537 C C . HIS B 1 15 ? -17 20.453 9.047 1 93.44 15 HIS B C 1
ATOM 2539 O O . HIS B 1 15 ? -16.031 20.047 9.688 1 93.44 15 HIS B O 1
ATOM 2545 N N . PHE B 1 16 ? -17.016 21.609 8.406 1 93.56 16 PHE B N 1
ATOM 2546 C CA . PHE B 1 16 ? -15.789 22.375 8.359 1 93.56 16 PHE B CA 1
ATOM 2547 C C . PHE B 1 16 ? -15.812 23.5 9.398 1 93.56 16 PHE B C 1
ATOM 2549 O O . PHE B 1 16 ? -14.836 24.234 9.539 1 93.56 16 PHE B O 1
ATOM 2556 N N . GLY B 1 17 ? -16.859 23.625 10.172 1 91.06 17 GLY B N 1
ATOM 2557 C CA . GLY B 1 17 ? -17.016 24.781 11.055 1 91.06 17 GLY B CA 1
ATOM 2558 C C . GLY B 1 17 ? -17.141 24.391 12.516 1 91.06 17 GLY B C 1
ATOM 2559 O O . GLY B 1 17 ? -17.938 24.984 13.258 1 91.06 17 GLY B O 1
ATOM 2560 N N . HIS B 1 18 ? -16.375 23.391 12.953 1 88.81 18 HIS B N 1
ATOM 2561 C CA . HIS B 1 18 ? -16.469 22.953 14.344 1 88.81 18 HIS B CA 1
ATOM 2562 C C . HIS B 1 18 ? -15.703 23.891 15.266 1 88.81 18 HIS B C 1
ATOM 2564 O O . HIS B 1 18 ? -14.492 23.734 15.461 1 88.81 18 HIS B O 1
ATOM 2570 N N . ILE B 1 19 ? -16.438 24.891 15.82 1 87.5 19 ILE B N 1
ATOM 2571 C CA . ILE B 1 19 ? -15.883 25.875 16.75 1 87.5 19 ILE B CA 1
ATOM 2572 C C . ILE B 1 19 ? -16.688 25.859 18.047 1 87.5 19 ILE B C 1
ATOM 2574 O O . ILE B 1 19 ? -17.906 25.734 18.031 1 87.5 19 ILE B O 1
ATOM 2578 N N . SER B 1 20 ? -16.016 25.688 19.203 1 77.81 20 SER B N 1
ATOM 2579 C CA . SER B 1 20 ? -16.672 25.688 20.516 1 77.81 20 SER B CA 1
ATOM 2580 C C . SER B 1 20 ? -17.234 27.062 20.844 1 77.81 20 SER B C 1
ATOM 2582 O O . SER B 1 20 ? -16.781 28.078 20.312 1 77.81 20 SER B O 1
ATOM 2584 N N . ALA B 1 21 ? -18.547 27.094 21.5 1 63 21 ALA B N 1
ATOM 2585 C CA . ALA B 1 21 ? -19.219 28.312 21.969 1 63 21 ALA B CA 1
ATOM 2586 C C . ALA B 1 21 ? -18.594 28.797 23.281 1 63 21 ALA B C 1
ATOM 2588 O O . ALA B 1 21 ? -18.438 28.016 24.219 1 63 21 ALA B O 1
ATOM 2589 N N . GLY B 1 22 ? -17.281 29.188 23.406 1 52.28 22 GLY B N 1
ATOM 2590 C CA . GLY B 1 22 ? -16.984 29.625 24.766 1 52.28 22 GLY B CA 1
ATOM 2591 C C . GLY B 1 22 ? -16.891 31.125 24.906 1 52.28 22 GLY B C 1
ATOM 2592 O O . GLY B 1 22 ? -16.938 31.859 23.922 1 52.28 22 GLY B O 1
ATOM 2593 N N . ALA B 1 23 ? -16.875 31.547 26.344 1 44 23 ALA B N 1
ATOM 2594 C CA . ALA B 1 23 ? -16.875 32.938 26.812 1 44 23 ALA B CA 1
ATOM 2595 C C . ALA B 1 23 ? -15.805 33.75 26.094 1 44 23 ALA B C 1
ATOM 2597 O O . ALA B 1 23 ? -16.062 34.875 25.625 1 44 23 ALA B O 1
ATOM 2598 N N . ASP B 1 24 ? -14.484 33.375 26.312 1 46.81 24 ASP B N 1
ATOM 2599 C CA . ASP B 1 24 ? -13.328 34.219 26.031 1 46.81 24 ASP B CA 1
ATOM 2600 C C . ASP B 1 24 ? -12.75 33.906 24.656 1 46.81 24 ASP B C 1
ATOM 2602 O O . ASP B 1 24 ? -11.594 34.219 24.375 1 46.81 24 ASP B O 1
ATOM 2606 N N . GLY B 1 25 ? -13.461 33.406 23.734 1 57.09 25 GLY B N 1
ATOM 2607 C CA . GLY B 1 25 ? -13.023 33.312 22.344 1 57.09 25 GLY B CA 1
ATOM 2608 C C . GLY B 1 25 ? -13.148 31.906 21.766 1 57.09 25 GLY B C 1
ATOM 2609 O O . GLY B 1 25 ? -13.352 30.938 22.516 1 57.09 25 GLY B O 1
ATOM 2610 N N . SER B 1 26 ? -13.438 31.734 20.5 1 77.44 26 SER B N 1
ATOM 2611 C CA . SER B 1 26 ? -13.828 30.531 19.781 1 77.44 26 SER B CA 1
ATOM 2612 C C . SER B 1 26 ? -12.617 29.672 19.453 1 77.44 26 SER B C 1
ATOM 2614 O O . SER B 1 26 ? -11.5 30.172 19.312 1 77.44 26 SER B O 1
ATOM 2616 N N . ALA B 1 27 ? -12.461 28.5 20 1 88.19 27 ALA B N 1
ATOM 2617 C CA . ALA B 1 27 ? -11.492 27.516 19.547 1 88.19 27 ALA B CA 1
ATOM 2618 C C . ALA B 1 27 ? -12.18 26.391 18.781 1 88.19 27 ALA B C 1
ATOM 2620 O O . ALA B 1 27 ? -13.406 26.297 18.766 1 88.19 27 ALA B O 1
ATOM 2621 N N . VAL B 1 28 ? -11.352 25.719 18.125 1 93.31 28 VAL B N 1
ATOM 2622 C CA . VAL B 1 28 ? -11.883 24.547 17.438 1 93.31 28 VAL B CA 1
ATOM 2623 C C . VAL B 1 28 ? -12.422 23.547 18.453 1 93.31 28 VAL B C 1
ATOM 2625 O O . VAL B 1 28 ? -11.797 23.312 19.484 1 93.31 28 VAL B O 1
ATOM 2628 N N . ASP B 1 29 ? -13.594 23.078 18.281 1 92.56 29 ASP B N 1
ATOM 2629 C CA . ASP B 1 29 ? -14.156 22 19.094 1 92.56 29 ASP B CA 1
ATOM 2630 C C . ASP B 1 29 ? -13.555 20.641 18.703 1 92.56 29 ASP B C 1
ATOM 2632 O O . ASP B 1 29 ? -14.07 19.969 17.812 1 92.56 29 ASP B O 1
ATOM 2636 N N . LEU B 1 30 ? -12.539 20.266 19.406 1 93.31 30 LEU B N 1
ATOM 2637 C CA . LEU B 1 30 ? -11.766 19.078 19.031 1 93.31 30 LEU B CA 1
ATOM 2638 C C . LEU B 1 30 ? -12.594 17.812 19.188 1 93.31 30 LEU B C 1
ATOM 2640 O O . LEU B 1 30 ? -12.453 16.875 18.406 1 93.31 30 LEU B O 1
ATOM 2644 N N . ALA B 1 31 ? -13.461 17.75 20.188 1 93.19 31 ALA B N 1
ATOM 2645 C CA . ALA B 1 31 ? -14.297 16.578 20.406 1 93.19 31 ALA B CA 1
ATOM 2646 C C . ALA B 1 31 ? -15.227 16.328 19.219 1 93.19 31 ALA B C 1
ATOM 2648 O O . ALA B 1 31 ? -15.289 15.227 18.688 1 93.19 31 ALA B O 1
ATOM 2649 N N . GLU B 1 32 ? -15.898 17.391 18.797 1 93.69 32 GLU B N 1
ATOM 2650 C CA . GLU B 1 32 ? -16.797 17.266 17.641 1 93.69 32 GLU B CA 1
ATOM 2651 C C . GLU B 1 32 ? -16.016 16.969 16.359 1 93.69 32 GLU B C 1
ATOM 2653 O O . GLU B 1 32 ? -16.453 16.156 15.547 1 93.69 32 GLU B O 1
ATOM 2658 N N . LEU B 1 33 ? -14.93 17.656 16.234 1 96.12 33 LEU B N 1
ATOM 2659 C CA . LEU B 1 33 ? -14.109 17.422 15.047 1 96.12 33 LEU B CA 1
ATOM 2660 C C . LEU B 1 33 ? -13.617 15.977 15 1 96.12 33 LEU B C 1
ATOM 2662 O O . LEU B 1 33 ? -13.68 15.328 13.953 1 96.12 33 LEU B O 1
ATOM 2666 N N . SER B 1 34 ? -13.141 15.492 16.125 1 96.38 34 SER B N 1
ATOM 2667 C CA . SER B 1 34 ? -12.594 14.141 16.172 1 96.38 34 SER B CA 1
ATOM 2668 C C . SER B 1 34 ? -13.648 13.109 15.781 1 96.38 34 SER B C 1
ATOM 2670 O O . SER B 1 34 ? -13.344 12.117 15.109 1 96.38 34 SER B O 1
ATOM 2672 N N . ALA B 1 35 ? -14.859 13.336 16.188 1 96.56 35 ALA B N 1
ATOM 2673 C CA . ALA B 1 35 ? -15.938 12.414 15.852 1 96.56 35 ALA B CA 1
ATOM 2674 C C . ALA B 1 35 ? -16.172 12.375 14.344 1 96.56 35 ALA B C 1
ATOM 2676 O O . ALA B 1 35 ? -16.344 11.297 13.766 1 96.56 35 ALA B O 1
ATOM 2677 N N . ILE B 1 36 ? -16.188 13.516 13.734 1 97.06 36 ILE B N 1
ATOM 2678 C CA . ILE B 1 36 ? -16.438 13.578 12.305 1 97.06 36 ILE B CA 1
ATOM 2679 C C . ILE B 1 36 ? -15.242 13.031 11.539 1 97.06 36 ILE B C 1
ATOM 2681 O O . ILE B 1 36 ? -15.398 12.328 10.539 1 97.06 36 ILE B O 1
ATOM 2685 N N . VAL B 1 37 ? -14.055 13.312 11.977 1 98 37 VAL B N 1
ATOM 2686 C CA . VAL B 1 37 ? -12.828 12.844 11.328 1 98 37 VAL B CA 1
ATOM 2687 C C . VAL B 1 37 ? -12.758 11.32 11.406 1 98 37 VAL B C 1
ATOM 2689 O O . VAL B 1 37 ? -12.336 10.664 10.453 1 98 37 VAL B O 1
ATOM 2692 N N . GLU B 1 38 ? -13.133 10.789 12.555 1 98.19 38 GLU B N 1
ATOM 2693 C CA . GLU B 1 38 ? -13.188 9.336 12.711 1 98.19 38 GLU B CA 1
ATOM 2694 C C . GLU B 1 38 ? -14.109 8.703 11.672 1 98.19 38 GLU B C 1
ATOM 2696 O O . GLU B 1 38 ? -13.719 7.758 10.984 1 98.19 38 GLU B O 1
ATOM 2701 N N . ARG B 1 39 ? -15.289 9.289 11.516 1 97.25 39 ARG B N 1
ATOM 2702 C CA . ARG B 1 39 ? -16.281 8.758 10.578 1 97.25 39 ARG B CA 1
ATOM 2703 C C . ARG B 1 39 ? -15.781 8.883 9.141 1 97.25 39 ARG B C 1
ATOM 2705 O O . ARG B 1 39 ? -15.852 7.922 8.367 1 97.25 39 ARG B O 1
ATOM 2712 N N . VAL B 1 40 ? -15.266 9.984 8.805 1 97.06 40 VAL B N 1
ATOM 2713 C CA . VAL B 1 40 ? -14.82 10.258 7.441 1 97.06 40 VAL B CA 1
ATOM 2714 C C . VAL B 1 40 ? -13.562 9.453 7.137 1 97.06 40 VAL B C 1
ATOM 2716 O O . VAL B 1 40 ? -13.398 8.945 6.023 1 97.06 40 VAL B O 1
ATOM 2719 N N . GLY B 1 41 ? -12.664 9.305 8.141 1 97.25 41 GLY B N 1
ATOM 2720 C CA . GLY B 1 41 ? -11.43 8.555 7.961 1 97.25 41 GLY B CA 1
ATOM 2721 C C . GLY B 1 41 ? -11.656 7.102 7.586 1 97.25 41 GLY B C 1
ATOM 2722 O O . GLY B 1 41 ? -10.898 6.531 6.801 1 97.25 41 GLY B O 1
ATOM 2723 N N . GLY B 1 42 ? -12.711 6.523 8.156 1 97.06 42 GLY B N 1
ATOM 2724 C CA . GLY B 1 42 ? -13.055 5.145 7.824 1 97.06 42 GLY B CA 1
ATOM 2725 C C . GLY B 1 42 ? -13.516 4.973 6.391 1 97.06 42 GLY B C 1
ATOM 2726 O O . GLY B 1 42 ? -13.602 3.848 5.891 1 97.06 42 GLY B O 1
ATOM 2727 N N . ILE B 1 43 ? -13.812 6.105 5.719 1 94.44 43 ILE B N 1
ATOM 2728 C CA . ILE B 1 43 ? -14.305 6.09 4.348 1 94.44 43 ILE B CA 1
ATOM 2729 C C . ILE B 1 43 ? -13.227 6.629 3.406 1 94.44 43 ILE B C 1
ATOM 2731 O O . ILE B 1 43 ? -12.953 6.031 2.363 1 94.44 43 ILE B O 1
ATOM 2735 N N . ASP B 1 44 ? -12.586 7.691 3.787 1 95.12 44 ASP B N 1
ATOM 2736 C CA . ASP B 1 44 ? -11.578 8.367 2.971 1 95.12 44 ASP B CA 1
ATOM 2737 C C . ASP B 1 44 ? -10.602 9.148 3.842 1 95.12 44 ASP B C 1
ATOM 2739 O O . ASP B 1 44 ? -10.922 10.227 4.332 1 95.12 44 ASP B O 1
ATOM 2743 N N . VAL B 1 45 ? -9.375 8.727 3.914 1 96.56 45 VAL B N 1
ATOM 2744 C CA . VAL B 1 45 ? -8.367 9.305 4.789 1 96.56 45 VAL B CA 1
ATOM 2745 C C . VAL B 1 45 ? -7.957 10.68 4.262 1 96.56 45 VAL B C 1
ATOM 2747 O O . VAL B 1 45 ? -7.605 11.57 5.039 1 96.56 45 VAL B O 1
ATOM 2750 N N . GLY B 1 46 ? -8.031 10.906 2.934 1 95.06 46 GLY B N 1
ATOM 2751 C CA . GLY B 1 46 ? -7.711 12.195 2.34 1 95.06 46 GLY B CA 1
ATOM 2752 C C . GLY B 1 46 ? -8.664 13.297 2.766 1 95.06 46 GLY B C 1
ATOM 2753 O O . GLY B 1 46 ? -8.227 14.391 3.148 1 95.06 46 GLY B O 1
ATOM 2754 N N . HIS B 1 47 ? -9.953 13 2.732 1 95.69 47 HIS B N 1
ATOM 2755 C CA . HIS B 1 47 ? -10.953 13.969 3.174 1 95.69 47 HIS B CA 1
ATOM 2756 C C . HIS B 1 47 ? -10.805 14.273 4.66 1 95.69 47 HIS B C 1
ATOM 2758 O O . HIS B 1 47 ? -10.969 15.422 5.078 1 95.69 47 HIS B O 1
ATOM 2764 N N . ALA B 1 48 ? -10.492 13.25 5.438 1 96.88 48 ALA B N 1
ATOM 2765 C CA . ALA B 1 48 ? -10.242 13.461 6.863 1 96.88 48 ALA B CA 1
ATOM 2766 C C . ALA B 1 48 ? -9.031 14.367 7.078 1 96.88 48 ALA B C 1
ATOM 2768 O O . ALA B 1 48 ? -9.039 15.219 7.965 1 96.88 48 ALA B O 1
ATOM 2769 N N . ALA B 1 49 ? -8.016 14.172 6.258 1 96.44 49 ALA B N 1
ATOM 2770 C CA . ALA B 1 49 ? -6.812 15 6.352 1 96.44 49 ALA B CA 1
ATOM 2771 C C . ALA B 1 49 ? -7.129 16.469 6.035 1 96.44 49 ALA B C 1
ATOM 2773 O O . ALA B 1 49 ? -6.598 17.375 6.676 1 96.44 49 ALA B O 1
ATOM 2774 N N . LEU B 1 50 ? -8 16.672 5.094 1 96.56 50 LEU B N 1
ATOM 2775 C CA . LEU B 1 50 ? -8.375 18.031 4.738 1 96.56 50 LEU B CA 1
ATOM 2776 C C . LEU B 1 50 ? -9.133 18.703 5.879 1 96.56 50 LEU B C 1
ATOM 2778 O O . LEU B 1 50 ? -8.898 19.875 6.176 1 96.56 50 LEU B O 1
ATOM 2782 N N . LEU B 1 51 ? -10.016 17.953 6.496 1 97.12 51 LEU B N 1
ATOM 2783 C CA . LEU B 1 51 ? -10.711 18.469 7.672 1 97.12 51 LEU B CA 1
ATOM 2784 C C . LEU B 1 51 ? -9.719 18.875 8.75 1 97.12 51 LEU B C 1
ATOM 2786 O O . LEU B 1 51 ? -9.867 19.938 9.367 1 97.12 51 LEU B O 1
ATOM 2790 N N . ALA B 1 52 ? -8.727 18.062 8.914 1 96.75 52 ALA B N 1
ATOM 2791 C CA . ALA B 1 52 ? -7.734 18.297 9.961 1 96.75 52 ALA B CA 1
ATOM 2792 C C . ALA B 1 52 ? -6.914 19.547 9.68 1 96.75 52 ALA B C 1
ATOM 2794 O O . ALA B 1 52 ? -6.781 20.422 10.539 1 96.75 52 ALA B O 1
ATOM 2795 N N . VAL B 1 53 ? -6.414 19.688 8.477 1 96.75 53 VAL B N 1
ATOM 2796 C CA . VAL B 1 53 ? -5.527 20.812 8.172 1 96.75 53 VAL B CA 1
ATOM 2797 C C . VAL B 1 53 ? -6.328 22.109 8.141 1 96.75 53 VAL B C 1
ATOM 2799 O O . VAL B 1 53 ? -5.836 23.172 8.562 1 96.75 53 VAL B O 1
ATOM 2802 N N . HIS B 1 54 ? -7.535 22.047 7.68 1 97.44 54 HIS B N 1
ATOM 2803 C CA . HIS B 1 54 ? -8.414 23.203 7.688 1 97.44 54 HIS B CA 1
ATOM 2804 C C . HIS B 1 54 ? -8.656 23.703 9.109 1 97.44 54 HIS B C 1
ATOM 2806 O O . HIS B 1 54 ? -8.484 24.891 9.391 1 97.44 54 HIS B O 1
ATOM 2812 N N . HIS B 1 55 ? -9.008 22.812 9.938 1 97.25 55 HIS B N 1
ATOM 2813 C CA . HIS B 1 55 ? -9.297 23.219 11.312 1 97.25 55 HIS B CA 1
ATOM 2814 C C . HIS B 1 55 ? -8.023 23.625 12.047 1 97.25 55 HIS B C 1
ATOM 2816 O O . HIS B 1 55 ? -8.07 24.438 12.961 1 97.25 55 HIS B O 1
ATOM 2822 N N . GLY B 1 56 ? -6.891 22.984 11.648 1 96.62 56 GLY B N 1
ATOM 2823 C CA . GLY B 1 56 ? -5.621 23.453 12.18 1 96.62 56 GLY B CA 1
ATOM 2824 C C . GLY B 1 56 ? -5.324 24.891 11.836 1 96.62 56 GLY B C 1
ATOM 2825 O O . GLY B 1 56 ? -4.949 25.688 12.703 1 96.62 56 GLY B O 1
ATOM 2826 N N . ALA B 1 57 ? -5.539 25.203 10.617 1 97.75 57 ALA B N 1
ATOM 2827 C CA . ALA B 1 57 ? -5.352 26.594 10.18 1 97.75 57 ALA B CA 1
ATOM 2828 C C . ALA B 1 57 ? -6.332 27.531 10.883 1 97.75 57 ALA B C 1
ATOM 2830 O O . ALA B 1 57 ? -5.941 28.594 11.352 1 97.75 57 ALA B O 1
ATOM 2831 N N . MET B 1 58 ? -7.531 27.094 10.969 1 96.81 58 MET B N 1
ATOM 2832 C CA . MET B 1 58 ? -8.57 27.891 11.617 1 96.81 58 MET B CA 1
ATOM 2833 C C . MET B 1 58 ? -8.219 28.156 13.078 1 96.81 58 MET B C 1
ATOM 2835 O O . MET B 1 58 ? -8.406 29.266 13.57 1 96.81 58 MET B O 1
ATOM 2839 N N . GLN B 1 59 ? -7.711 27.156 13.742 1 95.81 59 GLN B N 1
ATOM 2840 C CA . GLN B 1 59 ? -7.32 27.266 15.141 1 95.81 59 GLN B CA 1
ATOM 2841 C C . GLN B 1 59 ? -6.266 28.359 15.328 1 95.81 59 GLN B C 1
ATOM 2843 O O . GLN B 1 59 ? -6.34 29.141 16.281 1 95.81 59 GLN B O 1
ATOM 2848 N N . THR B 1 60 ? -5.305 28.438 14.461 1 96.81 60 THR B N 1
ATOM 2849 C CA . THR B 1 60 ? -4.23 29.406 14.578 1 96.81 60 THR B CA 1
ATOM 2850 C C . THR B 1 60 ? -4.77 30.828 14.406 1 96.81 60 THR B C 1
ATOM 2852 O O . THR B 1 60 ? -4.363 31.75 15.117 1 96.81 60 THR B O 1
ATOM 2855 N N . VAL B 1 61 ? -5.699 31.016 13.523 1 96.44 61 VAL B N 1
ATOM 2856 C CA . VAL B 1 61 ? -6.281 32.344 13.281 1 96.44 61 VAL B CA 1
ATOM 2857 C C . VAL B 1 61 ? -7.184 32.719 14.453 1 96.44 61 VAL B C 1
ATOM 2859 O O . VAL B 1 61 ? -7.164 33.875 14.898 1 96.44 61 VAL B O 1
ATOM 2862 N N . LEU B 1 62 ? -7.934 31.766 14.93 1 95.19 62 LEU B N 1
ATOM 2863 C CA . LEU B 1 62 ? -8.844 32 16.047 1 95.19 62 LEU B CA 1
ATOM 2864 C C . LEU B 1 62 ? -8.078 32.5 17.266 1 95.19 62 LEU B C 1
ATOM 2866 O O . LEU B 1 62 ? -8.484 33.469 17.906 1 95.19 62 LEU B O 1
ATOM 2870 N N . LEU B 1 63 ? -6.949 31.906 17.5 1 93.88 63 LEU B N 1
ATOM 2871 C CA . LEU B 1 63 ? -6.27 32.125 18.781 1 93.88 63 LEU B CA 1
ATOM 2872 C C . LEU B 1 63 ? -5.258 33.281 18.656 1 93.88 63 LEU B C 1
ATOM 2874 O O . LEU B 1 63 ? -5 33.969 19.625 1 93.88 63 LEU B O 1
ATOM 2878 N N . HIS B 1 64 ? -4.73 33.438 17.453 1 96.69 64 HIS B N 1
ATOM 2879 C CA . HIS B 1 64 ? -3.584 34.344 17.359 1 96.69 64 HIS B CA 1
ATOM 2880 C C . HIS B 1 64 ? -3.787 35.406 16.281 1 96.69 64 HIS B C 1
ATOM 2882 O O . HIS B 1 64 ? -2.924 36.25 16.078 1 96.69 64 HIS B O 1
ATOM 2888 N N . GLY B 1 65 ? -4.883 35.375 15.617 1 96.62 65 GLY B N 1
ATOM 2889 C CA . GLY B 1 65 ? -5.148 36.375 14.586 1 96.62 65 GLY B CA 1
ATOM 2890 C C . GLY B 1 65 ? -5.523 37.719 15.141 1 96.62 65 GLY B C 1
ATOM 2891 O O . GLY B 1 65 ? -6.148 37.812 16.203 1 96.62 65 GLY B O 1
ATOM 2892 N N . SER B 1 66 ? -5.129 38.75 14.422 1 95.75 66 SER B N 1
ATOM 2893 C CA . SER B 1 66 ? -5.637 40.062 14.711 1 95.75 66 SER B CA 1
ATOM 2894 C C . SER B 1 66 ? -7.145 40.156 14.477 1 95.75 66 SER B C 1
ATOM 2896 O O . SER B 1 66 ? -7.738 39.25 13.906 1 95.75 66 SER B O 1
ATOM 2898 N N . SER B 1 67 ? -7.711 41.281 14.977 1 95.06 67 SER B N 1
ATOM 2899 C CA . SER B 1 67 ? -9.133 41.5 14.727 1 95.06 67 SER B CA 1
ATOM 2900 C C . SER B 1 67 ? -9.438 41.5 13.234 1 95.06 67 SER B C 1
ATOM 2902 O O . SER B 1 67 ? -10.438 40.938 12.797 1 95.06 67 SER B O 1
ATOM 2904 N N . GLN B 1 68 ? -8.562 42.062 12.5 1 96.31 68 GLN B N 1
ATOM 2905 C CA . GLN B 1 68 ? -8.75 42.125 11.055 1 96.31 68 GLN B CA 1
ATOM 2906 C C . GLN B 1 68 ? -8.625 40.719 10.422 1 96.31 68 GLN B C 1
ATOM 2908 O O . GLN B 1 68 ? -9.43 40.375 9.562 1 96.31 68 GLN B O 1
ATOM 2913 N N . ALA B 1 69 ? -7.656 39.969 10.805 1 96.88 69 ALA B N 1
ATOM 2914 C CA . ALA B 1 69 ? -7.477 38.625 10.273 1 96.88 69 ALA B CA 1
ATOM 2915 C C . ALA B 1 69 ? -8.68 37.75 10.586 1 96.88 69 ALA B C 1
ATOM 2917 O O . ALA B 1 69 ? -9.164 37.031 9.727 1 96.88 69 ALA B O 1
ATOM 2918 N N . ARG B 1 70 ? -9.172 37.812 11.789 1 95.12 70 ARG B N 1
ATOM 2919 C CA . ARG B 1 70 ? -10.32 37 12.203 1 95.12 70 ARG B CA 1
ATOM 2920 C C . ARG B 1 70 ? -11.562 37.375 11.391 1 95.12 70 ARG B C 1
ATOM 2922 O O . ARG B 1 70 ? -12.305 36.5 10.953 1 95.12 70 ARG B O 1
ATOM 2929 N N . GLN B 1 71 ? -11.766 38.625 11.234 1 93.38 71 GLN B N 1
ATOM 2930 C CA . GLN B 1 71 ? -12.914 39.094 10.461 1 93.38 71 GLN B CA 1
ATOM 2931 C C . GLN B 1 71 ? -12.844 38.625 9.016 1 93.38 71 GLN B C 1
ATOM 2933 O O . GLN B 1 71 ? -13.859 38.25 8.43 1 93.38 71 GLN B O 1
ATOM 2938 N N . ARG B 1 72 ? -11.711 38.562 8.516 1 94.94 72 ARG B N 1
ATOM 2939 C CA . ARG B 1 72 ? -11.523 38.219 7.109 1 94.94 72 ARG B CA 1
ATOM 2940 C C . ARG B 1 72 ? -11.633 36.719 6.895 1 94.94 72 ARG B C 1
ATOM 2942 O O . ARG B 1 72 ? -12.172 36.25 5.879 1 94.94 72 ARG B O 1
ATOM 2949 N N . PHE B 1 73 ? -11.125 35.938 7.801 1 96.25 73 PHE B N 1
ATOM 2950 C CA . PHE B 1 73 ? -10.914 34.531 7.469 1 96.25 73 PHE B CA 1
ATOM 2951 C C . PHE B 1 73 ? -11.922 33.625 8.188 1 96.25 73 PHE B C 1
ATOM 2953 O O . PHE B 1 73 ? -12.391 32.625 7.629 1 96.25 73 PHE B O 1
ATOM 2960 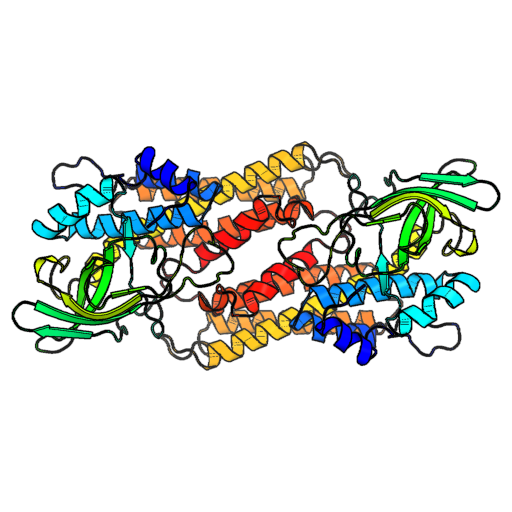N N . ILE B 1 74 ? -12.328 33.906 9.398 1 94.81 74 ILE B N 1
ATOM 2961 C CA . ILE B 1 74 ? -13.031 32.969 10.234 1 94.81 74 ILE B CA 1
ATOM 2962 C C . ILE B 1 74 ? -14.422 32.688 9.656 1 94.81 74 ILE B C 1
ATOM 2964 O O . ILE B 1 74 ? -14.844 31.531 9.547 1 94.81 74 ILE B O 1
ATOM 2968 N N . GLY B 1 75 ? -15.156 33.75 9.344 1 92 75 GLY B N 1
ATOM 2969 C CA . GLY B 1 75 ? -16.469 33.562 8.75 1 92 75 GLY B CA 1
ATOM 2970 C C . GLY B 1 75 ? -16.469 32.656 7.547 1 92 75 GLY B C 1
ATOM 2971 O O . GLY B 1 75 ? -17.109 31.594 7.566 1 92 75 GLY B O 1
ATOM 2972 N N . PRO B 1 76 ? -15.719 33 6.551 1 94.44 76 PRO B N 1
ATOM 2973 C CA . PRO B 1 76 ? -15.641 32.156 5.359 1 94.44 76 PRO B CA 1
ATOM 2974 C C . PRO B 1 76 ? -15.125 30.75 5.668 1 94.44 76 PRO B C 1
ATOM 2976 O O . PRO B 1 76 ? -15.586 29.781 5.059 1 94.44 76 PRO B O 1
ATOM 2979 N N . MET B 1 77 ? -14.203 30.562 6.602 1 95.25 77 MET B N 1
ATOM 2980 C CA . MET B 1 77 ? -13.672 29.25 6.953 1 95.25 77 MET B CA 1
ATOM 2981 C C . MET B 1 77 ? -14.742 28.391 7.625 1 95.25 77 MET B C 1
ATOM 2983 O O . MET B 1 77 ? -14.844 27.188 7.355 1 95.25 77 MET B O 1
ATOM 2987 N N . ARG B 1 78 ? -15.539 29 8.43 1 92.25 78 ARG B N 1
ATOM 2988 C CA . ARG B 1 78 ? -16.562 28.281 9.18 1 92.25 78 ARG B CA 1
ATOM 2989 C C . ARG B 1 78 ? -17.609 27.688 8.234 1 92.25 78 ARG B C 1
ATOM 2991 O O . ARG B 1 78 ? -18.156 26.609 8.508 1 92.25 78 ARG B O 1
ATOM 2998 N N . THR B 1 79 ? -17.812 28.359 7.148 1 91.44 79 THR B N 1
ATOM 2999 C CA . THR B 1 79 ? -18.859 27.938 6.223 1 91.44 79 THR B CA 1
ATOM 3000 C C . THR B 1 79 ? -18.266 27.219 5.016 1 91.44 79 THR B C 1
ATOM 3002 O O . THR B 1 79 ? -18.938 26.984 4.016 1 91.44 79 THR B O 1
ATOM 3005 N N . ALA B 1 80 ? -17.016 26.938 5.047 1 93.25 80 ALA B N 1
ATOM 3006 C CA . ALA B 1 80 ? -16.297 26.188 4.023 1 93.25 80 ALA B CA 1
ATOM 3007 C C . ALA B 1 80 ? -16.234 26.984 2.717 1 93.25 80 ALA B C 1
ATOM 3009 O O . ALA B 1 80 ? -15.922 26.422 1.66 1 93.25 80 ALA B O 1
ATOM 3010 N N . ARG B 1 81 ? -16.547 28.297 2.719 1 92.69 81 ARG B N 1
ATOM 3011 C CA . ARG B 1 81 ? -16.344 29.156 1.55 1 92.69 81 ARG B CA 1
ATOM 3012 C C . ARG B 1 81 ? -14.859 29.391 1.295 1 92.69 81 ARG B C 1
ATOM 3014 O O . ARG B 1 81 ? -14.461 29.703 0.173 1 92.69 81 ARG B O 1
ATOM 3021 N N . LEU B 1 82 ? -14.156 29.25 2.35 1 94.69 82 LEU B N 1
ATOM 3022 C CA . LEU B 1 82 ? -12.703 29.297 2.332 1 94.69 82 LEU B CA 1
ATOM 3023 C C . LEU B 1 82 ? -12.102 28.188 3.176 1 94.69 82 LEU B C 1
ATOM 3025 O O . LEU B 1 82 ? -12.477 28 4.336 1 94.69 82 LEU B O 1
ATOM 3029 N N . LEU B 1 83 ? -11.258 27.422 2.545 1 96.69 83 LEU B N 1
ATOM 3030 C CA . LEU B 1 83 ? -10.539 26.406 3.303 1 96.69 83 LEU B CA 1
ATOM 3031 C C . LEU B 1 83 ? -9.086 26.812 3.527 1 96.69 83 LEU B C 1
ATOM 3033 O O . LEU B 1 83 ? -8.547 27.625 2.781 1 96.69 83 LEU B O 1
ATOM 3037 N N . GLY B 1 84 ? -8.523 26.25 4.602 1 97.81 84 GLY B N 1
ATOM 3038 C CA . GLY B 1 84 ? -7.152 26.594 4.934 1 97.81 84 GLY B CA 1
ATOM 3039 C C . GLY B 1 84 ? -6.223 25.391 4.957 1 97.81 84 GLY B C 1
ATOM 3040 O O . GLY B 1 84 ? -6.664 24.266 5.172 1 97.81 84 GLY B O 1
ATOM 3041 N N . SER B 1 85 ? -4.957 25.656 4.699 1 97.56 85 SER B N 1
ATOM 3042 C CA . SER B 1 85 ? -3.885 24.672 4.812 1 97.56 85 SER B CA 1
ATOM 3043 C C . SER B 1 85 ? -2.768 25.172 5.719 1 97.56 85 SER B C 1
ATOM 3045 O O . SER B 1 85 ? -2.615 26.391 5.91 1 97.56 85 SER B O 1
ATOM 3047 N N . LEU B 1 86 ? -2.084 24.281 6.34 1 96.75 86 LEU B N 1
ATOM 3048 C CA . LEU B 1 86 ? -0.824 24.562 7.02 1 96.75 86 LEU B CA 1
ATOM 3049 C C . LEU B 1 86 ? 0.361 24.328 6.09 1 96.75 86 LEU B C 1
ATOM 3051 O O . LEU B 1 86 ? 0.639 23.188 5.707 1 96.75 86 LEU B O 1
ATOM 3055 N N . ALA B 1 87 ? 1.028 25.359 5.711 1 96.19 87 ALA B N 1
ATOM 3056 C CA . ALA B 1 87 ? 2.125 25.297 4.746 1 96.19 87 ALA B CA 1
ATOM 3057 C C . ALA B 1 87 ? 3.467 25.562 5.422 1 96.19 87 ALA B C 1
ATOM 3059 O O . ALA B 1 87 ? 4.043 26.641 5.254 1 96.19 87 ALA B O 1
ATOM 3060 N N . ILE B 1 88 ? 4.016 24.547 6.023 1 92.88 88 ILE B N 1
ATOM 3061 C CA . ILE B 1 88 ? 5.152 24.766 6.914 1 92.88 88 ILE B CA 1
ATOM 3062 C C . ILE B 1 88 ? 6.418 24.188 6.293 1 92.88 88 ILE B C 1
ATOM 3064 O O . ILE B 1 88 ? 7.438 24.859 6.191 1 92.88 88 ILE B O 1
ATOM 3068 N N . ILE B 1 89 ? 6.316 22.984 5.766 1 88.88 89 ILE B N 1
ATOM 3069 C CA . ILE B 1 89 ? 7.477 22.188 5.391 1 88.88 89 ILE B CA 1
ATOM 3070 C C . ILE B 1 89 ? 8.086 22.734 4.105 1 88.88 89 ILE B C 1
ATOM 3072 O O . ILE B 1 89 ? 7.367 23.141 3.193 1 88.88 89 ILE B O 1
ATOM 3076 N N . GLU B 1 90 ? 9.383 22.797 4.141 1 91 90 GLU B N 1
ATOM 3077 C CA . GLU B 1 90 ? 10.125 23.203 2.947 1 91 90 GLU B CA 1
ATOM 3078 C C . GLU B 1 90 ? 10.891 22.016 2.355 1 91 90 GLU B C 1
ATOM 3080 O O . GLU B 1 90 ? 11.188 21.047 3.059 1 91 90 GLU B O 1
ATOM 3085 N N . PRO B 1 91 ? 11.156 22 1.047 1 83.31 91 PRO B N 1
ATOM 3086 C CA . PRO B 1 91 ? 11.781 20.859 0.38 1 83.31 91 PRO B CA 1
ATOM 3087 C C . PRO B 1 91 ? 13.094 20.438 1.036 1 83.31 91 PRO B C 1
ATOM 3089 O O . PRO B 1 91 ? 13.391 19.25 1.136 1 83.31 91 PRO B O 1
ATOM 3092 N N . SER B 1 92 ? 13.898 21.328 1.462 1 75.06 92 SER B N 1
ATOM 3093 C CA . SER B 1 92 ? 15.242 21.047 1.937 1 75.06 92 SER B CA 1
ATOM 3094 C C . SER B 1 92 ? 15.266 20.828 3.445 1 75.06 92 SER B C 1
ATOM 3096 O O . SER B 1 92 ? 16.312 20.531 4.023 1 75.06 92 SER B O 1
ATOM 3098 N N . VAL B 1 93 ? 14.148 20.984 4.09 1 67.56 93 VAL B N 1
ATOM 3099 C CA . VAL B 1 93 ? 14.148 20.953 5.547 1 67.56 93 VAL B CA 1
ATOM 3100 C C . VAL B 1 93 ? 13.18 19.891 6.047 1 67.56 93 VAL B C 1
ATOM 3102 O O . VAL B 1 93 ? 12.047 19.797 5.562 1 67.56 93 VAL B O 1
ATOM 3105 N N . SER B 1 94 ? 13.789 19.156 6.852 1 61.81 94 SER B N 1
ATOM 3106 C CA . SER B 1 94 ? 12.938 18.141 7.453 1 61.81 94 SER B CA 1
ATOM 3107 C C . SER B 1 94 ? 11.914 18.766 8.398 1 61.81 94 SER B C 1
ATOM 3109 O O . SER B 1 94 ? 12.164 19.828 8.984 1 61.81 94 SER B O 1
ATOM 3111 N N . GLY B 1 95 ? 10.75 18.25 8.492 1 57.53 95 GLY B N 1
ATOM 3112 C CA . GLY B 1 95 ? 9.688 18.703 9.367 1 57.53 95 GLY B CA 1
ATOM 3113 C C . GLY B 1 95 ? 10.086 18.75 10.828 1 57.53 95 GLY B C 1
ATOM 3114 O O . GLY B 1 95 ? 9.453 19.438 11.641 1 57.53 95 GLY B O 1
ATOM 3115 N N . SER B 1 96 ? 11.148 18.109 11.062 1 58.72 96 SER B N 1
ATOM 3116 C CA . SER B 1 96 ? 11.547 18.016 12.461 1 58.72 96 SER B CA 1
ATOM 3117 C C . SER B 1 96 ? 12.523 19.141 12.828 1 58.72 96 SER B C 1
ATOM 3119 O O . SER B 1 96 ? 12.867 19.312 14 1 58.72 96 SER B O 1
ATOM 3121 N N . ASN B 1 97 ? 12.914 19.859 11.875 1 69.44 97 ASN B N 1
ATOM 3122 C CA . ASN B 1 97 ? 13.867 20.938 12.148 1 69.44 97 ASN B CA 1
ATOM 3123 C C . ASN B 1 97 ? 13.391 22.266 11.594 1 69.44 97 ASN B C 1
ATOM 3125 O O . ASN B 1 97 ? 14.047 22.859 10.727 1 69.44 97 ASN B O 1
ATOM 3129 N N . LEU B 1 98 ? 12.414 22.797 12.211 1 71.75 98 LEU B N 1
ATOM 3130 C CA . LEU B 1 98 ? 11.781 24.016 11.703 1 71.75 98 LEU B CA 1
ATOM 3131 C C . LEU B 1 98 ? 12.727 25.203 11.828 1 71.75 98 LEU B C 1
ATOM 3133 O O . LEU B 1 98 ? 12.562 26.203 11.125 1 71.75 98 LEU B O 1
ATOM 3137 N N . ARG B 1 99 ? 13.734 25.047 12.625 1 75.25 99 ARG B N 1
ATOM 3138 C CA . ARG B 1 99 ? 14.672 26.141 12.812 1 75.25 99 ARG B CA 1
ATOM 3139 C C . ARG B 1 99 ? 15.602 26.281 11.617 1 75.25 99 ARG B C 1
ATOM 3141 O O . ARG B 1 99 ? 16.297 27.297 11.477 1 75.25 99 ARG B O 1
ATOM 3148 N N . GLU B 1 100 ? 15.461 25.312 10.727 1 80.56 100 GLU B N 1
ATOM 3149 C CA . GLU B 1 100 ? 16.375 25.312 9.594 1 80.56 100 GLU B CA 1
ATOM 3150 C C . GLU B 1 100 ? 15.664 25.75 8.312 1 80.56 100 GLU B C 1
ATOM 3152 O O . GLU B 1 100 ? 16.188 25.547 7.211 1 80.56 100 GLU B O 1
ATOM 3157 N N . LEU B 1 101 ? 14.5 26.359 8.531 1 87.81 101 LEU B N 1
ATOM 3158 C CA . LEU B 1 101 ? 13.789 26.875 7.363 1 87.81 101 LEU B CA 1
ATOM 3159 C C . LEU B 1 101 ? 14.633 27.922 6.629 1 87.81 101 LEU B C 1
ATOM 3161 O O . LEU B 1 101 ? 15.305 28.734 7.258 1 87.81 101 LEU B O 1
ATOM 3165 N N . VAL B 1 102 ? 14.578 27.922 5.297 1 89.75 102 VAL B N 1
ATOM 3166 C CA . VAL B 1 102 ? 15.484 28.75 4.512 1 89.75 102 VAL B CA 1
ATOM 3167 C C . VAL B 1 102 ? 14.703 29.906 3.869 1 89.75 102 VAL B C 1
ATOM 3169 O O . VAL B 1 102 ? 15.297 30.812 3.281 1 89.75 102 VAL B O 1
ATOM 3172 N N . SER B 1 103 ? 13.398 29.938 3.975 1 95.5 103 SER B N 1
ATOM 3173 C CA . SER B 1 103 ? 12.578 31.047 3.48 1 95.5 103 SER B CA 1
ATOM 3174 C C . SER B 1 103 ? 12.969 32.344 4.145 1 95.5 103 SER B C 1
ATOM 3176 O O . SER B 1 103 ? 13.703 32.375 5.137 1 95.5 103 SER B O 1
ATOM 3178 N N . THR B 1 104 ? 12.539 33.469 3.459 1 96.62 104 THR B N 1
ATOM 3179 C CA . THR B 1 104 ? 12.938 34.75 3.979 1 96.62 104 THR B CA 1
ATOM 3180 C C . THR B 1 104 ? 11.758 35.719 3.982 1 96.62 104 THR B C 1
ATOM 3182 O O . THR B 1 104 ? 10.867 35.625 3.131 1 96.62 104 THR B O 1
ATOM 3185 N N . ALA B 1 105 ? 11.734 36.562 4.965 1 98.38 105 ALA B N 1
ATOM 3186 C CA . ALA B 1 105 ? 10.867 37.719 5.039 1 98.38 105 ALA B CA 1
ATOM 3187 C C . ALA B 1 105 ? 11.664 39 5.367 1 98.38 105 ALA B C 1
ATOM 3189 O O . ALA B 1 105 ? 12.266 39.094 6.441 1 98.38 105 ALA B O 1
ATOM 3190 N N . ILE B 1 106 ? 11.695 39.969 4.457 1 98 106 ILE B N 1
ATOM 3191 C CA . ILE B 1 106 ? 12.453 41.188 4.629 1 98 106 ILE B CA 1
ATOM 3192 C C . ILE B 1 106 ? 11.492 42.375 4.824 1 98 106 ILE B C 1
ATOM 3194 O O . ILE B 1 106 ? 10.438 42.438 4.184 1 98 106 ILE B O 1
ATOM 3198 N N . PRO B 1 107 ? 11.859 43.281 5.695 1 97.06 107 PRO B N 1
ATOM 3199 C CA . PRO B 1 107 ? 10.969 44.406 5.926 1 97.06 107 PRO B CA 1
ATOM 3200 C C . PRO B 1 107 ? 10.883 45.344 4.723 1 97.06 107 PRO B C 1
ATOM 3202 O O . PRO B 1 107 ? 11.883 45.562 4.035 1 97.06 107 PRO B O 1
ATOM 3205 N N . ASP B 1 108 ? 9.758 45.812 4.469 1 97.31 108 ASP B N 1
ATOM 3206 C CA . ASP B 1 108 ? 9.469 46.812 3.457 1 97.31 108 ASP B CA 1
ATOM 3207 C C . ASP B 1 108 ? 8.422 47.812 3.959 1 97.31 108 ASP B C 1
ATOM 3209 O O . ASP B 1 108 ? 7.242 47.719 3.633 1 97.31 108 ASP B O 1
ATOM 3213 N N . GLY B 1 109 ? 8.922 48.875 4.621 1 96.31 109 GLY B N 1
ATOM 3214 C CA . GLY B 1 109 ? 8.016 49.75 5.336 1 96.31 109 GLY B CA 1
ATOM 3215 C C . GLY B 1 109 ? 7.355 49.094 6.527 1 96.31 109 GLY B C 1
ATOM 3216 O O . GLY B 1 109 ? 8.031 48.531 7.387 1 96.31 109 GLY B O 1
ATOM 3217 N N . SER B 1 110 ? 6.059 49.125 6.457 1 95.94 110 SER B N 1
ATOM 3218 C CA . SER B 1 110 ? 5.316 48.469 7.527 1 95.94 110 SER B CA 1
ATOM 3219 C C . SER B 1 110 ? 5.031 47.031 7.18 1 95.94 110 SER B C 1
ATOM 3221 O O . SER B 1 110 ? 4.613 46.25 8.039 1 95.94 110 SER B O 1
ATOM 3223 N N . ASP B 1 111 ? 5.305 46.719 5.926 1 98.12 111 ASP B N 1
ATOM 3224 C CA . ASP B 1 111 ? 5.004 45.375 5.43 1 98.12 111 ASP B CA 1
ATOM 3225 C C . ASP B 1 111 ? 6.262 44.531 5.379 1 98.12 111 ASP B C 1
ATOM 3227 O O . ASP B 1 111 ? 7.332 44.938 5.816 1 98.12 111 ASP B O 1
ATOM 3231 N N . TRP B 1 112 ? 6.074 43.312 4.977 1 98.5 112 TRP B N 1
ATOM 3232 C CA . TRP B 1 112 ? 7.152 42.375 4.738 1 98.5 112 TRP B CA 1
ATOM 3233 C C . TRP B 1 112 ? 7.02 41.75 3.355 1 98.5 112 TRP B C 1
ATOM 3235 O O . TRP B 1 112 ? 5.918 41.656 2.809 1 98.5 112 TRP B O 1
ATOM 3245 N N . VAL B 1 113 ? 8.125 41.344 2.83 1 98.81 113 VAL B N 1
ATOM 3246 C CA . VAL B 1 113 ? 8.148 40.656 1.553 1 98.81 113 VAL B CA 1
ATOM 3247 C C . VAL B 1 113 ? 8.711 39.219 1.75 1 98.81 113 VAL B C 1
ATOM 3249 O O . VAL B 1 113 ? 9.844 39.062 2.197 1 98.81 113 VAL B O 1
ATOM 3252 N N . ILE B 1 114 ? 7.918 38.25 1.349 1 98.62 114 ILE B N 1
ATOM 3253 C CA . ILE B 1 114 ? 8.242 36.875 1.658 1 98.62 114 ILE B CA 1
ATOM 3254 C C . ILE B 1 114 ? 8.648 36.125 0.382 1 98.62 114 ILE B C 1
ATOM 3256 O O . ILE B 1 114 ? 7.988 36.25 -0.65 1 98.62 114 ILE B O 1
ATOM 3260 N N . SER B 1 115 ? 9.758 35.438 0.466 1 98.5 115 SER B N 1
ATOM 3261 C CA . SER B 1 115 ? 10.188 34.438 -0.512 1 98.5 115 SER B CA 1
ATOM 3262 C C . SER B 1 115 ? 10.352 33.062 0.13 1 98.5 115 SER B C 1
ATOM 3264 O O . SER B 1 115 ? 11.18 32.875 1.023 1 98.5 115 SER B O 1
ATOM 3266 N N . ALA B 1 116 ? 9.531 32.156 -0.366 1 97.44 116 ALA B N 1
ATOM 3267 C CA . ALA B 1 116 ? 9.523 30.828 0.266 1 97.44 116 ALA B CA 1
ATOM 3268 C C . ALA B 1 116 ? 9.07 29.75 -0.715 1 97.44 116 ALA B C 1
ATOM 3270 O O . ALA B 1 116 ? 8.336 30.031 -1.668 1 97.44 116 ALA B O 1
ATOM 3271 N N . ALA B 1 117 ? 9.594 28.547 -0.561 1 96.69 117 ALA B N 1
ATOM 3272 C CA . ALA B 1 117 ? 9.086 27.344 -1.2 1 96.69 117 ALA B CA 1
ATOM 3273 C C . ALA B 1 117 ? 8.641 26.312 -0.16 1 96.69 117 ALA B C 1
ATOM 3275 O O . ALA B 1 117 ? 9.43 25.922 0.708 1 96.69 117 ALA B O 1
ATOM 3276 N N . LYS B 1 118 ? 7.379 26.047 -0.217 1 95.38 118 LYS B N 1
ATOM 3277 C CA . LYS B 1 118 ? 6.832 25.031 0.669 1 95.38 118 LYS B CA 1
ATOM 3278 C C . LYS B 1 118 ? 6.527 23.75 -0.096 1 95.38 118 LYS B C 1
ATOM 3280 O O . LYS B 1 118 ? 6.328 23.766 -1.312 1 95.38 118 LYS B O 1
ATOM 3285 N N . SER B 1 119 ? 6.559 22.609 0.627 1 93.06 119 SER B N 1
ATOM 3286 C CA . SER B 1 119 ? 6.418 21.312 -0.031 1 93.06 119 SER B CA 1
ATOM 3287 C C . SER B 1 119 ? 5.449 20.406 0.726 1 93.06 119 SER B C 1
ATOM 3289 O O . SER B 1 119 ? 5.355 20.484 1.953 1 93.06 119 SER B O 1
ATOM 3291 N N . CYS B 1 120 ? 4.715 19.594 -0.014 1 91.88 120 CYS B N 1
ATOM 3292 C CA . CYS B 1 120 ? 3.852 18.547 0.535 1 91.88 120 CYS B CA 1
ATOM 3293 C C . CYS B 1 120 ? 2.73 19.156 1.37 1 91.88 120 CYS B C 1
ATOM 3295 O O . CYS B 1 120 ? 2.525 18.766 2.52 1 91.88 120 CYS B O 1
ATOM 3297 N N . ILE B 1 121 ? 2.109 20.078 0.782 1 95.31 121 ILE B N 1
ATOM 3298 C CA . ILE B 1 121 ? 1.05 20.766 1.519 1 95.31 121 ILE B CA 1
ATOM 3299 C C . ILE B 1 121 ? -0.304 20.156 1.148 1 95.31 121 ILE B C 1
ATOM 3301 O O . ILE B 1 121 ? -0.751 20.281 0.005 1 95.31 121 ILE B O 1
ATOM 3305 N N . THR B 1 122 ? -0.928 19.547 2.119 1 94.5 122 THR B N 1
ATOM 3306 C CA . THR B 1 122 ? -2.254 18.969 1.938 1 94.5 122 THR B CA 1
ATOM 3307 C C . THR B 1 122 ? -3.287 20.047 1.658 1 94.5 122 THR B C 1
ATOM 3309 O O . THR B 1 122 ? -3.359 21.047 2.381 1 94.5 122 THR B O 1
ATOM 3312 N N . GLY B 1 123 ? -4.035 19.938 0.596 1 95.25 123 GLY B N 1
ATOM 3313 C CA . GLY B 1 123 ? -5.125 20.844 0.281 1 95.25 123 GLY B CA 1
ATOM 3314 C C . GLY B 1 123 ? -4.719 21.953 -0.655 1 95.25 123 GLY B C 1
ATOM 3315 O O . GLY B 1 123 ? -5.574 22.656 -1.216 1 95.25 123 GLY B O 1
ATOM 3316 N N . ALA B 1 124 ? -3.344 22.141 -0.753 1 95.75 124 ALA B N 1
ATOM 3317 C CA . ALA B 1 124 ? -2.9 23.172 -1.68 1 95.75 124 ALA B CA 1
ATOM 3318 C C . ALA B 1 124 ? -3.438 22.922 -3.086 1 95.75 124 ALA B C 1
ATOM 3320 O O . ALA B 1 124 ? -3.195 21.859 -3.668 1 95.75 124 ALA B O 1
ATOM 3321 N N . GLY B 1 125 ? -4.184 23.781 -3.607 1 92.62 125 GLY B N 1
ATOM 3322 C CA . GLY B 1 125 ? -4.895 23.641 -4.867 1 92.62 125 GLY B CA 1
ATOM 3323 C C . GLY B 1 125 ? -6.398 23.797 -4.727 1 92.62 125 GLY B C 1
ATOM 3324 O O . GLY B 1 125 ? -7.09 24.109 -5.699 1 92.62 125 GLY B O 1
ATOM 3325 N N . CYS B 1 126 ? -6.848 23.547 -3.461 1 92.88 126 CYS B N 1
ATOM 3326 C CA . CYS B 1 126 ? -8.281 23.719 -3.246 1 92.88 126 CYS B CA 1
ATOM 3327 C C . CYS B 1 126 ? -8.539 24.578 -2.008 1 92.88 126 CYS B C 1
ATOM 3329 O O . CYS B 1 126 ? -9.695 24.812 -1.646 1 92.88 126 CYS B O 1
ATOM 3331 N N . THR B 1 127 ? -7.465 25.031 -1.324 1 96.12 127 THR B N 1
ATOM 3332 C CA . THR B 1 127 ? -7.617 25.906 -0.17 1 96.12 127 THR B CA 1
ATOM 3333 C C . THR B 1 127 ? -7.316 27.359 -0.547 1 96.12 127 THR B C 1
ATOM 3335 O O . THR B 1 127 ? -6.57 27.609 -1.493 1 96.12 127 THR B O 1
ATOM 3338 N N . GLY B 1 128 ? -7.902 28.266 0.183 1 96.94 128 GLY B N 1
ATOM 3339 C CA . GLY B 1 128 ? -7.828 29.672 -0.194 1 96.94 128 GLY B CA 1
ATOM 3340 C C . GLY B 1 128 ? -6.953 30.484 0.734 1 96.94 128 GLY B C 1
ATOM 3341 O O . GLY B 1 128 ? -6.727 31.672 0.492 1 96.94 128 GLY B O 1
ATOM 3342 N N . VAL B 1 129 ? -6.473 29.891 1.852 1 98.38 129 VAL B N 1
ATOM 3343 C CA . VAL B 1 129 ? -5.566 30.594 2.758 1 98.38 129 VAL B CA 1
ATOM 3344 C C . VAL B 1 129 ? -4.508 29.625 3.279 1 98.38 129 VAL B C 1
ATOM 3346 O O . VAL B 1 129 ? -4.805 28.469 3.564 1 98.38 129 VAL B O 1
ATOM 3349 N N . PHE B 1 130 ? -3.256 30.078 3.314 1 98.62 130 PHE B N 1
ATOM 3350 C CA . PHE B 1 130 ? -2.123 29.297 3.818 1 98.62 130 PHE B CA 1
ATOM 3351 C C . PHE B 1 130 ? -1.588 29.906 5.109 1 98.62 130 PHE B C 1
ATOM 3353 O O . PHE B 1 130 ? -1.189 31.078 5.137 1 98.62 130 PHE B O 1
ATOM 3360 N N . VAL B 1 131 ? -1.639 29.141 6.18 1 98.56 131 VAL B N 1
ATOM 3361 C CA . VAL B 1 131 ? -0.871 29.5 7.363 1 98.56 131 VAL B CA 1
ATOM 3362 C C . VAL B 1 131 ? 0.547 28.953 7.254 1 98.56 131 VAL B C 1
ATOM 3364 O O . VAL B 1 131 ? 0.738 27.734 7.137 1 98.56 131 VAL B O 1
ATOM 3367 N N . THR B 1 132 ? 1.503 29.828 7.277 1 97.69 132 THR B N 1
ATOM 3368 C CA . THR B 1 132 ? 2.875 29.391 7.039 1 97.69 132 THR B CA 1
ATOM 3369 C C . THR B 1 132 ? 3.816 29.969 8.094 1 97.69 132 THR B C 1
ATOM 3371 O O . THR B 1 132 ? 3.422 30.828 8.883 1 97.69 132 THR B O 1
ATOM 3374 N N . LEU B 1 133 ? 4.973 29.375 8.188 1 96.69 133 LEU B N 1
ATOM 3375 C CA . LEU B 1 133 ? 6.051 29.766 9.086 1 96.69 133 LEU B CA 1
ATOM 3376 C C . LEU B 1 133 ? 7.27 30.25 8.297 1 96.69 133 LEU B C 1
ATOM 3378 O O . LEU B 1 133 ? 7.762 29.531 7.422 1 96.69 133 LEU B O 1
ATOM 3382 N N . VAL B 1 134 ? 7.715 31.438 8.594 1 97 134 VAL B N 1
ATOM 3383 C CA . VAL B 1 134 ? 8.812 32.031 7.828 1 97 134 VAL B CA 1
ATOM 3384 C C . VAL B 1 134 ? 9.781 32.75 8.773 1 97 134 VAL B C 1
ATOM 3386 O O . VAL B 1 134 ? 9.352 33.375 9.727 1 97 134 VAL B O 1
ATOM 3389 N N . PRO B 1 135 ? 11.078 32.594 8.547 1 96.56 135 PRO B N 1
ATOM 3390 C CA . PRO B 1 135 ? 12.047 33.406 9.273 1 96.56 135 PRO B CA 1
ATOM 3391 C C . PRO B 1 135 ? 12.016 34.875 8.828 1 96.56 135 PRO B C 1
ATOM 3393 O O . PRO B 1 135 ? 12.359 35.188 7.688 1 96.56 135 PRO B O 1
ATOM 3396 N N . PHE B 1 136 ? 11.641 35.75 9.75 1 97.69 136 PHE B N 1
ATOM 3397 C CA . PHE B 1 136 ? 11.641 37.188 9.523 1 97.69 136 PHE B CA 1
ATOM 3398 C C . PHE B 1 136 ? 13 37.812 9.867 1 97.69 136 PHE B C 1
ATOM 3400 O O . PHE B 1 136 ? 13.562 37.5 10.922 1 97.69 136 PHE B O 1
ATOM 3407 N N . ALA B 1 137 ? 13.539 38.594 8.953 1 96.75 137 ALA B N 1
ATOM 3408 C CA . ALA B 1 137 ? 14.773 39.312 9.242 1 96.75 137 ALA B CA 1
ATOM 3409 C C . ALA B 1 137 ? 14.508 40.469 10.188 1 96.75 137 ALA B C 1
ATOM 3411 O O . ALA B 1 137 ? 13.828 41.438 9.828 1 96.75 137 ALA B O 1
ATOM 3412 N N . VAL B 1 138 ? 14.938 40.312 11.398 1 95.75 138 VAL B N 1
ATOM 3413 C CA . VAL B 1 138 ? 14.781 41.375 12.391 1 95.75 138 VAL B CA 1
ATOM 3414 C C . VAL B 1 138 ? 16.156 41.812 12.898 1 95.75 138 VAL B C 1
ATOM 3416 O O . VAL B 1 138 ? 17.172 41.25 12.508 1 95.75 138 VAL B O 1
ATOM 3419 N N . ASP B 1 139 ? 16.125 42.906 13.68 1 90.25 139 ASP B N 1
ATOM 3420 C CA . ASP B 1 139 ? 17.391 43.375 14.25 1 90.25 139 ASP B CA 1
ATOM 3421 C C . ASP B 1 139 ? 18.016 42.312 15.141 1 90.25 139 ASP B C 1
ATOM 3423 O O . ASP B 1 139 ? 17.391 41.844 16.109 1 90.25 139 ASP B O 1
ATOM 3427 N N . GLY B 1 140 ? 19.125 41.812 14.852 1 89.44 140 GLY B N 1
ATOM 3428 C CA . GLY B 1 140 ? 19.828 40.844 15.68 1 89.44 140 GLY B CA 1
ATOM 3429 C C . GLY B 1 140 ? 19.703 39.438 15.18 1 89.44 140 GLY B C 1
ATOM 3430 O O . GLY B 1 140 ? 20.125 38.5 15.859 1 89.44 140 GLY B O 1
ATOM 3431 N N . GLY B 1 141 ? 18.953 39.312 14.031 1 93.19 141 GLY B N 1
ATOM 3432 C CA . GLY B 1 141 ? 18.938 37.969 13.484 1 93.19 141 GLY B CA 1
ATOM 3433 C C . GLY B 1 141 ? 17.625 37.625 12.812 1 93.19 141 GLY B C 1
ATOM 3434 O O . GLY B 1 141 ? 17.125 38.375 11.977 1 93.19 141 GLY B O 1
ATOM 3435 N N . ILE B 1 142 ? 17.156 36.344 13.133 1 93.75 142 ILE B N 1
ATOM 3436 C CA . ILE B 1 142 ? 15.93 35.875 12.508 1 93.75 142 ILE B CA 1
ATOM 3437 C C . ILE B 1 142 ? 14.883 35.594 13.578 1 93.75 142 ILE B C 1
ATOM 3439 O O . ILE B 1 142 ? 15.219 35.156 14.688 1 93.75 142 ILE B O 1
ATOM 3443 N N . ALA B 1 143 ? 13.664 35.844 13.281 1 96.31 143 ALA B N 1
ATOM 3444 C CA . ALA B 1 143 ? 12.516 35.531 14.125 1 96.31 143 ALA B CA 1
ATOM 3445 C C . ALA B 1 143 ? 11.492 34.688 13.367 1 96.31 143 ALA B C 1
ATOM 3447 O O . ALA B 1 143 ? 10.852 35.156 12.43 1 96.31 143 ALA B O 1
ATOM 3448 N N . LEU B 1 144 ? 11.344 33.406 13.797 1 96.44 144 LEU B N 1
ATOM 3449 C CA . LEU B 1 144 ? 10.336 32.594 13.164 1 96.44 144 LEU B CA 1
ATOM 3450 C C . LEU B 1 144 ? 8.93 33.125 13.43 1 96.44 144 LEU B C 1
ATOM 3452 O O . LEU B 1 144 ? 8.531 33.281 14.586 1 96.44 144 LEU B O 1
ATOM 3456 N N . THR B 1 145 ? 8.203 33.406 12.391 1 98.06 145 THR B N 1
ATOM 3457 C CA . THR B 1 145 ? 6.93 34.125 12.492 1 98.06 145 THR B CA 1
ATOM 3458 C C . THR B 1 145 ? 5.863 33.438 11.633 1 98.06 145 THR B C 1
ATOM 3460 O O . THR B 1 145 ? 6.141 33 10.508 1 98.06 145 THR B O 1
ATOM 3463 N N . ALA B 1 146 ? 4.68 33.281 12.18 1 98.44 146 ALA B N 1
ATOM 3464 C CA . ALA B 1 146 ? 3.561 32.688 11.461 1 98.44 146 ALA B CA 1
ATOM 3465 C C . ALA B 1 146 ? 2.719 33.75 10.766 1 98.44 146 ALA B C 1
ATOM 3467 O O . ALA B 1 146 ? 2.475 34.812 11.328 1 98.44 146 ALA B O 1
ATOM 3468 N N . VAL B 1 147 ? 2.324 33.469 9.531 1 98.69 147 VAL B N 1
ATOM 3469 C CA . VAL B 1 147 ? 1.55 34.438 8.734 1 98.69 147 VAL B CA 1
ATOM 3470 C C . VAL B 1 147 ? 0.424 33.688 8.008 1 98.69 147 VAL B C 1
ATOM 3472 O O . VAL B 1 147 ? 0.575 32.531 7.633 1 98.69 147 VAL B O 1
ATOM 3475 N N . ALA B 1 148 ? -0.718 34.312 7.887 1 98.75 148 ALA B N 1
ATOM 3476 C CA . ALA B 1 148 ? -1.809 33.844 7.035 1 98.75 148 ALA B CA 1
ATOM 3477 C C . ALA B 1 148 ? -1.805 34.562 5.688 1 98.75 148 ALA B C 1
ATOM 3479 O O . ALA B 1 148 ? -1.938 35.781 5.633 1 98.75 148 ALA B O 1
ATOM 3480 N N . ILE B 1 149 ? -1.662 33.812 4.617 1 98.62 149 ILE B N 1
ATOM 3481 C CA . ILE B 1 149 ? -1.54 34.406 3.283 1 98.62 149 ILE B CA 1
ATOM 3482 C C . ILE B 1 149 ? -2.668 33.906 2.391 1 98.62 149 ILE B C 1
ATOM 3484 O O . ILE B 1 149 ? -2.789 32.688 2.162 1 98.62 149 ILE B O 1
ATOM 3488 N N . PRO B 1 150 ? -3.506 34.812 1.855 1 98.44 150 PRO B N 1
ATOM 3489 C CA . PRO B 1 150 ? -4.488 34.344 0.869 1 98.44 150 PRO B CA 1
ATOM 3490 C C . PRO B 1 150 ? -3.844 33.688 -0.353 1 98.44 150 PRO B C 1
ATOM 3492 O O . PRO B 1 150 ? -2.807 34.156 -0.83 1 98.44 150 PRO B O 1
ATOM 3495 N N . ALA B 1 151 ? -4.465 32.656 -0.852 1 97.69 151 ALA B N 1
ATOM 3496 C CA . ALA B 1 151 ? -3.906 31.859 -1.947 1 97.69 151 ALA B CA 1
ATOM 3497 C C . ALA B 1 151 ? -3.863 32.688 -3.24 1 97.69 151 ALA B C 1
ATOM 3499 O O . ALA B 1 151 ? -3.07 32.375 -4.137 1 97.69 151 ALA B O 1
ATOM 3500 N N . ASP B 1 152 ? -4.672 33.719 -3.357 1 97 152 ASP B N 1
ATOM 3501 C CA . ASP B 1 152 ? -4.738 34.5 -4.582 1 97 152 ASP B CA 1
ATOM 3502 C C . ASP B 1 152 ? -3.861 35.75 -4.484 1 97 152 ASP B C 1
ATOM 3504 O O . ASP B 1 152 ? -3.914 36.625 -5.355 1 97 152 ASP B O 1
ATOM 3508 N N . SER B 1 153 ? -3.078 35.875 -3.43 1 98.06 153 SER B N 1
ATOM 3509 C CA . SER B 1 153 ? -2.168 37 -3.305 1 98.06 153 SER B CA 1
ATOM 3510 C C . SER B 1 153 ? -1.158 37.031 -4.449 1 98.06 153 SER B C 1
ATOM 3512 O O . SER B 1 153 ? -0.688 35.969 -4.891 1 98.06 153 SER B O 1
ATOM 3514 N N . PRO B 1 154 ? -0.828 38.219 -4.945 1 98.31 154 PRO B N 1
ATOM 3515 C CA . PRO B 1 154 ? 0.235 38.312 -5.949 1 98.31 154 PRO B CA 1
ATOM 3516 C C . PRO B 1 154 ? 1.535 37.656 -5.484 1 98.31 154 PRO B C 1
ATOM 3518 O O . PRO B 1 154 ? 1.969 37.875 -4.352 1 98.31 154 PRO B O 1
ATOM 3521 N N . GLY B 1 155 ? 2.072 36.781 -6.352 1 98.62 155 GLY B N 1
ATOM 3522 C CA . GLY B 1 155 ? 3.336 36.156 -6.039 1 98.62 155 GLY B CA 1
ATOM 3523 C C . GLY B 1 155 ? 3.168 34.719 -5.52 1 98.62 155 GLY B C 1
ATOM 3524 O O . GLY B 1 155 ? 4.145 34 -5.387 1 98.62 155 GLY B O 1
ATOM 3525 N N . VAL B 1 156 ? 1.896 34.375 -5.242 1 98.69 156 VAL B N 1
ATOM 3526 C CA . VAL B 1 156 ? 1.633 33 -4.77 1 98.69 156 VAL B CA 1
ATOM 3527 C C . VAL B 1 156 ? 1.329 32.094 -5.953 1 98.69 156 VAL B C 1
ATOM 3529 O O . VAL B 1 156 ? 0.53 32.438 -6.824 1 98.69 156 VAL B O 1
ATOM 3532 N N . SER B 1 157 ? 1.999 30.984 -6 1 98.38 157 SER B N 1
ATOM 3533 C CA . SER B 1 157 ? 1.702 29.953 -6.996 1 98.38 157 SER B CA 1
ATOM 3534 C C . SER B 1 157 ? 1.666 28.578 -6.367 1 98.38 157 SER B C 1
ATOM 3536 O O . SER B 1 157 ? 2.531 28.219 -5.559 1 98.38 157 SER B O 1
ATOM 3538 N N . VAL B 1 158 ? 0.654 27.797 -6.719 1 97.94 158 VAL B N 1
ATOM 3539 C CA . VAL B 1 158 ? 0.537 26.406 -6.285 1 97.94 158 VAL B CA 1
ATOM 3540 C C . VAL B 1 158 ? 1.051 25.484 -7.383 1 97.94 158 VAL B C 1
ATOM 3542 O O . VAL B 1 158 ? 0.649 25.609 -8.547 1 97.94 158 VAL B O 1
ATOM 3545 N N . LEU B 1 159 ? 1.951 24.625 -7.039 1 96.81 159 LEU B N 1
ATOM 3546 C CA . LEU B 1 159 ? 2.518 23.672 -7.988 1 96.81 159 LEU B CA 1
ATOM 3547 C C . LEU B 1 159 ? 1.516 22.578 -8.32 1 96.81 159 LEU B C 1
ATOM 3549 O O . LEU B 1 159 ? 0.521 22.406 -7.613 1 96.81 159 LEU B O 1
ATOM 3553 N N . PRO B 1 160 ? 1.705 21.906 -9.469 1 94.88 160 PRO B N 1
ATOM 3554 C CA . PRO B 1 160 ? 0.834 20.766 -9.766 1 94.88 160 PRO B CA 1
ATOM 3555 C C . PRO B 1 160 ? 0.814 19.734 -8.648 1 94.88 160 PRO B C 1
ATOM 3557 O O . PRO B 1 160 ? 1.832 19.516 -7.988 1 94.88 160 PRO B O 1
ATOM 3560 N N . PRO B 1 161 ? -0.305 19.156 -8.406 1 94.25 161 PRO B N 1
ATOM 3561 C CA . PRO B 1 161 ? -0.39 18.125 -7.359 1 94.25 161 PRO B CA 1
ATOM 3562 C C . PRO B 1 161 ? 0.586 16.984 -7.578 1 94.25 161 PRO B C 1
ATOM 3564 O O . PRO B 1 161 ? 0.798 16.547 -8.719 1 94.25 161 PRO B O 1
ATOM 3567 N N . GLU B 1 162 ? 1.148 16.562 -6.504 1 91.88 162 GLU B N 1
ATOM 3568 C CA . GLU B 1 162 ? 2.057 15.422 -6.566 1 91.88 162 GLU B CA 1
ATOM 3569 C C . GLU B 1 162 ? 1.289 14.117 -6.73 1 91.88 162 GLU B C 1
ATOM 3571 O O . GLU B 1 162 ? 0.181 13.969 -6.207 1 91.88 162 GLU B O 1
ATOM 3576 N N . ARG B 1 163 ? 1.83 13.156 -7.457 1 91.88 163 ARG B N 1
ATOM 3577 C CA . ARG B 1 163 ? 1.269 11.812 -7.555 1 91.88 163 ARG B CA 1
ATOM 3578 C C . ARG B 1 163 ? 1.704 10.945 -6.375 1 91.88 163 ARG B C 1
ATOM 3580 O O . ARG B 1 163 ? 2.82 10.43 -6.359 1 91.88 163 ARG B O 1
ATOM 3587 N N . THR B 1 164 ? 0.815 10.742 -5.484 1 92.56 164 THR B N 1
ATOM 3588 C CA . THR B 1 164 ? 1.169 10.094 -4.227 1 92.56 164 THR B CA 1
ATOM 3589 C C . THR B 1 164 ? 0.77 8.617 -4.246 1 92.56 164 THR B C 1
ATOM 3591 O O . THR B 1 164 ? -0.007 8.195 -5.105 1 92.56 164 THR B O 1
ATOM 3594 N N . PHE B 1 165 ? 1.346 7.789 -3.328 1 92.5 165 PHE B N 1
ATOM 3595 C CA . PHE B 1 165 ? 0.996 6.398 -3.066 1 92.5 165 PHE B CA 1
ATOM 3596 C C . PHE B 1 165 ? -0.486 6.266 -2.74 1 92.5 165 PHE B C 1
ATOM 3598 O O . PHE B 1 165 ? -1.169 5.391 -3.275 1 92.5 165 PHE B O 1
ATOM 3605 N N . GLY B 1 166 ? -0.945 7.09 -1.958 1 92.56 166 GLY B N 1
ATOM 3606 C CA . GLY B 1 166 ? -2.32 7.227 -1.504 1 92.56 166 GLY B CA 1
ATOM 3607 C C . GLY B 1 166 ? -2.758 8.672 -1.348 1 92.56 166 GLY B C 1
ATOM 3608 O O . GLY B 1 166 ? -2.184 9.57 -1.965 1 92.56 166 GLY B O 1
ATOM 3609 N N . LEU B 1 167 ? -3.926 8.836 -0.657 1 92.06 167 LEU B N 1
ATOM 3610 C CA . LEU B 1 167 ? -4.453 10.18 -0.425 1 92.06 167 LEU B CA 1
ATOM 3611 C C . LEU B 1 167 ? -4.766 10.875 -1.745 1 92.06 167 LEU B C 1
ATOM 3613 O O . LEU B 1 167 ? -4.355 12.016 -1.963 1 92.06 167 LEU B O 1
ATOM 3617 N N . ARG B 1 168 ? -5.41 10.25 -2.543 1 89.75 168 ARG B N 1
ATOM 3618 C CA . ARG B 1 168 ? -5.605 10.742 -3.9 1 89.75 168 ARG B CA 1
ATOM 3619 C C . ARG B 1 168 ? -6.879 11.578 -4 1 89.75 168 ARG B C 1
ATOM 3621 O O . ARG B 1 168 ? -7.141 12.195 -5.035 1 89.75 168 ARG B O 1
ATOM 3628 N N . SER B 1 169 ? -7.617 11.625 -2.932 1 92.12 169 SER B N 1
ATOM 3629 C CA . SER B 1 169 ? -8.891 12.336 -2.941 1 92.12 169 SER B CA 1
ATOM 3630 C C . SER B 1 169 ? -8.688 13.828 -2.689 1 92.12 169 SER B C 1
ATOM 3632 O O . SER B 1 169 ? -9.625 14.617 -2.854 1 92.12 169 SER B O 1
ATOM 3634 N N . VAL B 1 170 ? -7.496 14.227 -2.268 1 93 170 VAL B N 1
ATOM 3635 C CA . VAL B 1 170 ? -7.176 15.625 -2.014 1 93 170 VAL B CA 1
ATOM 3636 C C . VAL B 1 170 ? -5.828 15.969 -2.646 1 93 170 VAL B C 1
ATOM 3638 O O . VAL B 1 170 ? -4.906 15.148 -2.648 1 93 170 VAL B O 1
ATOM 3641 N N . PRO B 1 171 ? -5.762 17.172 -3.189 1 94.62 171 PRO B N 1
ATOM 3642 C CA . PRO B 1 171 ? -4.465 17.547 -3.76 1 94.62 171 PRO B CA 1
ATOM 3643 C C . PRO B 1 171 ? -3.4 17.797 -2.693 1 94.62 171 PRO B C 1
ATOM 3645 O O . PRO B 1 171 ? -3.705 18.344 -1.63 1 94.62 171 PRO B O 1
ATOM 3648 N N . VAL B 1 172 ? -2.268 17.328 -2.887 1 94.38 172 VAL B N 1
ATOM 3649 C CA . VAL B 1 172 ? -1.065 17.672 -2.135 1 94.38 172 VAL B CA 1
ATOM 3650 C C . VAL B 1 172 ? -0.034 18.312 -3.07 1 94.38 172 VAL B C 1
ATOM 3652 O O . VAL B 1 172 ? 0.377 17.688 -4.055 1 94.38 172 VAL B O 1
ATOM 3655 N N . SER B 1 173 ? 0.297 19.562 -2.777 1 96.19 173 SER B N 1
ATOM 3656 C CA . SER B 1 173 ? 1.123 20.297 -3.717 1 96.19 173 SER B CA 1
ATOM 3657 C C . SER B 1 173 ? 2.133 21.188 -2.988 1 96.19 173 SER B C 1
ATOM 3659 O O . SER B 1 173 ? 1.99 21.438 -1.79 1 96.19 173 SER B O 1
ATOM 3661 N N . GLY B 1 174 ? 3.184 21.562 -3.715 1 95.94 174 GLY B N 1
ATOM 3662 C CA . GLY B 1 174 ? 4.055 22.625 -3.25 1 95.94 174 GLY B CA 1
ATOM 3663 C C . GLY B 1 174 ? 3.48 24 -3.488 1 95.94 174 GLY B C 1
ATOM 3664 O O . GLY B 1 174 ? 2.543 24.172 -4.273 1 95.94 174 GLY B O 1
ATOM 3665 N N . ILE B 1 175 ? 4.008 24.953 -2.721 1 97.94 175 ILE B N 1
ATOM 3666 C CA . ILE B 1 175 ? 3.623 26.359 -2.861 1 97.94 175 ILE B CA 1
ATOM 3667 C C . ILE B 1 175 ? 4.871 27.219 -3 1 97.94 175 ILE B C 1
ATOM 3669 O O . ILE B 1 175 ? 5.852 27.031 -2.281 1 97.94 175 ILE B O 1
ATOM 3673 N N . ARG B 1 176 ? 4.805 28.125 -3.889 1 98.44 176 ARG B N 1
ATOM 3674 C CA . ARG B 1 176 ? 5.871 29.109 -4.043 1 98.44 176 ARG B CA 1
ATOM 3675 C C . ARG B 1 176 ? 5.375 30.5 -3.695 1 98.44 176 ARG B C 1
ATOM 3677 O O . ARG B 1 176 ? 4.34 30.953 -4.203 1 98.44 176 ARG B O 1
ATOM 3684 N N . PHE B 1 177 ? 6.051 31.109 -2.775 1 98.62 177 PHE B N 1
ATOM 3685 C CA . PHE B 1 177 ? 5.898 32.531 -2.486 1 98.62 177 PHE B CA 1
ATOM 3686 C C . PHE B 1 177 ? 7.031 33.344 -3.109 1 98.62 177 PHE B C 1
ATOM 3688 O O . PHE B 1 177 ? 8.18 33.25 -2.662 1 98.62 177 PHE B O 1
ATOM 3695 N N . ASP B 1 178 ? 6.684 34.062 -4.09 1 98.62 178 ASP B N 1
ATOM 3696 C CA . ASP B 1 178 ? 7.68 34.875 -4.809 1 98.62 178 ASP B CA 1
ATOM 3697 C C . ASP B 1 178 ? 7.477 36.344 -4.562 1 98.62 178 ASP B C 1
ATOM 3699 O O . ASP B 1 178 ? 6.809 37.031 -5.348 1 98.62 178 ASP B O 1
ATOM 3703 N N . GLY B 1 179 ? 8.133 36.875 -3.566 1 98.5 179 GLY B N 1
ATOM 3704 C CA . GLY B 1 179 ? 8.016 38.281 -3.23 1 98.5 179 GLY B CA 1
ATOM 3705 C C . GLY B 1 179 ? 6.613 38.656 -2.803 1 98.5 179 GLY B C 1
ATOM 3706 O O . GLY B 1 179 ? 6.055 39.656 -3.309 1 98.5 179 GLY B O 1
ATOM 3707 N N . VAL B 1 180 ? 6.031 37.906 -1.923 1 98.81 180 VAL B N 1
ATOM 3708 C CA . VAL B 1 180 ? 4.664 38.156 -1.472 1 98.81 180 VAL B CA 1
ATOM 3709 C C . VAL B 1 180 ? 4.66 39.188 -0.372 1 98.81 180 VAL B C 1
ATOM 3711 O O . VAL B 1 180 ? 5.352 39.062 0.639 1 98.81 180 VAL B O 1
ATOM 3714 N N . ARG B 1 181 ? 3.887 40.188 -0.609 1 98.62 181 ARG B N 1
ATOM 3715 C CA . ARG B 1 181 ? 3.781 41.25 0.384 1 98.62 181 ARG B CA 1
ATOM 3716 C C . ARG B 1 181 ? 2.789 40.875 1.481 1 98.62 181 ARG B C 1
ATOM 3718 O O . ARG B 1 181 ? 1.671 40.438 1.193 1 98.62 181 ARG B O 1
ATOM 3725 N N . VAL B 1 182 ? 3.236 41.031 2.656 1 98.19 182 VAL B N 1
ATOM 3726 C CA . VAL B 1 182 ? 2.424 40.688 3.822 1 98.19 182 VAL B CA 1
ATOM 3727 C C . VAL B 1 182 ? 2.297 41.906 4.727 1 98.19 182 VAL B C 1
ATOM 3729 O O . VAL B 1 182 ? 3.301 42.5 5.141 1 98.19 182 VAL B O 1
ATOM 3732 N N . ALA B 1 183 ? 1.093 42.281 5.043 1 98.25 183 ALA B N 1
ATOM 3733 C CA . ALA B 1 183 ? 0.815 43.375 5.957 1 98.25 183 ALA B CA 1
ATOM 3734 C C . ALA B 1 183 ? 0.808 42.906 7.406 1 98.25 183 ALA B C 1
ATOM 3736 O O . ALA B 1 183 ? 0.724 41.688 7.672 1 98.25 183 ALA B O 1
ATOM 3737 N N . PRO B 1 184 ? 0.889 43.781 8.367 1 97.88 184 PRO B N 1
ATOM 3738 C CA . PRO B 1 184 ? 0.939 43.406 9.781 1 97.88 184 PRO B CA 1
ATOM 3739 C C . PRO B 1 184 ? -0.275 42.594 10.227 1 97.88 184 PRO B C 1
ATOM 3741 O O . PRO B 1 184 ? -0.149 41.688 11.055 1 97.88 184 PRO B O 1
ATOM 3744 N N . TRP B 1 185 ? -1.418 42.844 9.641 1 97.81 185 TRP B N 1
ATOM 3745 C CA . TRP B 1 185 ? -2.631 42.156 10.086 1 97.81 185 TRP B CA 1
ATOM 3746 C C . TRP B 1 185 ? -2.582 40.656 9.742 1 97.81 185 TRP B C 1
ATOM 3748 O O . TRP B 1 185 ? -3.355 39.875 10.273 1 97.81 185 TRP B O 1
ATOM 3758 N N . GLN B 1 186 ? -1.695 40.25 8.844 1 98.5 186 GLN B N 1
ATOM 3759 C CA . GLN B 1 186 ? -1.584 38.844 8.406 1 98.5 186 GLN B CA 1
ATOM 3760 C C . GLN B 1 186 ? -0.689 38.062 9.352 1 98.5 186 GLN B C 1
ATOM 3762 O O . GLN B 1 186 ? -0.659 36.812 9.289 1 98.5 186 GLN B O 1
ATOM 3767 N N . ILE B 1 187 ? 0.07 38.75 10.156 1 98.62 187 ILE B N 1
ATOM 3768 C CA . ILE B 1 187 ? 0.939 38.094 11.125 1 98.62 187 ILE B CA 1
ATOM 3769 C C . ILE B 1 187 ? 0.098 37.5 12.258 1 98.62 187 ILE B C 1
ATOM 3771 O O . ILE B 1 187 ? -0.767 38.188 12.812 1 98.62 187 ILE B O 1
ATOM 3775 N N . LEU B 1 188 ? 0.236 36.281 12.508 1 98.56 188 LEU B N 1
ATOM 3776 C CA . LEU B 1 188 ? -0.451 35.594 13.594 1 98.56 188 LEU B CA 1
ATOM 3777 C C . LEU B 1 188 ? 0.397 35.594 14.859 1 98.56 188 LEU B C 1
ATOM 3779 O O . LEU B 1 188 ? 1.49 35.031 14.883 1 98.56 188 LEU B O 1
ATOM 3783 N N . GLY B 1 189 ? -0.167 36.156 15.906 1 97.56 189 GLY B N 1
ATOM 3784 C CA . GLY B 1 189 ? 0.667 36.438 17.062 1 97.56 189 GLY B CA 1
ATOM 3785 C C . GLY B 1 189 ? 1.625 37.594 16.844 1 97.56 189 GLY B C 1
ATOM 3786 O O . GLY B 1 189 ? 1.269 38.594 16.234 1 97.56 189 GLY B O 1
ATOM 3787 N N . GLY B 1 190 ? 2.773 37.5 17.531 1 97.38 190 GLY B N 1
ATOM 3788 C CA . GLY B 1 190 ? 3.82 38.469 17.328 1 97.38 190 GLY B CA 1
ATOM 3789 C C . GLY B 1 190 ? 4.98 37.969 16.516 1 97.38 190 GLY B C 1
ATOM 3790 O O . GLY B 1 190 ? 5.066 36.75 16.234 1 97.38 190 GLY B O 1
ATOM 3791 N N . ILE B 1 191 ? 5.762 38.906 16.016 1 97.62 191 ILE B N 1
ATOM 3792 C CA . ILE B 1 191 ? 7.008 38.531 15.352 1 97.62 191 ILE B CA 1
ATOM 3793 C C . ILE B 1 191 ? 7.855 37.688 16.297 1 97.62 191 ILE B C 1
ATOM 3795 O O . ILE B 1 191 ? 8.109 38.094 17.438 1 97.62 191 ILE B O 1
ATOM 3799 N N . GLY B 1 192 ? 8.195 36.469 15.898 1 96.69 192 GLY B N 1
ATOM 3800 C CA . GLY B 1 192 ? 8.992 35.594 16.734 1 96.69 192 GLY B CA 1
ATOM 3801 C C . GLY B 1 192 ? 8.156 34.531 17.453 1 96.69 192 GLY B C 1
ATOM 3802 O O . GLY B 1 192 ? 8.703 33.594 18.016 1 96.69 192 GLY B O 1
ATOM 3803 N N . ASP B 1 193 ? 6.809 34.656 17.344 1 97.25 193 ASP B N 1
ATOM 3804 C CA . ASP B 1 193 ? 5.914 33.719 18.047 1 97.25 193 ASP B CA 1
ATOM 3805 C C . ASP B 1 193 ? 5.562 32.531 17.156 1 97.25 193 ASP B C 1
ATOM 3807 O O . ASP B 1 193 ? 4.641 31.766 17.469 1 97.25 193 ASP B O 1
ATOM 3811 N N . GLY B 1 194 ? 6.254 32.375 16.125 1 96.62 194 GLY B N 1
ATOM 3812 C CA . GLY B 1 194 ? 5.863 31.453 15.062 1 96.62 194 GLY B CA 1
ATOM 3813 C C . GLY B 1 194 ? 5.684 30.031 15.555 1 96.62 194 GLY B C 1
ATOM 3814 O O . GLY B 1 194 ? 4.695 29.375 15.227 1 96.62 194 GLY B O 1
ATOM 3815 N N . LEU B 1 195 ? 6.609 29.5 16.328 1 93.44 195 LEU B N 1
ATOM 3816 C CA . LEU B 1 195 ? 6.57 28.125 16.797 1 93.44 195 LEU B CA 1
ATOM 3817 C C . LEU B 1 195 ? 5.379 27.891 17.719 1 93.44 195 LEU B C 1
ATOM 3819 O O . LEU B 1 195 ? 4.719 26.844 17.625 1 93.44 195 LEU B O 1
ATOM 3823 N N . GLU B 1 196 ? 5.086 28.797 18.547 1 94 196 GLU B N 1
ATOM 3824 C CA . GLU B 1 196 ? 3.934 28.688 19.438 1 94 196 GLU B CA 1
ATOM 3825 C C . GLU B 1 196 ? 2.627 28.688 18.641 1 94 196 GLU B C 1
ATOM 3827 O O . GLU B 1 196 ? 1.714 27.922 18.953 1 94 196 GLU B O 1
ATOM 3832 N N . VAL B 1 197 ? 2.562 29.516 17.656 1 95.81 197 VAL B N 1
ATOM 3833 C CA . VAL B 1 197 ? 1.363 29.625 16.844 1 95.81 197 VAL B CA 1
ATOM 3834 C C . VAL B 1 197 ? 1.126 28.312 16.094 1 95.81 197 VAL B C 1
ATOM 3836 O O . VAL B 1 197 ? 0.021 27.766 16.109 1 95.81 197 VAL B O 1
ATOM 3839 N N . ILE B 1 198 ? 2.156 27.797 15.453 1 93.56 198 ILE B N 1
ATOM 3840 C CA . ILE B 1 198 ? 2.025 26.609 14.641 1 93.56 198 ILE B CA 1
ATOM 3841 C C . ILE B 1 198 ? 1.681 25.406 15.531 1 93.56 198 ILE B C 1
ATOM 3843 O O . ILE B 1 198 ? 0.925 24.516 15.125 1 93.56 198 ILE B O 1
ATOM 3847 N N . ASP B 1 199 ? 2.178 25.422 16.719 1 90.62 199 ASP B N 1
ATOM 3848 C CA . ASP B 1 199 ? 1.871 24.344 17.656 1 90.62 199 ASP B CA 1
ATOM 3849 C C . ASP B 1 199 ? 0.367 24.234 17.906 1 90.62 199 ASP B C 1
ATOM 3851 O O . ASP B 1 199 ? -0.156 23.141 18.109 1 90.62 199 ASP B O 1
ATOM 3855 N N . GLN B 1 200 ? -0.332 25.375 17.875 1 91.81 200 GLN B N 1
ATOM 3856 C CA . GLN B 1 200 ? -1.78 25.344 18.047 1 91.81 200 GLN B CA 1
ATOM 3857 C C . GLN B 1 200 ? -2.459 24.594 16.906 1 91.81 200 GLN B C 1
ATOM 3859 O O . GLN B 1 200 ? -3.461 23.906 17.125 1 91.81 200 GLN B O 1
ATOM 3864 N N . GLY B 1 201 ? -1.983 24.766 15.711 1 92.81 201 GLY B N 1
ATOM 3865 C CA . GLY B 1 201 ? -2.492 24 14.578 1 92.81 201 GLY B CA 1
ATOM 3866 C C . GLY B 1 201 ? -2.211 22.516 14.695 1 92.81 201 GLY B C 1
ATOM 3867 O O . GLY B 1 201 ? -3.078 21.688 14.398 1 92.81 201 GLY B O 1
ATOM 3868 N N . LEU B 1 202 ? -1.016 22.188 15.156 1 89.62 202 LEU B N 1
ATOM 3869 C CA . LEU B 1 202 ? -0.607 20.797 15.281 1 89.62 202 LEU B CA 1
ATOM 3870 C C . LEU B 1 202 ? -1.397 20.094 16.375 1 89.62 202 LEU B C 1
ATOM 3872 O O . LEU B 1 202 ? -1.617 18.891 16.312 1 89.62 202 LEU B O 1
ATOM 3876 N N . ARG B 1 203 ? -1.831 20.891 17.344 1 90.56 203 ARG B N 1
ATOM 3877 C CA . ARG B 1 203 ? -2.654 20.344 18.406 1 90.56 203 ARG B CA 1
ATOM 3878 C C . ARG B 1 203 ? -4.027 19.922 17.891 1 90.56 203 ARG B C 1
ATOM 3880 O O . ARG B 1 203 ? -4.75 19.188 18.562 1 90.56 203 ARG B O 1
ATOM 3887 N N . ILE B 1 204 ? -4.363 20.391 16.781 1 93.44 204 ILE B N 1
ATOM 3888 C CA . ILE B 1 204 ? -5.582 19.953 16.109 1 93.44 204 ILE B CA 1
ATOM 3889 C C . ILE B 1 204 ? -5.258 18.781 15.172 1 93.44 204 ILE B C 1
ATOM 3891 O O . ILE B 1 204 ? -5.957 17.766 15.172 1 93.44 204 ILE B O 1
ATOM 3895 N N . GLY B 1 205 ? -4.223 18.922 14.422 1 93.81 205 GLY B N 1
ATOM 3896 C CA . GLY B 1 205 ? -3.859 17.953 13.391 1 93.81 205 GLY B CA 1
ATOM 3897 C C . GLY B 1 205 ? -3.525 16.578 13.953 1 93.81 205 GLY B C 1
ATOM 3898 O O . GLY B 1 205 ? -3.973 15.562 13.422 1 93.81 205 GLY B O 1
ATOM 3899 N N . ARG B 1 206 ? -2.758 16.531 15.023 1 92.56 206 ARG B N 1
ATOM 3900 C CA . ARG B 1 206 ? -2.246 15.273 15.547 1 92.56 206 ARG B CA 1
ATOM 3901 C C . ARG B 1 206 ? -3.375 14.414 16.109 1 92.56 206 ARG B C 1
ATOM 3903 O O . ARG B 1 206 ? -3.523 13.25 15.734 1 92.56 206 ARG B O 1
ATOM 3910 N N . PRO B 1 207 ? -4.254 14.992 16.938 1 94.69 207 PRO B N 1
ATOM 3911 C CA . PRO B 1 207 ? -5.383 14.172 17.375 1 94.69 207 PRO B CA 1
ATOM 3912 C C . PRO B 1 207 ? -6.309 13.781 16.234 1 94.69 207 PRO B C 1
ATOM 3914 O O . PRO B 1 207 ? -6.91 12.703 16.25 1 94.69 207 PRO B O 1
ATOM 3917 N N . SER B 1 208 ? -6.445 14.641 15.273 1 96.44 208 SER B N 1
ATOM 3918 C CA . SER B 1 208 ? -7.273 14.312 14.117 1 96.44 208 SER B CA 1
ATOM 3919 C C . SER B 1 208 ? -6.691 13.141 13.336 1 96.44 208 SER B C 1
ATOM 3921 O O . SER B 1 208 ? -7.438 12.305 12.828 1 96.44 208 SER B O 1
ATOM 3923 N N . ALA B 1 209 ? -5.383 13.102 13.219 1 96.19 209 ALA B N 1
ATOM 3924 C CA . ALA B 1 209 ? -4.742 11.938 12.609 1 96.19 209 ALA B CA 1
ATOM 3925 C C . ALA B 1 209 ? -5.062 10.664 13.383 1 96.19 209 ALA B C 1
ATOM 3927 O O . ALA B 1 209 ? -5.332 9.617 12.781 1 96.19 209 ALA B O 1
ATOM 3928 N N . GLY B 1 210 ? -5.031 10.805 14.703 1 96.94 210 GLY B N 1
ATOM 3929 C CA . GLY B 1 210 ? -5.418 9.68 15.539 1 96.94 210 GLY B CA 1
ATOM 3930 C C . GLY B 1 210 ? -6.852 9.234 15.312 1 96.94 210 GLY B C 1
ATOM 3931 O O . GLY B 1 210 ? -7.125 8.039 15.203 1 96.94 210 GLY B O 1
ATOM 3932 N N . ALA B 1 211 ? -7.723 10.195 15.234 1 98.06 211 ALA B N 1
ATOM 3933 C CA . ALA B 1 211 ? -9.133 9.906 15 1 98.06 211 ALA B CA 1
ATOM 3934 C C . ALA B 1 211 ? -9.344 9.242 13.648 1 98.06 211 ALA B C 1
ATOM 3936 O O . ALA B 1 211 ? -10.141 8.305 13.523 1 98.06 211 ALA B O 1
ATOM 3937 N N . SER B 1 212 ? -8.664 9.742 12.664 1 98.25 212 SER B N 1
ATOM 3938 C CA . SER B 1 212 ? -8.727 9.133 11.336 1 98.25 212 SER B CA 1
ATOM 3939 C C . SER B 1 212 ? -8.289 7.676 11.375 1 98.25 212 SER B C 1
ATOM 3941 O O . SER B 1 212 ? -8.953 6.812 10.789 1 98.25 212 SER B O 1
ATOM 3943 N N . GLY B 1 213 ? -7.176 7.422 12.055 1 98.31 213 GLY B N 1
ATOM 3944 C CA . GLY B 1 213 ? -6.719 6.051 12.219 1 98.31 213 GLY B CA 1
ATOM 3945 C C . GLY B 1 213 ? -7.742 5.156 12.891 1 98.31 213 GLY B C 1
ATOM 3946 O O . GLY B 1 213 ? -7.945 4.012 12.484 1 98.31 213 GLY B O 1
ATOM 3947 N N . LEU B 1 214 ? -8.367 5.727 13.93 1 98.62 214 LEU B N 1
ATOM 3948 C CA . LEU B 1 214 ? -9.414 4.992 14.633 1 98.62 214 LEU B CA 1
ATOM 3949 C C . LEU B 1 214 ? -10.539 4.598 13.688 1 98.62 214 LEU B C 1
ATOM 3951 O O . LEU B 1 214 ? -11.023 3.465 13.727 1 98.62 214 LEU B O 1
ATOM 3955 N N . GLY B 1 215 ? -10.961 5.543 12.867 1 98.62 215 GLY B N 1
ATOM 3956 C CA . GLY B 1 215 ? -11.984 5.25 11.875 1 98.62 215 GLY B CA 1
ATOM 3957 C C . GLY B 1 215 ? -11.594 4.125 10.938 1 98.62 215 GLY B C 1
ATOM 3958 O O . GLY B 1 215 ? -12.414 3.248 10.641 1 98.62 215 GLY B O 1
ATOM 3959 N N . VAL B 1 216 ? -10.375 4.133 10.484 1 98.56 216 VAL B N 1
ATOM 3960 C CA . VAL B 1 216 ? -9.867 3.105 9.578 1 98.56 216 VAL B CA 1
ATOM 3961 C C . VAL B 1 216 ? -9.898 1.748 10.281 1 98.56 216 VAL B C 1
ATOM 3963 O O . VAL B 1 216 ? -10.32 0.749 9.695 1 98.56 216 VAL B O 1
ATOM 3966 N N . MET B 1 217 ? -9.406 1.715 11.562 1 98.62 217 MET B N 1
ATOM 3967 C CA . MET B 1 217 ? -9.367 0.466 12.312 1 98.62 217 MET B CA 1
ATOM 3968 C C . MET B 1 217 ? -10.773 -0.129 12.445 1 98.62 217 MET B C 1
ATOM 3970 O O . MET B 1 217 ? -10.961 -1.328 12.234 1 98.62 217 MET B O 1
ATOM 3974 N N . LYS B 1 218 ? -11.719 0.697 12.766 1 98.56 218 LYS B N 1
ATOM 3975 C CA . LYS B 1 218 ? -13.094 0.23 12.922 1 98.56 218 LYS B CA 1
ATOM 3976 C C . LYS B 1 218 ? -13.641 -0.299 11.594 1 98.56 218 LYS B C 1
ATOM 3978 O O . LYS B 1 218 ? -14.312 -1.331 11.57 1 98.56 218 LYS B O 1
ATOM 3983 N N . ARG B 1 219 ? -13.367 0.431 10.539 1 98.06 219 ARG B N 1
ATOM 3984 C CA . ARG B 1 219 ? -13.812 -0.025 9.227 1 98.06 219 ARG B CA 1
ATOM 3985 C C . ARG B 1 219 ? -13.195 -1.376 8.875 1 98.06 219 ARG B C 1
ATOM 3987 O O . ARG B 1 219 ? -13.883 -2.266 8.367 1 98.06 219 ARG B O 1
ATOM 3994 N N . CYS B 1 220 ? -11.93 -1.55 9.109 1 97.81 220 CYS B N 1
ATOM 3995 C CA . CYS B 1 220 ? -11.242 -2.809 8.836 1 97.81 220 CYS B CA 1
ATOM 3996 C C . CYS B 1 220 ? -11.852 -3.949 9.648 1 97.81 220 CYS B C 1
ATOM 3998 O O . CYS B 1 220 ? -12.062 -5.043 9.125 1 97.81 220 CYS B O 1
ATOM 4000 N N . ALA B 1 221 ? -12.094 -3.66 10.953 1 97.69 221 ALA B N 1
ATOM 4001 C CA . ALA B 1 221 ? -12.727 -4.668 11.797 1 97.69 221 ALA B CA 1
ATOM 4002 C C . ALA B 1 221 ? -14.078 -5.102 11.227 1 97.69 221 ALA B C 1
ATOM 4004 O O . ALA B 1 221 ? -14.391 -6.293 11.203 1 97.69 221 ALA B O 1
ATOM 4005 N N . GLN B 1 222 ? -14.852 -4.172 10.766 1 96.81 222 GLN B N 1
ATOM 4006 C CA . GLN B 1 222 ? -16.156 -4.449 10.164 1 96.81 222 GLN B CA 1
ATOM 4007 C C . GLN B 1 222 ? -16.016 -5.309 8.914 1 96.81 222 GLN B C 1
ATOM 4009 O O . GLN B 1 222 ? -16.766 -6.266 8.719 1 96.81 222 GLN B O 1
ATOM 4014 N N . LEU B 1 223 ? -15.086 -4.992 8.062 1 95.56 223 LEU B N 1
ATOM 4015 C CA . LEU B 1 223 ? -14.875 -5.715 6.812 1 95.56 223 LEU B CA 1
ATOM 4016 C C . LEU B 1 223 ? -14.43 -7.148 7.086 1 95.56 223 LEU B C 1
ATOM 4018 O O . LEU B 1 223 ? -14.906 -8.086 6.441 1 95.56 223 LEU B O 1
ATOM 4022 N N . ILE B 1 224 ? -13.477 -7.316 8.047 1 96 224 ILE B N 1
ATOM 4023 C CA . ILE B 1 224 ? -13.008 -8.648 8.422 1 96 224 ILE B CA 1
ATOM 4024 C C . ILE B 1 224 ? -14.172 -9.477 8.938 1 96 224 ILE B C 1
ATOM 4026 O O . ILE B 1 224 ? -14.367 -10.625 8.516 1 96 224 ILE B O 1
ATOM 4030 N N . TYR B 1 225 ? -14.953 -8.867 9.812 1 95.06 225 TYR B N 1
ATOM 4031 C CA . TYR B 1 225 ? -16.078 -9.57 10.43 1 95.06 225 TYR B CA 1
ATOM 4032 C C . TYR B 1 225 ? -17.094 -10 9.375 1 95.06 225 TYR B C 1
ATOM 4034 O O . TYR B 1 225 ? -17.5 -11.156 9.352 1 95.06 225 TYR B O 1
ATOM 4042 N N . ARG B 1 226 ? -17.484 -9.086 8.508 1 94.38 226 ARG B N 1
ATOM 4043 C CA . ARG B 1 226 ? -18.484 -9.375 7.48 1 94.38 226 ARG B CA 1
ATOM 4044 C C . ARG B 1 226 ? -18 -10.5 6.559 1 94.38 226 ARG B C 1
ATOM 4046 O O . ARG B 1 226 ? -18.766 -11.422 6.258 1 94.38 226 ARG B O 1
ATOM 4053 N N . PHE B 1 227 ? -16.797 -10.477 6.152 1 92.62 227 PHE B N 1
ATOM 4054 C CA . PHE B 1 227 ? -16.25 -11.477 5.242 1 92.62 227 PHE B CA 1
ATOM 4055 C C . PHE B 1 227 ? -16.109 -12.82 5.945 1 92.62 227 PHE B C 1
ATOM 4057 O O . PHE B 1 227 ? -16.531 -13.852 5.418 1 92.62 227 PHE B O 1
ATOM 4064 N N . ALA B 1 228 ? -15.523 -12.805 7.102 1 92 228 ALA B N 1
ATOM 4065 C CA . ALA B 1 228 ? -15.219 -14.039 7.824 1 92 228 ALA B CA 1
ATOM 4066 C C . ALA B 1 228 ? -16.5 -14.742 8.266 1 92 228 ALA B C 1
ATOM 4068 O O . ALA B 1 228 ? -16.516 -15.969 8.43 1 92 228 ALA B O 1
ATOM 4069 N N . SER B 1 229 ? -17.562 -13.977 8.484 1 92.56 229 SER B N 1
ATOM 4070 C CA . SER B 1 229 ? -18.828 -14.539 8.938 1 92.56 229 SER B CA 1
ATOM 4071 C C . SER B 1 229 ? -19.547 -15.266 7.801 1 92.56 229 SER B C 1
ATOM 4073 O O . SER B 1 229 ? -20.484 -16.031 8.039 1 92.56 229 SER B O 1
ATOM 4075 N N . GLN B 1 230 ? -19.094 -15.062 6.547 1 88.88 230 GLN B N 1
ATOM 4076 C CA . GLN B 1 230 ? -19.781 -15.625 5.391 1 88.88 230 GLN B CA 1
ATOM 4077 C C . GLN B 1 230 ? -18.906 -16.656 4.68 1 88.88 230 GLN B C 1
ATOM 4079 O O . GLN B 1 230 ? -19.406 -17.609 4.082 1 88.88 230 GLN B O 1
ATOM 4084 N N . ARG B 1 231 ? -17.641 -16.531 4.84 1 82.62 231 ARG B N 1
ATOM 4085 C CA . ARG B 1 231 ? -16.719 -17.375 4.086 1 82.62 231 ARG B CA 1
ATOM 4086 C C . ARG B 1 231 ? -16.516 -18.719 4.777 1 82.62 231 ARG B C 1
ATOM 4088 O O . ARG B 1 231 ? -16.25 -18.766 5.98 1 82.62 231 ARG B O 1
ATOM 4095 N N . GLU B 1 232 ? -16.609 -19.766 3.955 1 79.19 232 GLU B N 1
ATOM 4096 C CA . GLU B 1 232 ? -16.328 -21.109 4.453 1 79.19 232 GLU B CA 1
ATOM 4097 C C . GLU B 1 232 ? -14.992 -21.625 3.93 1 79.19 232 GLU B C 1
ATOM 4099 O O . GLU B 1 232 ? -14.656 -21.422 2.764 1 79.19 232 GLU B O 1
ATOM 4104 N N . VAL B 1 233 ? -14.234 -22.188 4.871 1 74.38 233 VAL B N 1
ATOM 4105 C CA . VAL B 1 233 ? -12.992 -22.844 4.504 1 74.38 233 VAL B CA 1
ATOM 4106 C C . VAL B 1 233 ? -13.023 -24.297 4.98 1 74.38 233 VAL B C 1
ATOM 4108 O O . VAL B 1 233 ? -14.062 -24.781 5.441 1 74.38 233 VAL B O 1
ATOM 4111 N N . SER B 1 234 ? -11.93 -25.047 4.723 1 69.75 234 SER B N 1
ATOM 4112 C CA . SER B 1 234 ? -11.891 -26.469 5 1 69.75 234 SER B CA 1
ATOM 4113 C C . SER B 1 234 ? -12.227 -26.766 6.457 1 69.75 234 SER B C 1
ATOM 4115 O O . SER B 1 234 ? -12.812 -27.812 6.766 1 69.75 234 SER B O 1
ATOM 4117 N N . THR B 1 235 ? -12 -25.812 7.32 1 73.75 235 THR B N 1
ATOM 4118 C CA . THR B 1 235 ? -12.164 -26.031 8.75 1 73.75 235 THR B CA 1
ATOM 4119 C C . THR B 1 235 ? -13.492 -25.438 9.234 1 73.75 235 THR B C 1
ATOM 4121 O O . THR B 1 235 ? -13.82 -25.547 10.422 1 73.75 235 THR B O 1
ATOM 4124 N N . GLY B 1 236 ? -14.273 -24.891 8.359 1 78.56 236 GLY B N 1
ATOM 4125 C CA . GLY B 1 236 ? -15.523 -24.25 8.742 1 78.56 236 GLY B CA 1
ATOM 4126 C C . GLY B 1 236 ? -15.578 -22.766 8.367 1 78.56 236 GLY B C 1
ATOM 4127 O O . GLY B 1 236 ? -14.898 -22.344 7.438 1 78.56 236 GLY B O 1
ATOM 4128 N N . LEU B 1 237 ? -16.438 -22.141 9.117 1 86.25 237 LEU B N 1
ATOM 4129 C CA . LEU B 1 237 ? -16.531 -20.703 8.867 1 86.25 237 LEU B CA 1
ATOM 4130 C C . LEU B 1 237 ? -15.242 -20 9.242 1 86.25 237 LEU B C 1
ATOM 4132 O O . LEU B 1 237 ? -14.664 -20.281 10.297 1 86.25 237 LEU B O 1
ATOM 4136 N N . LEU B 1 238 ? -14.859 -19.125 8.453 1 87.19 238 LEU B N 1
ATOM 4137 C CA . LEU B 1 238 ? -13.602 -18.406 8.656 1 87.19 238 LEU B CA 1
ATOM 4138 C C . LEU B 1 238 ? -13.617 -17.656 9.992 1 87.19 238 LEU B C 1
ATOM 4140 O O . LEU B 1 238 ? -12.578 -17.516 10.633 1 87.19 238 LEU B O 1
ATOM 4144 N N . ILE B 1 239 ? -14.812 -17.266 10.484 1 91.81 239 ILE B N 1
ATOM 4145 C CA . ILE B 1 239 ? -14.938 -16.484 11.703 1 91.81 239 ILE B CA 1
ATOM 4146 C C . ILE B 1 239 ? -14.555 -17.344 12.906 1 91.81 239 ILE B C 1
ATOM 4148 O O . ILE B 1 239 ? -14.266 -16.812 13.984 1 91.81 239 ILE B O 1
ATOM 4152 N N . THR B 1 240 ? -14.547 -18.703 12.711 1 91.44 240 THR B N 1
ATOM 4153 C CA . THR B 1 240 ? -14.219 -19.609 13.812 1 91.44 240 THR B CA 1
ATOM 4154 C C . THR B 1 240 ? -12.742 -20 13.766 1 91.44 240 THR B C 1
ATOM 4156 O O . THR B 1 240 ? -12.242 -20.672 14.664 1 91.44 240 THR B O 1
ATOM 4159 N N . ASP B 1 241 ? -12.055 -19.578 12.75 1 90.25 241 ASP B N 1
ATOM 4160 C CA . ASP B 1 241 ? -10.625 -19.859 12.625 1 90.25 241 ASP B CA 1
ATOM 4161 C C . ASP B 1 241 ? -9.836 -19.109 13.703 1 90.25 241 ASP B C 1
ATOM 4163 O O . ASP B 1 241 ? -9.969 -17.906 13.859 1 90.25 241 ASP B O 1
ATOM 4167 N N . PRO B 1 242 ? -8.945 -19.828 14.414 1 90.62 242 PRO B N 1
ATOM 4168 C CA . PRO B 1 242 ? -8.219 -19.219 15.523 1 90.62 242 PRO B CA 1
ATOM 4169 C C . PRO B 1 242 ? -7.332 -18.047 15.07 1 90.62 242 PRO B C 1
ATOM 4171 O O . PRO B 1 242 ? -7.145 -17.094 15.812 1 90.62 242 PRO B O 1
ATOM 4174 N N . VAL B 1 243 ? -6.762 -18.078 13.914 1 89.69 243 VAL B N 1
ATOM 4175 C CA . VAL B 1 243 ? -5.902 -17.016 13.406 1 89.69 243 VAL B CA 1
ATOM 4176 C C . VAL B 1 243 ? -6.727 -15.758 13.18 1 89.69 243 VAL B C 1
ATOM 4178 O O . VAL B 1 243 ? -6.312 -14.664 13.57 1 89.69 243 VAL B O 1
ATOM 4181 N N . VAL B 1 244 ? -7.898 -15.938 12.586 1 92.81 244 VAL B N 1
ATOM 4182 C CA . VAL B 1 244 ? -8.781 -14.805 12.32 1 92.81 244 VAL B CA 1
ATOM 4183 C C . VAL B 1 244 ? -9.305 -14.234 13.641 1 92.81 244 VAL B C 1
ATOM 4185 O O . VAL B 1 244 ? -9.375 -13.016 13.812 1 92.81 244 VAL B O 1
ATOM 4188 N N . GLN B 1 245 ? -9.594 -15.117 14.578 1 93.38 245 GLN B N 1
ATOM 4189 C CA . GLN B 1 245 ? -10.055 -14.68 15.891 1 93.38 245 GLN B CA 1
ATOM 4190 C C . GLN B 1 245 ? -8.984 -13.859 16.609 1 93.38 245 GLN B C 1
ATOM 4192 O O . GLN B 1 245 ? -9.281 -12.82 17.203 1 93.38 245 GLN B O 1
ATOM 4197 N N . ARG B 1 246 ? -7.766 -14.258 16.531 1 94 246 ARG B N 1
ATOM 4198 C CA . ARG B 1 246 ? -6.668 -13.539 17.172 1 94 246 ARG B CA 1
ATOM 4199 C C . ARG B 1 246 ? -6.457 -12.172 16.516 1 94 246 ARG B C 1
ATOM 4201 O O . ARG B 1 246 ? -6.238 -11.18 17.219 1 94 246 ARG B O 1
ATOM 4208 N N . ARG B 1 247 ? -6.523 -12.148 15.188 1 93.75 247 ARG B N 1
ATOM 4209 C CA . ARG B 1 247 ? -6.375 -10.891 14.461 1 93.75 247 ARG B CA 1
ATOM 4210 C C . ARG B 1 247 ? -7.465 -9.898 14.844 1 93.75 247 ARG B C 1
ATOM 4212 O O . ARG B 1 247 ? -7.18 -8.734 15.133 1 93.75 247 ARG B O 1
ATOM 4219 N N . THR B 1 248 ? -8.688 -10.375 14.914 1 95 248 THR B N 1
ATOM 4220 C CA . THR B 1 248 ? -9.828 -9.516 15.219 1 95 248 THR B CA 1
ATOM 4221 C C . THR B 1 248 ? -9.781 -9.031 16.672 1 95 248 THR B C 1
ATOM 4223 O O . THR B 1 248 ? -10.07 -7.871 16.953 1 95 248 THR B O 1
ATOM 4226 N N . ALA B 1 249 ? -9.367 -9.922 17.562 1 95.94 249 ALA B N 1
ATOM 4227 C CA . ALA B 1 249 ? -9.258 -9.555 18.969 1 95.94 249 ALA B CA 1
ATOM 4228 C C . ALA B 1 249 ? -8.195 -8.477 19.172 1 95.94 249 ALA B C 1
ATOM 4230 O O . ALA B 1 249 ? -8.391 -7.543 19.953 1 95.94 249 ALA B O 1
ATOM 4231 N N . ARG B 1 250 ? -7.113 -8.609 18.5 1 96.06 250 ARG B N 1
ATOM 4232 C CA . ARG B 1 250 ? -6.047 -7.617 18.594 1 96.06 250 ARG B CA 1
ATOM 4233 C C . ARG B 1 250 ? -6.523 -6.258 18.109 1 96.06 250 ARG B C 1
ATOM 4235 O O . ARG B 1 250 ? -6.301 -5.238 18.766 1 96.06 250 ARG B O 1
ATOM 4242 N N . ILE B 1 251 ? -7.188 -6.234 16.969 1 97.94 251 ILE B N 1
ATOM 4243 C CA . ILE B 1 251 ? -7.684 -4.984 16.406 1 97.94 251 ILE B CA 1
ATOM 4244 C C . ILE B 1 251 ? -8.688 -4.352 17.359 1 97.94 251 ILE B C 1
ATOM 4246 O O . ILE B 1 251 ? -8.664 -3.137 17.578 1 97.94 251 ILE B O 1
ATOM 4250 N N . ALA B 1 252 ? -9.516 -5.164 17.969 1 97.38 252 ALA B N 1
ATOM 4251 C CA . ALA B 1 252 ? -10.5 -4.672 18.938 1 97.38 252 ALA B CA 1
ATOM 4252 C C . ALA B 1 252 ? -9.828 -4.023 20.141 1 97.38 252 ALA B C 1
ATOM 4254 O O . ALA B 1 252 ? -10.242 -2.959 20.594 1 97.38 252 ALA B O 1
ATOM 4255 N N . ALA B 1 253 ? -8.766 -4.695 20.609 1 97.88 253 ALA B N 1
ATOM 4256 C CA . ALA B 1 253 ? -8.023 -4.148 21.75 1 97.88 253 ALA B CA 1
ATOM 4257 C C . ALA B 1 253 ? -7.355 -2.826 21.375 1 97.88 253 ALA B C 1
ATOM 4259 O O . ALA B 1 253 ? -7.352 -1.885 22.172 1 97.88 253 ALA B O 1
ATOM 4260 N N . GLU B 1 254 ? -6.793 -2.764 20.203 1 98.25 254 GLU B N 1
ATOM 4261 C CA . GLU B 1 254 ? -6.152 -1.548 19.719 1 98.25 254 GLU B CA 1
ATOM 4262 C C . GLU B 1 254 ? -7.164 -0.42 19.547 1 98.25 254 GLU B C 1
ATOM 4264 O O . GLU B 1 254 ? -6.891 0.729 19.906 1 98.25 254 GLU B O 1
ATOM 4269 N N . ILE B 1 255 ? -8.383 -0.742 19.047 1 98.5 255 ILE B N 1
ATOM 4270 C CA . ILE B 1 255 ? -9.469 0.228 18.906 1 98.5 255 ILE B CA 1
ATOM 4271 C C . ILE B 1 255 ? -9.828 0.807 20.266 1 98.5 255 ILE B C 1
ATOM 4273 O O . ILE B 1 255 ? -9.898 2.027 20.438 1 98.5 255 ILE B O 1
ATOM 4277 N N . GLU B 1 256 ? -9.953 -0.018 21.266 1 98 256 GLU B N 1
ATOM 4278 C CA . GLU B 1 256 ? -10.32 0.428 22.594 1 98 256 GLU B CA 1
ATOM 4279 C C . GLU B 1 256 ? -9.25 1.34 23.188 1 98 256 GLU B C 1
ATOM 4281 O O . GLU B 1 256 ? -9.562 2.348 23.828 1 98 256 GLU B O 1
ATOM 4286 N N . SER B 1 257 ? -8.008 0.969 22.984 1 97.81 257 SER B N 1
ATOM 4287 C CA . SER B 1 257 ? -6.898 1.762 23.5 1 97.81 257 SER B CA 1
ATOM 4288 C C . SER B 1 257 ? -6.887 3.158 22.891 1 97.81 257 SER B C 1
ATOM 4290 O O . SER B 1 257 ? -6.723 4.152 23.609 1 97.81 257 SER B O 1
ATOM 4292 N N . ILE B 1 258 ? -7.059 3.262 21.594 1 98 258 ILE B N 1
ATOM 4293 C CA . ILE B 1 258 ? -7.008 4.543 20.906 1 98 258 ILE B CA 1
ATOM 4294 C C . ILE B 1 258 ? -8.242 5.371 21.25 1 98 258 ILE B C 1
ATOM 4296 O O . ILE B 1 258 ? -8.148 6.59 21.422 1 98 258 ILE B O 1
ATOM 4300 N N . GLU B 1 259 ? -9.406 4.719 21.344 1 97.31 259 GLU B N 1
ATOM 4301 C CA . GLU B 1 259 ? -10.625 5.418 21.75 1 97.31 259 GLU B CA 1
ATOM 4302 C C . GLU B 1 259 ? -10.461 6.066 23.125 1 97.31 259 GLU B C 1
ATOM 4304 O O . GLU B 1 259 ? -10.867 7.207 23.328 1 97.31 259 GLU B O 1
ATOM 4309 N N . ALA B 1 260 ? -9.898 5.336 24.016 1 96.38 260 ALA B N 1
ATOM 4310 C CA . ALA B 1 260 ? -9.672 5.852 25.359 1 96.38 260 ALA B CA 1
ATOM 4311 C C . ALA B 1 260 ? -8.734 7.051 25.344 1 96.38 260 ALA B C 1
ATOM 4313 O O . ALA B 1 260 ? -9.008 8.078 25.969 1 96.38 260 ALA B O 1
ATOM 4314 N N . LEU B 1 261 ? -7.652 6.93 24.609 1 95.69 261 LEU B N 1
ATOM 4315 C CA . LEU B 1 261 ? -6.668 8 24.531 1 95.69 261 LEU B CA 1
ATOM 4316 C C . LEU B 1 261 ? -7.258 9.234 23.844 1 95.69 261 LEU B C 1
ATOM 4318 O O . LEU B 1 261 ? -7.039 10.359 24.297 1 95.69 261 LEU B O 1
ATOM 4322 N N . LEU B 1 262 ? -7.969 9.039 22.781 1 96.56 262 LEU B N 1
ATOM 4323 C CA . LEU B 1 262 ? -8.602 10.133 22.047 1 96.56 262 LEU B CA 1
ATOM 4324 C C . LEU B 1 262 ? -9.625 10.852 22.922 1 96.56 262 LEU B C 1
ATOM 4326 O O . LEU B 1 262 ? -9.734 12.078 22.859 1 96.56 262 LEU B O 1
ATOM 4330 N N . GLY B 1 263 ? -10.375 10.086 23.703 1 94.5 263 GLY B N 1
ATOM 4331 C CA . GLY B 1 263 ? -11.32 10.68 24.641 1 94.5 263 GLY B CA 1
ATOM 4332 C C . GLY B 1 263 ? -10.672 11.656 25.609 1 94.5 263 GLY B C 1
ATOM 4333 O O . GLY B 1 263 ? -11.211 12.742 25.844 1 94.5 263 GLY B O 1
ATOM 4334 N N . VAL B 1 264 ? -9.523 11.336 26.078 1 92 264 VAL B N 1
ATOM 4335 C CA . VAL B 1 264 ? -8.789 12.18 27 1 92 264 VAL B CA 1
ATOM 4336 C C . VAL B 1 264 ? -8.281 13.43 26.281 1 92 264 VAL B C 1
ATOM 4338 O O . VAL B 1 264 ? -8.477 14.555 26.766 1 92 264 VAL B O 1
ATOM 4341 N N . VAL B 1 265 ? -7.711 13.258 25.109 1 92.12 265 VAL B N 1
ATOM 4342 C CA . VAL B 1 265 ? -7.094 14.344 24.344 1 92.12 265 VAL B CA 1
ATOM 4343 C C . VAL B 1 265 ? -8.164 15.32 23.875 1 92.12 265 VAL B C 1
ATOM 4345 O O . VAL B 1 265 ? -7.938 16.531 23.875 1 92.12 265 VAL B O 1
ATOM 4348 N N . ALA B 1 266 ? -9.297 14.812 23.547 1 89.62 266 ALA B N 1
ATOM 4349 C CA . ALA B 1 266 ? -10.367 15.625 22.969 1 89.62 266 ALA B CA 1
ATOM 4350 C C . ALA B 1 266 ? -11.094 16.422 24.047 1 89.62 266 ALA B C 1
ATOM 4352 O O . ALA B 1 266 ? -11.742 17.438 23.75 1 89.62 266 ALA B O 1
ATOM 4353 N N . THR B 1 267 ? -11.023 16.031 25.328 1 86.31 267 THR B N 1
ATOM 4354 C CA . THR B 1 267 ? -11.836 16.656 26.375 1 86.31 267 THR B CA 1
ATOM 4355 C C . THR B 1 267 ? -10.969 17.438 27.359 1 86.31 267 THR B C 1
ATOM 4357 O O . THR B 1 267 ? -11.469 18.234 28.141 1 86.31 267 THR B O 1
ATOM 4360 N N . GLU B 1 268 ? -9.625 17.172 27.25 1 84.62 268 GLU B N 1
ATOM 4361 C CA . GLU B 1 268 ? -8.719 17.828 28.188 1 84.62 268 GLU B CA 1
ATOM 4362 C C . GLU B 1 268 ? -7.703 18.703 27.453 1 84.62 268 GLU B C 1
ATOM 4364 O O . GLU B 1 268 ? -6.613 18.25 27.109 1 84.62 268 GLU B O 1
ATOM 4369 N N . PRO B 1 269 ? -7.988 19.938 27.359 1 71.44 269 PRO B N 1
ATOM 4370 C CA . PRO B 1 269 ? -7.117 20.828 26.594 1 71.44 269 PRO B CA 1
ATOM 4371 C C . PRO B 1 269 ? -5.703 20.922 27.156 1 71.44 269 PRO B C 1
ATOM 4373 O O . PRO B 1 269 ? -4.758 21.219 26.438 1 71.44 269 PRO B O 1
ATOM 4376 N N . ASP B 1 270 ? -5.504 20.609 28.406 1 80.12 270 ASP B N 1
ATOM 4377 C CA . ASP B 1 270 ? -4.207 20.75 29.062 1 80.12 270 ASP B CA 1
ATOM 4378 C C . ASP B 1 270 ? -3.396 19.453 28.969 1 80.12 270 ASP B C 1
ATOM 4380 O O . ASP B 1 270 ? -2.365 19.328 29.641 1 80.12 270 ASP B O 1
ATOM 4384 N N . THR B 1 271 ? -3.893 18.562 28.188 1 87.31 271 THR B N 1
ATOM 4385 C CA . THR B 1 271 ? -3.15 17.312 28 1 87.31 271 THR B CA 1
ATOM 4386 C C . THR B 1 271 ? -1.764 17.594 27.422 1 87.31 271 THR B C 1
ATOM 4388 O O . THR B 1 271 ? -1.618 18.406 26.5 1 87.31 271 THR B O 1
ATOM 4391 N N . PRO B 1 272 ? -0.767 16.938 28.016 1 86.62 272 PRO B N 1
ATOM 4392 C CA . PRO B 1 272 ? 0.601 17.141 27.531 1 86.62 272 PRO B CA 1
ATOM 4393 C C . PRO B 1 272 ? 0.771 16.75 26.062 1 86.62 272 PRO B C 1
ATOM 4395 O O . PRO B 1 272 ? 0.12 15.82 25.594 1 86.62 272 PRO B O 1
ATOM 4398 N N . GLN B 1 273 ? 1.695 17.484 25.438 1 81.94 273 GLN B N 1
ATOM 4399 C CA . GLN B 1 273 ? 1.946 17.297 24.016 1 81.94 273 GLN B CA 1
ATOM 4400 C C . GLN B 1 273 ? 2.406 15.867 23.719 1 81.94 273 GLN B C 1
ATOM 4402 O O . GLN B 1 273 ? 2.094 15.32 22.656 1 81.94 273 GLN B O 1
ATOM 4407 N N . GLU B 1 274 ? 3.027 15.266 24.656 1 85.5 274 GLU B N 1
ATOM 4408 C CA . GLU B 1 274 ? 3.539 13.906 24.484 1 85.5 274 GLU B CA 1
ATOM 4409 C C . GLU B 1 274 ? 2.404 12.906 24.266 1 85.5 274 GLU B C 1
ATOM 4411 O O . GLU B 1 274 ? 2.562 11.922 23.547 1 85.5 274 GLU B O 1
ATOM 4416 N N . ILE B 1 275 ? 1.307 13.234 24.906 1 89.75 275 ILE B N 1
ATOM 4417 C CA . ILE B 1 275 ? 0.162 12.344 24.781 1 89.75 275 ILE B CA 1
ATOM 4418 C C . ILE B 1 275 ? -0.47 12.492 23.406 1 89.75 275 ILE B C 1
ATOM 4420 O O . ILE B 1 275 ? -0.93 11.508 22.812 1 89.75 275 ILE B O 1
ATOM 4424 N N . PHE B 1 276 ? -0.435 13.727 22.828 1 88.62 276 PHE B N 1
ATOM 4425 C CA . PHE B 1 276 ? -0.897 13.961 21.469 1 88.62 276 PHE B CA 1
ATOM 4426 C C . PHE B 1 276 ? -0.056 13.172 20.469 1 88.62 276 PHE B C 1
ATOM 4428 O O . PHE B 1 276 ? -0.595 12.531 19.562 1 88.62 276 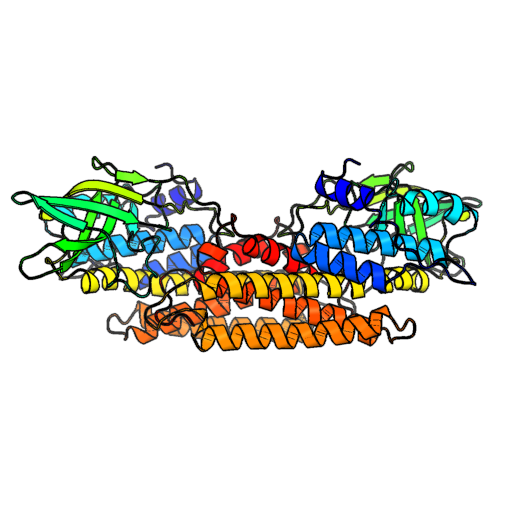PHE B O 1
ATOM 4435 N N . LEU B 1 277 ? 1.193 13.203 20.75 1 87.81 277 LEU B N 1
ATOM 4436 C CA . LEU B 1 277 ? 2.123 12.508 19.859 1 87.81 277 LEU B CA 1
ATOM 4437 C C . LEU B 1 277 ? 1.948 10.992 19.969 1 87.81 277 LEU B C 1
ATOM 4439 O O . LEU B 1 277 ? 1.998 10.281 18.969 1 87.81 277 LEU B O 1
ATOM 4443 N N . THR B 1 278 ? 1.771 10.531 21.203 1 92.19 278 THR B N 1
ATOM 4444 C CA . THR B 1 278 ? 1.554 9.102 21.422 1 92.19 278 THR B CA 1
ATOM 4445 C C . THR B 1 278 ? 0.302 8.633 20.688 1 92.19 278 THR B C 1
ATOM 4447 O O . THR B 1 278 ? 0.315 7.582 20.031 1 92.19 278 THR B O 1
ATOM 4450 N N . LEU B 1 279 ? -0.744 9.43 20.797 1 94.75 279 LEU B N 1
ATOM 4451 C CA . LEU B 1 279 ? -1.99 9.102 20.109 1 94.75 279 LEU B CA 1
ATOM 4452 C C . LEU B 1 279 ? -1.772 9.008 18.594 1 94.75 279 LEU B C 1
ATOM 4454 O O . LEU B 1 279 ? -2.172 8.023 17.969 1 94.75 279 LEU B O 1
ATOM 4458 N N . LYS B 1 280 ? -1.147 9.984 18.062 1 93.31 280 LYS B N 1
ATOM 4459 C CA . LYS B 1 280 ? -0.9 10.031 16.625 1 93.31 280 LYS B CA 1
ATOM 4460 C C . LYS B 1 280 ? -0.064 8.844 16.172 1 93.31 280 LYS B C 1
ATOM 4462 O O . LYS B 1 280 ? -0.418 8.164 15.211 1 93.31 280 LYS B O 1
ATOM 4467 N N . VAL B 1 281 ? 0.996 8.516 16.875 1 93.75 281 VAL B N 1
ATOM 4468 C CA . VAL B 1 281 ? 1.925 7.465 16.484 1 93.75 281 VAL B CA 1
ATOM 4469 C C . VAL B 1 281 ? 1.255 6.102 16.641 1 93.75 281 VAL B C 1
ATOM 4471 O O . VAL B 1 281 ? 1.268 5.289 15.703 1 93.75 281 VAL B O 1
ATOM 4474 N N . ALA B 1 282 ? 0.636 5.902 17.781 1 95.81 282 ALA B N 1
ATOM 4475 C CA . ALA B 1 282 ? -0.006 4.617 18.047 1 95.81 282 ALA B CA 1
ATOM 4476 C C . ALA B 1 282 ? -1.147 4.363 17.062 1 95.81 282 ALA B C 1
ATOM 4478 O O . ALA B 1 282 ? -1.24 3.287 16.469 1 95.81 282 ALA B O 1
ATOM 4479 N N . ALA B 1 283 ? -1.984 5.352 16.891 1 97.56 283 ALA B N 1
ATOM 4480 C CA . ALA B 1 283 ? -3.127 5.195 15.992 1 97.56 283 ALA B CA 1
ATOM 4481 C C . ALA B 1 283 ? -2.672 4.922 14.562 1 97.56 283 ALA B C 1
ATOM 4483 O O . ALA B 1 283 ? -3.268 4.102 13.859 1 97.56 283 ALA B O 1
ATOM 4484 N N . SER B 1 284 ? -1.653 5.648 14.141 1 96.62 284 SER B N 1
ATOM 4485 C CA . SER B 1 284 ? -1.154 5.457 12.781 1 96.62 284 SER B CA 1
ATOM 4486 C C . SER B 1 284 ? -0.613 4.047 12.586 1 96.62 284 SER B C 1
ATOM 4488 O O . SER B 1 284 ? -0.898 3.404 11.57 1 96.62 284 SER B O 1
ATOM 4490 N N . GLU B 1 285 ? 0.122 3.527 13.562 1 96.12 285 GLU B N 1
ATOM 4491 C CA . GLU B 1 285 ? 0.684 2.182 13.492 1 96.12 285 GLU B CA 1
ATOM 4492 C C . GLU B 1 285 ? -0.413 1.122 13.523 1 96.12 285 GLU B C 1
ATOM 4494 O O . GLU B 1 285 ? -0.412 0.194 12.711 1 96.12 285 GLU B O 1
ATOM 4499 N N . PHE B 1 286 ? -1.317 1.285 14.469 1 98 286 PHE B N 1
ATOM 4500 C CA . PHE B 1 286 ? -2.389 0.31 14.633 1 98 286 PHE B CA 1
ATOM 4501 C C . PHE B 1 286 ? -3.307 0.306 13.414 1 98 286 PHE B C 1
ATOM 4503 O O . PHE B 1 286 ? -3.768 -0.751 12.984 1 98 286 PHE B O 1
ATOM 4510 N N . ALA B 1 287 ? -3.574 1.485 12.883 1 98.44 287 ALA B N 1
ATOM 4511 C CA . ALA B 1 287 ? -4.434 1.572 11.711 1 98.44 287 ALA B CA 1
ATOM 4512 C C . ALA B 1 287 ? -3.805 0.862 10.516 1 98.44 287 ALA B C 1
ATOM 4514 O O . ALA B 1 287 ? -4.484 0.135 9.789 1 98.44 287 ALA B O 1
ATOM 4515 N N . TYR B 1 288 ? -2.543 1.098 10.32 1 97.31 288 TYR B N 1
ATOM 4516 C CA . TYR B 1 288 ? -1.853 0.426 9.227 1 97.31 288 TYR B CA 1
ATOM 4517 C C . TYR B 1 288 ? -1.874 -1.087 9.414 1 97.31 288 TYR B C 1
ATOM 4519 O O . TYR B 1 288 ? -2.131 -1.833 8.469 1 97.31 288 TYR B O 1
ATOM 4527 N N . HIS B 1 289 ? -1.624 -1.511 10.594 1 96.75 289 HIS B N 1
ATOM 4528 C CA . HIS B 1 289 ? -1.688 -2.93 10.93 1 96.75 289 HIS B CA 1
ATOM 4529 C C . HIS B 1 289 ? -3.076 -3.498 10.656 1 96.75 289 HIS B C 1
ATOM 4531 O O . HIS B 1 289 ? -3.205 -4.609 10.141 1 96.75 289 HIS B O 1
ATOM 4537 N N . ALA B 1 290 ? -4.09 -2.785 11.031 1 98.06 290 ALA B N 1
ATOM 4538 C CA . ALA B 1 290 ? -5.465 -3.229 10.812 1 98.06 290 ALA B CA 1
ATOM 4539 C C . ALA B 1 290 ? -5.742 -3.428 9.328 1 98.06 290 ALA B C 1
ATOM 4541 O O . ALA B 1 290 ? -6.375 -4.41 8.93 1 98.06 290 ALA B O 1
ATOM 4542 N N . THR B 1 291 ? -5.293 -2.477 8.516 1 97.56 291 THR B N 1
ATOM 4543 C CA . THR B 1 291 ? -5.52 -2.602 7.078 1 97.56 291 THR B CA 1
ATOM 4544 C C . THR B 1 291 ? -4.762 -3.801 6.516 1 97.56 291 THR B C 1
ATOM 4546 O O . THR B 1 291 ? -5.273 -4.508 5.641 1 97.56 291 THR B O 1
ATOM 4549 N N . ASP B 1 292 ? -3.576 -4.016 6.984 1 96.38 292 ASP B N 1
ATOM 4550 C CA . ASP B 1 292 ? -2.795 -5.172 6.555 1 96.38 292 ASP B CA 1
ATOM 4551 C C . ASP B 1 292 ? -3.51 -6.477 6.902 1 96.38 292 ASP B C 1
ATOM 4553 O O . ASP B 1 292 ? -3.586 -7.387 6.074 1 96.38 292 ASP B O 1
ATOM 4557 N N . ASN B 1 293 ? -4.004 -6.555 8.094 1 96.19 293 ASN B N 1
ATOM 4558 C CA . ASN B 1 293 ? -4.715 -7.75 8.531 1 96.19 293 ASN B CA 1
ATOM 4559 C C . ASN B 1 293 ? -6.016 -7.945 7.758 1 96.19 293 ASN B C 1
ATOM 4561 O O . ASN B 1 293 ? -6.395 -9.078 7.445 1 96.19 293 ASN B O 1
ATOM 4565 N N . ALA B 1 294 ? -6.723 -6.852 7.5 1 96.38 294 ALA B N 1
ATOM 4566 C CA . ALA B 1 294 ? -7.938 -6.945 6.695 1 96.38 294 ALA B CA 1
ATOM 4567 C C . ALA B 1 294 ? -7.637 -7.504 5.309 1 96.38 294 ALA B C 1
ATOM 4569 O O . ALA B 1 294 ? -8.312 -8.422 4.844 1 96.38 294 ALA B O 1
ATOM 4570 N N . MET B 1 295 ? -6.598 -6.988 4.699 1 94.5 295 MET B N 1
ATOM 4571 C CA . MET B 1 295 ? -6.219 -7.477 3.377 1 94.5 295 MET B CA 1
ATOM 4572 C C . MET B 1 295 ? -5.828 -8.945 3.428 1 94.5 295 MET B C 1
ATOM 4574 O O . MET B 1 295 ? -6.219 -9.727 2.561 1 94.5 295 MET B O 1
ATOM 4578 N N . GLN B 1 296 ? -5.086 -9.266 4.457 1 92.94 296 GLN B N 1
ATOM 4579 C CA . GLN B 1 296 ? -4.648 -10.648 4.598 1 92.94 296 GLN B CA 1
ATOM 4580 C C . GLN B 1 296 ? -5.844 -11.586 4.762 1 92.94 296 GLN B C 1
ATOM 4582 O O . GLN B 1 296 ? -5.871 -12.672 4.18 1 92.94 296 GLN B O 1
ATOM 4587 N N . THR B 1 297 ? -6.766 -11.172 5.531 1 92 297 THR B N 1
ATOM 4588 C CA . THR B 1 297 ? -7.938 -11.992 5.812 1 92 297 THR B CA 1
ATOM 4589 C C . THR B 1 297 ? -8.797 -12.156 4.566 1 92 297 THR B C 1
ATOM 4591 O O . THR B 1 297 ? -9.289 -13.258 4.281 1 92 297 THR B O 1
ATOM 4594 N N . LEU B 1 298 ? -8.938 -11.102 3.793 1 91 298 LEU B N 1
ATOM 4595 C CA . LEU B 1 298 ? -9.797 -11.125 2.611 1 91 298 LEU B CA 1
ATOM 4596 C C . LEU B 1 298 ? -9.078 -11.789 1.438 1 91 298 LEU B C 1
ATOM 4598 O O . LEU B 1 298 ? -9.719 -12.195 0.467 1 91 298 LEU B O 1
ATOM 4602 N N . GLY B 1 299 ? -7.727 -11.867 1.547 1 88.69 299 GLY B N 1
ATOM 4603 C CA . GLY B 1 299 ? -6.965 -12.477 0.467 1 88.69 299 GLY B CA 1
ATOM 4604 C C . GLY B 1 299 ? -7.012 -11.672 -0.82 1 88.69 299 GLY B C 1
ATOM 4605 O O . GLY B 1 299 ? -6.789 -10.461 -0.812 1 88.69 299 GLY B O 1
ATOM 4606 N N . TRP B 1 300 ? -7.273 -12.328 -1.94 1 88.25 300 TRP B N 1
ATOM 4607 C CA . TRP B 1 300 ? -7.312 -11.672 -3.244 1 88.25 300 TRP B CA 1
ATOM 4608 C C . TRP B 1 300 ? -8.398 -10.602 -3.289 1 88.25 300 TRP B C 1
ATOM 4610 O O . TRP B 1 300 ? -8.219 -9.547 -3.9 1 88.25 300 TRP B O 1
ATOM 4620 N N . ARG B 1 301 ? -9.516 -10.922 -2.666 1 87.94 301 ARG B N 1
ATOM 4621 C CA . ARG B 1 301 ? -10.617 -9.961 -2.639 1 87.94 301 ARG B CA 1
ATOM 4622 C C . ARG B 1 301 ? -10.164 -8.633 -2.041 1 87.94 301 ARG B C 1
ATOM 4624 O O . ARG B 1 301 ? -10.633 -7.57 -2.451 1 87.94 301 ARG B O 1
ATOM 4631 N N . GLY B 1 302 ? -9.289 -8.727 -1.086 1 91.69 302 GLY B N 1
ATOM 4632 C CA . GLY B 1 302 ? -8.75 -7.523 -0.477 1 91.69 302 GLY B CA 1
ATOM 4633 C C . GLY B 1 302 ? -7.715 -6.828 -1.343 1 91.69 302 GLY B C 1
ATOM 4634 O O . GLY B 1 302 ? -7.434 -5.641 -1.15 1 91.69 302 GLY B O 1
ATOM 4635 N N . TYR B 1 303 ? -7.121 -7.562 -2.242 1 92.44 303 TYR B N 1
ATOM 4636 C CA . TYR B 1 303 ? -6.043 -7.059 -3.09 1 92.44 303 TYR B CA 1
ATOM 4637 C C . TYR B 1 303 ? -6.602 -6.418 -4.355 1 92.44 303 TYR B C 1
ATOM 4639 O O . TYR B 1 303 ? -5.871 -5.754 -5.094 1 92.44 303 TYR B O 1
ATOM 4647 N N . VAL B 1 304 ? -7.891 -6.633 -4.652 1 89.69 304 VAL B N 1
ATOM 4648 C CA . VAL B 1 304 ? -8.508 -6.035 -5.832 1 89.69 304 VAL B CA 1
ATOM 4649 C C . VAL B 1 304 ? -9.195 -4.727 -5.449 1 89.69 304 VAL B C 1
ATOM 4651 O O . VAL B 1 304 ? -9.727 -4.598 -4.344 1 89.69 304 VAL B O 1
ATOM 4654 N N . LYS B 1 305 ? -9.203 -3.75 -6.332 1 73.31 305 LYS B N 1
ATOM 4655 C CA . LYS B 1 305 ? -9.547 -2.357 -6.066 1 73.31 305 LYS B CA 1
ATOM 4656 C C . LYS B 1 305 ? -11.047 -2.209 -5.793 1 73.31 305 LYS B C 1
ATOM 4658 O O . LYS B 1 305 ? -11.484 -1.198 -5.238 1 73.31 305 LYS B O 1
ATOM 4663 N N . ARG B 1 306 ? -11.719 -3.152 -6.105 1 74.69 306 ARG B N 1
ATOM 4664 C CA . ARG B 1 306 ? -13.156 -3.037 -5.852 1 74.69 306 ARG B CA 1
ATOM 4665 C C . ARG B 1 306 ? -13.445 -3.049 -4.355 1 74.69 306 ARG B C 1
ATOM 4667 O O . ARG B 1 306 ? -14.484 -2.543 -3.918 1 74.69 306 ARG B O 1
ATOM 4674 N N . ASN B 1 307 ? -12.508 -3.529 -3.65 1 78.25 307 ASN B N 1
ATOM 4675 C CA . ASN B 1 307 ? -12.664 -3.527 -2.199 1 78.25 307 ASN B CA 1
ATOM 4676 C C . ASN B 1 307 ? -11.977 -2.324 -1.562 1 78.25 307 ASN B C 1
ATOM 4678 O O . ASN B 1 307 ? -10.891 -1.926 -1.989 1 78.25 307 ASN B O 1
ATOM 4682 N N . ARG B 1 308 ? -12.57 -1.801 -0.521 1 89.38 308 ARG B N 1
ATOM 4683 C CA . ARG B 1 308 ? -12.141 -0.568 0.13 1 89.38 308 ARG B CA 1
ATOM 4684 C C . ARG B 1 308 ? -10.82 -0.771 0.872 1 89.38 308 ARG B C 1
ATOM 4686 O O . ARG B 1 308 ? -10.094 0.191 1.137 1 89.38 308 ARG B O 1
ATOM 4693 N N . VAL B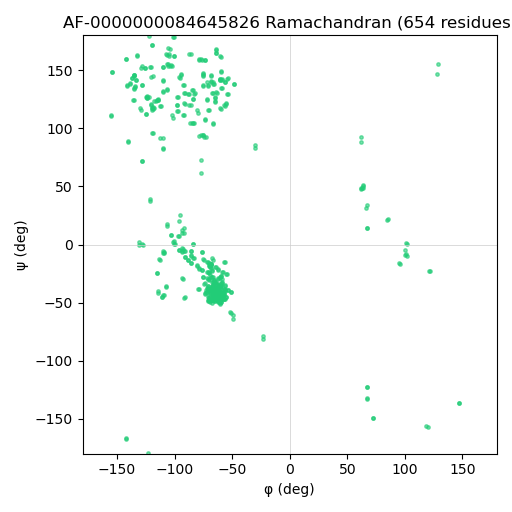 1 309 ? -10.477 -1.989 1.123 1 93.44 309 VAL B N 1
ATOM 4694 C CA . VAL B 1 309 ? -9.312 -2.293 1.949 1 93.44 309 VAL B CA 1
ATOM 4695 C C . VAL B 1 309 ? -8.047 -1.789 1.262 1 93.44 309 VAL B C 1
ATOM 4697 O O . VAL B 1 309 ? -7.164 -1.217 1.91 1 93.44 309 VAL B O 1
ATOM 4700 N N . ALA B 1 310 ? -7.965 -1.982 -0.031 1 93.38 310 ALA B N 1
ATOM 4701 C CA . ALA B 1 310 ? -6.793 -1.562 -0.795 1 93.38 310 ALA B CA 1
ATOM 4702 C C . ALA B 1 310 ? -6.598 -0.052 -0.708 1 93.38 310 ALA B C 1
ATOM 4704 O O . ALA B 1 310 ? -5.484 0.421 -0.464 1 93.38 310 ALA B O 1
ATOM 4705 N N . ALA B 1 311 ? -7.68 0.662 -0.851 1 93.25 311 ALA B N 1
ATOM 4706 C CA . ALA B 1 311 ? -7.609 2.119 -0.786 1 93.25 311 ALA B CA 1
ATOM 4707 C C . ALA B 1 311 ? -7.254 2.59 0.622 1 93.25 311 ALA B C 1
ATOM 4709 O O . ALA B 1 311 ? -6.43 3.49 0.792 1 93.25 311 ALA B O 1
ATOM 4710 N N . LEU B 1 312 ? -7.852 1.959 1.606 1 96.38 312 LEU B N 1
ATOM 4711 C CA . LEU B 1 312 ? -7.57 2.324 2.99 1 96.38 312 LEU B CA 1
ATOM 4712 C C . LEU B 1 312 ? -6.105 2.064 3.334 1 96.38 312 LEU B C 1
ATOM 4714 O O . LEU B 1 312 ? -5.477 2.861 4.035 1 96.38 312 LEU B O 1
ATOM 4718 N N . MET B 1 313 ? -5.574 1.004 2.855 1 95.88 313 MET B N 1
ATOM 4719 C CA . MET B 1 313 ? -4.184 0.663 3.143 1 95.88 313 MET B CA 1
ATOM 4720 C C . MET B 1 313 ? -3.236 1.691 2.537 1 95.88 313 MET B C 1
ATOM 4722 O O . MET B 1 313 ? -2.301 2.145 3.199 1 95.88 313 MET B O 1
ATOM 4726 N N . ARG B 1 314 ? -3.477 2.07 1.301 1 93.88 314 ARG B N 1
ATOM 4727 C CA . ARG B 1 314 ? -2.631 3.074 0.662 1 93.88 314 ARG B CA 1
ATOM 4728 C C . ARG B 1 314 ? -2.725 4.41 1.39 1 93.88 314 ARG B C 1
ATOM 4730 O O . ARG B 1 314 ? -1.708 5.066 1.631 1 93.88 314 ARG B O 1
ATOM 4737 N N . ASP B 1 315 ? -3.91 4.766 1.751 1 95.38 315 ASP B N 1
ATOM 4738 C CA . ASP B 1 315 ? -4.156 6.094 2.307 1 95.38 315 ASP B CA 1
ATOM 4739 C C . ASP B 1 315 ? -3.629 6.195 3.736 1 95.38 315 ASP B C 1
ATOM 4741 O O . ASP B 1 315 ? -3.01 7.199 4.102 1 95.38 315 ASP B O 1
ATOM 4745 N N . VAL B 1 316 ? -3.848 5.148 4.508 1 96.38 316 VAL B N 1
ATOM 4746 C CA . VAL B 1 316 ? -3.549 5.223 5.934 1 96.38 316 VAL B CA 1
ATOM 4747 C C . VAL B 1 316 ? -2.035 5.234 6.145 1 96.38 316 VAL B C 1
ATOM 4749 O O . VAL B 1 316 ? -1.55 5.703 7.176 1 96.38 316 VAL B O 1
ATOM 4752 N N . ARG B 1 317 ? -1.319 4.691 5.137 1 94.81 317 ARG B N 1
ATOM 4753 C CA . ARG B 1 317 ? 0.136 4.691 5.238 1 94.81 317 ARG B CA 1
ATOM 4754 C C . ARG B 1 317 ? 0.677 6.109 5.383 1 94.81 317 ARG B C 1
ATOM 4756 O O . ARG B 1 317 ? 1.723 6.32 6 1 94.81 317 ARG B O 1
ATOM 4763 N N . PHE B 1 318 ? -0.018 7.09 4.953 1 94.38 318 PHE B N 1
ATOM 4764 C CA . PHE B 1 318 ? 0.325 8.5 5.066 1 94.38 318 PHE B CA 1
ATOM 4765 C C . PHE B 1 318 ? 0.425 8.922 6.531 1 94.38 318 PHE B C 1
ATOM 4767 O O . PHE B 1 318 ? 1.282 9.727 6.895 1 94.38 318 PHE B O 1
ATOM 4774 N N . LEU B 1 319 ? -0.441 8.336 7.352 1 94.62 319 LEU B N 1
ATOM 4775 C CA . LEU B 1 319 ? -0.521 8.758 8.742 1 94.62 319 LEU B CA 1
ATOM 4776 C C . LEU B 1 319 ? 0.774 8.445 9.484 1 94.62 319 LEU B C 1
ATOM 4778 O O . LEU B 1 319 ? 1.066 9.047 10.516 1 94.62 319 LEU B O 1
ATOM 4782 N N . ARG B 1 320 ? 1.521 7.551 8.922 1 93 320 ARG B N 1
ATOM 4783 C CA . ARG B 1 320 ? 2.779 7.18 9.562 1 93 320 ARG B CA 1
ATOM 4784 C C . ARG B 1 320 ? 3.904 8.117 9.148 1 93 320 ARG B C 1
ATOM 4786 O O . ARG B 1 320 ? 5.004 8.07 9.703 1 93 320 ARG B O 1
ATOM 4793 N N . ILE B 1 321 ? 3.656 8.961 8.18 1 87.94 321 ILE B N 1
ATOM 4794 C CA . ILE B 1 321 ? 4.668 9.875 7.652 1 87.94 321 ILE B CA 1
ATOM 4795 C C . ILE B 1 321 ? 4.27 11.312 7.961 1 87.94 321 ILE B C 1
ATOM 4797 O O . ILE B 1 321 ? 5.102 12.117 8.398 1 87.94 321 ILE B O 1
ATOM 4801 N N . GLY B 1 322 ? 2.969 11.539 7.777 1 79.44 322 GLY B N 1
ATOM 4802 C CA . GLY B 1 322 ? 2.463 12.898 7.871 1 79.44 322 GLY B CA 1
ATOM 4803 C C . GLY B 1 322 ? 2.346 13.398 9.297 1 79.44 322 GLY B C 1
ATOM 4804 O O . GLY B 1 322 ? 2.332 12.602 10.242 1 79.44 322 GLY B O 1
ATOM 4805 N N . GLU B 1 323 ? 2.33 14.766 9.422 1 67.62 323 GLU B N 1
ATOM 4806 C CA . GLU B 1 323 ? 2.104 15.508 10.656 1 67.62 323 GLU B CA 1
ATOM 4807 C C . GLU B 1 323 ? 3.252 15.312 11.641 1 67.62 323 GLU B C 1
ATOM 4809 O O . GLU B 1 323 ? 3.074 15.461 12.852 1 67.62 323 GLU B O 1
ATOM 4814 N N . GLY B 1 324 ? 4.48 15.172 11.148 1 58.22 324 GLY B N 1
ATOM 4815 C CA . GLY B 1 324 ? 5.77 15.336 11.805 1 58.22 324 GLY B CA 1
ATOM 4816 C C . GLY B 1 324 ? 5.98 14.359 12.953 1 58.22 324 GLY B C 1
ATOM 4817 O O . GLY B 1 324 ? 5.043 14.055 13.695 1 58.22 324 GLY B O 1
ATOM 4818 N N . LEU B 1 325 ? 6.539 13.102 12.695 1 53.75 325 LEU B N 1
ATOM 4819 C CA . LEU B 1 325 ? 6.992 12.406 13.898 1 53.75 325 LEU B CA 1
ATOM 4820 C C . LEU B 1 325 ? 8.164 13.141 14.539 1 53.75 325 LEU B C 1
ATOM 4822 O O . LEU B 1 325 ? 8.953 13.789 13.844 1 53.75 325 LEU B O 1
ATOM 4826 N N . ARG B 1 326 ? 7.973 13.953 15.766 1 47.56 326 ARG B N 1
ATOM 4827 C CA . ARG B 1 326 ? 9.172 14.531 16.359 1 47.56 326 ARG B CA 1
ATOM 4828 C C . ARG B 1 326 ? 10.414 13.75 15.945 1 47.56 326 ARG B C 1
ATOM 4830 O O . ARG B 1 326 ? 11.445 14.344 15.602 1 47.56 326 ARG B O 1
ATOM 4837 N N . LYS B 1 327 ? 10.805 12.547 16.578 1 41.25 327 LYS B N 1
ATOM 4838 C CA . LYS B 1 327 ? 12.094 11.898 16.359 1 41.25 327 LYS B CA 1
ATOM 4839 C C . LYS B 1 327 ? 12.055 11 15.141 1 41.25 327 LYS B C 1
ATOM 4841 O O . LYS B 1 327 ? 11.172 10.141 15.016 1 41.25 327 LYS B O 1
ATOM 4846 N N . PRO B 1 328 ? 12.609 11.359 14.023 1 34.94 328 PRO B N 1
ATOM 4847 C CA . PRO B 1 328 ? 12.781 10.344 12.977 1 34.94 328 PRO B CA 1
ATOM 4848 C C . PRO B 1 328 ? 12.977 8.945 13.547 1 34.94 328 PRO B C 1
ATOM 4850 O O . PRO B 1 328 ? 13.859 8.727 14.383 1 34.94 328 PRO B O 1
ATOM 4853 N N . CYS B 1 329 ? 11.992 8.242 13.844 1 25.59 329 CYS B N 1
ATOM 4854 C CA . CYS B 1 329 ? 12.461 6.91 14.219 1 25.59 329 CYS B CA 1
ATOM 4855 C C . CYS B 1 329 ? 13.5 6.402 13.227 1 25.59 329 CYS B C 1
ATOM 4857 O O . CYS B 1 329 ? 13.391 6.652 12.023 1 25.59 329 CYS B O 1
#

Organism: NCBI:txid1299332

InterPro domains:
  IPR006091 Acyl-CoA dehydrogenase/oxidase, middle domain [PF02770] (86-180)
  IPR009075 Acyl-CoA dehydrogenase/oxidase, C-terminal [PF00441] (192-324)
  IPR009100 Acyl-CoA dehydrogenase/oxidase, N-terminal and middle domain superfamily [SSF56645] (9-198)
  IPR013786 Acyl-CoA dehydrogenase/oxidase, N-terminal [PF02771] (7-78)
  IPR036250 Acyl-CoA dehydrogenase-like, C-terminal [SSF47203] (191-325)
  IPR037069 Acyl-CoA dehydrogenase/oxidase, N-terminal domain superfamily [G3DSA:1.10.540.10] (7-83)
  IPR046373 Acyl-CoA oxidase/dehydrogenase, middle domain superfamily [G3DSA:2.40.110.10] (84-191)

Foldseek 3Di:
DDADPVLVVCLVVQLQAQWDPDDPWIAHQLVSNLVVLLQVLQVANLSLLQSLQQSLVLRLCRVFADPVSCVPPNVCRRSVVAGEWEFEAAPVDDPQCSVPAPKEWEDDPQKIWTWHKTFFIWQQVPGFKYWYWHWYDDVPGTATWIFIDTCPFPQKDWAFFDDALASPSTGTTMITRGGGIGHPSRTGHDGNCNVVSSVSSLLRNLLSLLSSLLSLLVSLLVLLCVQQQPDADPVGRSCPDPVSVVLSVVSVVLSVVLVVLSVCSSPPVPDDPVSSLVSLQSSLVSSLSSLVSSCVSNDVVLVDPVDCSVNSNSSSPVSNVPSDNNDPD/DDADPVLVVCLVVQLQQQWDPDDPWTAHQLLSNLVVLLQVLQVANLSLLQSLQQSLVLRLCRVFADPVSCVPPNVCRSSVVAGEWEFEAAPVDDPQCSVPAPKEWEDDPQKIWTWHKTFFIWQQVPGFKYWYWHWYDDVPGTATWIFIDTCPFPQKDWAFFDDALASPSTGTTMITRGGGIGHPSRTGHDGNCNVVSSVSSLLRNLLSLLSSLLSLLVSLLVLLCVQQQPDADPVGRSCPDPVSVVLSVVSVVLSVVLVVLSVCSSPPVPDDPVSSLVSLQSSLVSSLSSLVSSCVSCDVVLVDPVDCSVNSNSSSPVSNVPSDNNDPD

Secondary structure (DSSP, 8-state):
----HHHHHHHHTTTT--EE--TT--EE-HHHHHHHHHHHHTT-HHHHHHHHHHHHHHHHHHHH--HHHHHHHHHHHHTTSS-EEEE---TTS-TT-GGG---EEEEETTEEEEEEEEEEEETTTT-SEEEEEEEEEETTEEEEEEEEEETTSTTEEEPPPP-BSS-TTS-EEEEEEEEEEE-GGGEESSTT-HHHHHHHHHHHHHHHHHHHHHHHHHHHHHHHHHHHTT-EETTEEGGG-HHHHHHHHHHHHHHHHHHHHHHHHHH-TT--HHHHHHHHHHHHHHHHHHHHHHHHHHTHHHHBTTSHHHHHHHHHGGGGTTT--SS--/----HHHHHHHHTTTT--B---TT---B-HHHHHHHHHHHHTT-HHHHHHHHHHHHHHHHHHHH--HHHHHHHHHHHHTTSS-EEEE---TTS-TT-GGG---EEEEETTEEEEEEEEEEEETTTT-SEEEEEEEEEETTEEEEEEEEEETTSTTEEEPPPP-BSS-TTS-EEEEEEEEEEE-GGGEESSTT-HHHHHHHHHHHHHHHHHHHHHHHHHHHHHHHHHHHTT-EETTEEGGG-HHHHHHHHHHHHHHHHHHHHHHHHHH-TT--HHHHHHHHHHHHHHHHHHHHHHHHHHTHHHHBTTSHHHHHHHHHGGGGTTT--SS--

Sequence (658 aa):
MTLDRSLHELADAGHFGHISAGADGSAVDLAELSAIVERVGGIDVGHAALLAVHHGAMQTVLLHGSSQARQRFIGPMRTARLLGSLAIIEPSVSGSNLRELVSTAIPDGSDWVISAAKSCITGAGCTGVFVTLVPFAVDGGIALTAVAIPADSPGVSVLPPERTFGLRSVPVSGIRFDGVRVAPWQILGGIGDGLEVIDQGLRIGRPSAGASGLGVMKRCAQLIYRFASQREVSTGLLITDPVVQRRTARIAAEIESIEALLGVVATEPDTPQEIFLTLKVAASEFAYHATDNAMQTLGWRGYVKRNRVAALMRDVRFLRIGEGLRKPCMTLDRSLHELADAGHFGHISAGADGSAVDLAELSAIVERVGGIDVGHAALLAVHHGAMQTVLLHGSSQARQRFIGPMRTARLLGSLAIIEPSVSGSNLRELVSTAIPDGSDWVISAAKSCITGAGCTGVFVTLVPFAVDGGIALTAVAIPADSPGVSVLPPERTFGLRSVPVSGIRFDGVRVAPWQILGGIGDGLEVIDQGLRIGRPSAGASGLGVMKRCAQLIYRFASQREVSTGLLITDPVVQRRTARIAAEIESIEALLGVVATEPDTPQEIFLTLKVAASEFAYHATDNAMQTLGWRGYVKRNRVAALMRDVRFLRIGEGLRKPC

pLDDT: mean 91.04, std 11.5, range [25.56, 98.81]

Radius of gyration: 28.66 Å; Cα contacts (8 Å, |Δi|>4): 1408; chains: 2; bounding box: 48×94×58 Å

Solvent-accessible surface area (backbone atoms only — not comparable to full-atom values): 32192 Å² total; per-residue (Å²): 99,86,60,53,73,70,52,47,54,40,36,76,71,46,69,53,38,52,56,38,92,49,95,94,50,54,42,59,25,50,48,63,42,31,55,51,22,15,60,38,12,40,75,35,45,26,60,25,48,46,51,23,32,22,48,10,31,48,32,30,36,58,73,30,32,34,75,64,37,35,67,67,45,48,62,40,29,37,63,50,78,29,37,32,16,56,41,59,36,29,82,90,30,57,71,65,39,70,88,58,60,81,38,40,26,43,74,53,87,82,28,31,35,28,39,36,58,30,36,75,17,58,34,39,78,55,35,45,32,34,34,30,59,38,37,29,59,46,95,93,48,74,27,44,20,22,34,54,43,54,48,82,42,70,41,48,45,67,45,74,60,59,59,49,59,31,39,79,81,38,46,28,9,32,38,37,33,53,64,24,73,40,51,66,55,33,36,26,54,48,90,49,35,12,67,66,42,52,46,50,17,46,66,39,32,31,49,29,48,18,23,19,19,47,17,34,31,53,41,27,52,50,52,42,50,60,48,22,70,69,38,73,50,99,91,36,49,37,56,75,34,66,52,51,42,51,54,52,52,51,49,51,52,51,46,52,53,47,53,55,52,48,52,49,56,41,74,32,87,82,56,56,69,66,56,40,50,48,42,21,53,49,22,17,52,51,22,40,50,30,28,52,50,30,25,59,73,50,32,66,62,18,39,24,53,89,27,66,44,32,56,50,42,40,25,41,50,44,49,70,52,53,87,51,58,78,67,80,103,100,87,62,53,71,71,51,47,54,41,36,76,70,46,68,53,38,51,55,38,93,49,94,94,54,52,41,57,26,50,49,64,41,30,54,52,21,14,59,37,13,40,76,36,45,28,60,24,48,46,51,23,32,24,46,10,31,48,30,30,36,56,74,31,33,34,75,65,36,35,66,66,45,47,62,39,28,37,64,50,77,29,36,32,16,56,41,61,36,30,81,91,31,58,69,67,40,70,89,59,61,79,37,39,27,43,74,54,86,81,27,30,35,27,39,38,58,30,35,76,16,59,32,41,78,54,37,45,31,35,35,30,59,36,37,29,58,47,94,93,46,73,28,44,22,22,35,53,41,56,48,81,40,70,43,47,44,69,46,75,58,60,59,48,58,33,41,79,81,39,43,30,8,32,37,37,32,54,62,23,75,42,52,65,53,33,34,26,57,48,90,48,35,13,67,65,42,52,47,50,16,47,66,40,32,31,49,28,48,18,23,20,18,46,17,34,32,53,41,28,51,50,53,42,51,58,48,24,70,69,38,73,49,100,90,36,48,38,56,75,34,68,52,50,41,51,53,50,50,49,49,50,52,52,49,52,52,48,52,54,51,47,54,50,57,42,73,33,87,82,56,56,68,67,56,40,50,47,43,22,53,50,23,16,52,51,21,40,50,30,28,52,51,30,24,60,72,50,32,66,61,18,40,25,54,89,28,66,44,33,56,49,40,40,24,39,54,45,48,71,49,53,88,51,58,77,66,80,103

Nearest PDB structures (foldseek):
  3pfd-assembly1_A  TM=9.288E-01  e=8.064E-22  Mycolicibacterium thermoresistibile
  1ukw-assembly1_A  TM=9.253E-01  e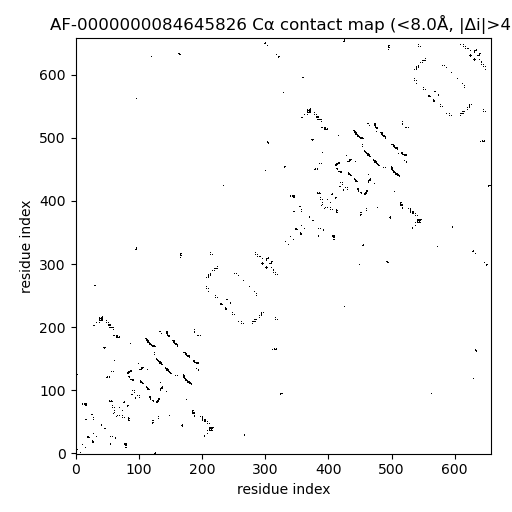=1.087E-21  Thermus thermophilus
  2jif-assembly1_B  TM=9.134E-01  e=1.261E-21  Homo sapiens
  5lnx-assembly2_E  TM=9.161E-01  e=9.681E-21  Bacillus subtilis subsp. subtilis str. 168
  3r7k-assembly1_D  TM=8.963E-01  e=6.619E-19  Mycobacteroides abscessus ATCC 19977